Protein AF-A0A834RDH9-F1 (afdb_monomer)

pLDDT: mean 70.33, std 24.7, range [21.89, 98.5]

Structure (mmCIF, N/CA/C/O backbone):
data_AF-A0A834RDH9-F1
#
_entry.id   AF-A0A834RDH9-F1
#
loop_
_atom_site.group_PDB
_atom_site.id
_atom_site.type_symbol
_atom_site.label_atom_id
_atom_site.label_alt_id
_atom_site.label_comp_id
_atom_site.label_asym_id
_atom_site.label_entity_id
_atom_site.label_seq_id
_atom_site.pdbx_PDB_ins_code
_atom_site.Cartn_x
_atom_site.Cartn_y
_atom_site.Cartn_z
_atom_site.occupancy
_atom_site.B_iso_or_equiv
_atom_site.auth_seq_id
_atom_site.auth_comp_id
_atom_site.auth_asym_id
_atom_site.auth_atom_id
_atom_site.pdbx_PDB_model_num
ATOM 1 N N . MET A 1 1 ? 17.551 9.065 -20.636 1.00 30.06 1 MET A N 1
ATOM 2 C CA . MET A 1 1 ? 16.764 10.331 -20.593 1.00 30.06 1 MET A CA 1
ATOM 3 C C . MET A 1 1 ? 15.389 10.208 -19.890 1.00 30.06 1 MET A C 1
ATOM 5 O O . MET A 1 1 ? 14.716 11.220 -19.751 1.00 30.06 1 MET A O 1
ATOM 9 N N . ILE A 1 2 ? 14.979 9.029 -19.382 1.00 34.62 2 ILE A N 1
ATOM 10 C CA . ILE A 1 2 ? 13.677 8.826 -18.697 1.00 34.62 2 ILE A CA 1
ATOM 11 C C . ILE A 1 2 ? 13.778 8.903 -17.158 1.00 34.62 2 ILE A C 1
ATOM 13 O O . ILE A 1 2 ? 12.853 9.382 -16.506 1.00 34.62 2 ILE A O 1
ATOM 17 N N . TYR A 1 3 ? 14.929 8.578 -16.560 1.00 35.38 3 TYR A N 1
ATOM 18 C CA . TYR A 1 3 ? 15.107 8.640 -15.098 1.00 35.38 3 TYR A CA 1
ATOM 19 C C . TYR A 1 3 ? 15.111 10.063 -14.504 1.00 35.38 3 TYR A C 1
ATOM 21 O O . TYR A 1 3 ? 14.879 10.221 -13.309 1.00 35.38 3 TYR A O 1
ATOM 29 N N . SER A 1 4 ? 15.272 11.113 -15.320 1.00 29.14 4 SER A N 1
ATOM 30 C CA . SER A 1 4 ? 15.124 12.504 -14.854 1.00 29.14 4 SER A CA 1
ATOM 31 C C . SER A 1 4 ? 13.669 12.913 -14.592 1.00 29.14 4 SER A C 1
ATOM 33 O O . SER A 1 4 ? 13.443 13.872 -13.858 1.00 29.14 4 SER A O 1
ATOM 35 N N . PHE A 1 5 ? 12.671 12.202 -15.131 1.00 30.59 5 P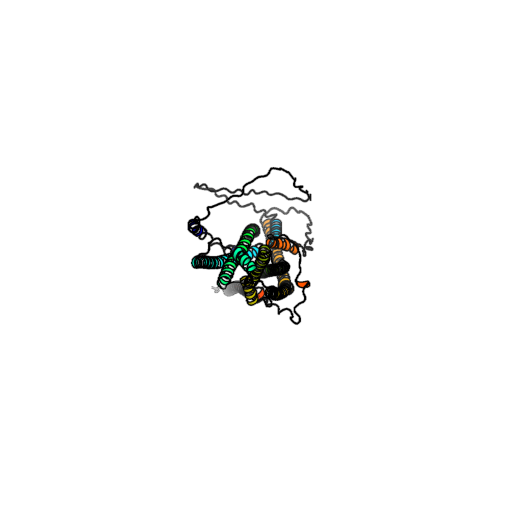HE A N 1
ATOM 36 C CA . PHE A 1 5 ? 11.262 12.560 -14.918 1.00 30.59 5 PHE A CA 1
ATOM 37 C C . PHE A 1 5 ? 10.704 12.084 -13.568 1.00 30.59 5 PHE A C 1
ATOM 39 O O . PHE A 1 5 ? 9.774 12.706 -13.059 1.00 30.59 5 PHE A O 1
ATOM 46 N N . ALA A 1 6 ? 11.286 11.049 -12.951 1.00 33.25 6 ALA A N 1
ATOM 47 C CA . ALA A 1 6 ? 10.839 10.553 -11.646 1.00 33.25 6 ALA A CA 1
ATOM 48 C C . ALA A 1 6 ? 11.227 11.488 -10.481 1.00 33.25 6 ALA A C 1
ATOM 50 O O . ALA A 1 6 ? 10.490 11.585 -9.505 1.00 33.25 6 ALA A O 1
ATOM 51 N N . LEU A 1 7 ? 12.336 12.228 -10.606 1.00 32.75 7 LEU A N 1
ATOM 52 C CA . LEU A 1 7 ? 12.820 13.158 -9.573 1.00 32.75 7 LEU A CA 1
ATOM 53 C C . LEU A 1 7 ? 12.325 14.605 -9.756 1.00 32.75 7 LEU A C 1
ATOM 55 O O . LEU A 1 7 ? 12.314 15.376 -8.800 1.00 32.75 7 LEU A O 1
ATOM 59 N N . MET A 1 8 ? 11.859 14.992 -10.949 1.00 29.19 8 MET A N 1
ATOM 60 C CA . MET A 1 8 ? 11.397 16.367 -11.214 1.00 29.19 8 MET A CA 1
ATOM 61 C C . MET A 1 8 ? 9.956 16.666 -10.747 1.00 29.19 8 MET A C 1
ATOM 63 O O . MET A 1 8 ? 9.514 17.809 -10.845 1.00 29.19 8 MET A O 1
ATOM 67 N N . GLY A 1 9 ? 9.224 15.682 -10.212 1.00 29.48 9 GLY A N 1
ATOM 68 C CA . GLY A 1 9 ? 7.814 15.836 -9.820 1.00 29.48 9 GLY A CA 1
ATOM 69 C C . GLY A 1 9 ? 7.536 16.409 -8.422 1.00 29.48 9 GLY A C 1
ATOM 70 O O . GLY A 1 9 ? 6.430 16.888 -8.196 1.00 29.48 9 GLY A O 1
ATOM 71 N N . CYS A 1 10 ? 8.501 16.404 -7.493 1.00 31.66 10 CYS A N 1
ATOM 72 C CA . CYS A 1 10 ? 8.241 16.690 -6.064 1.00 31.66 10 CYS A CA 1
ATOM 73 C C . CYS A 1 10 ? 9.154 17.776 -5.454 1.00 31.66 10 CYS A C 1
ATOM 75 O O . CYS A 1 10 ? 9.308 17.866 -4.239 1.00 31.66 10 CYS A O 1
ATOM 77 N N . GLY A 1 11 ? 9.770 18.623 -6.284 1.00 27.16 11 GLY A N 1
ATOM 78 C CA . GLY A 1 11 ? 10.802 19.580 -5.857 1.00 27.16 11 GLY A CA 1
ATOM 79 C C . GLY A 1 11 ? 10.332 20.951 -5.350 1.00 27.16 11 GLY A C 1
ATOM 80 O O . GLY A 1 11 ? 11.175 21.814 -5.123 1.00 27.16 11 GLY A O 1
ATOM 81 N N . ALA A 1 12 ? 9.030 21.214 -5.187 1.00 28.59 12 ALA A N 1
ATOM 82 C CA . ALA A 1 12 ? 8.561 22.572 -4.886 1.00 28.59 12 ALA A CA 1
ATOM 83 C C . ALA A 1 12 ? 7.350 22.626 -3.938 1.00 28.59 12 ALA A C 1
ATOM 85 O O . ALA A 1 12 ? 6.260 22.981 -4.366 1.00 28.59 12 ALA A O 1
ATOM 86 N N . SER A 1 13 ? 7.535 22.336 -2.641 1.00 29.94 13 SER A N 1
ATOM 87 C CA . SER A 1 13 ? 6.670 22.939 -1.598 1.00 29.94 13 SER A CA 1
ATOM 88 C C . SER A 1 13 ? 7.202 22.904 -0.150 1.00 29.94 13 SER A C 1
ATOM 90 O O . SER A 1 13 ? 6.535 23.411 0.753 1.00 29.94 13 SER A O 1
ATOM 92 N N . SER A 1 14 ? 8.392 22.358 0.120 1.00 29.56 14 SER A N 1
ATOM 93 C CA . SER A 1 14 ? 8.849 22.123 1.505 1.00 29.56 14 SER A CA 1
ATOM 94 C C . SER A 1 14 ? 9.436 23.339 2.236 1.00 29.56 14 SER A C 1
ATOM 96 O O . SER A 1 14 ? 9.678 23.262 3.438 1.00 29.56 14 SER A O 1
ATOM 98 N N . THR A 1 15 ? 9.641 24.479 1.572 1.00 29.50 15 THR A N 1
ATOM 99 C CA . THR A 1 15 ? 10.257 25.662 2.205 1.00 29.50 15 THR A CA 1
ATOM 100 C C . THR A 1 15 ? 9.260 26.618 2.870 1.00 29.50 15 THR A C 1
ATOM 102 O O . THR A 1 15 ? 9.650 27.327 3.789 1.00 29.50 15 THR A O 1
ATOM 105 N N . ASN A 1 16 ? 7.966 26.585 2.521 1.00 29.72 16 ASN A N 1
ATOM 106 C CA . ASN A 1 16 ? 6.968 27.518 3.080 1.00 29.72 16 ASN A CA 1
ATOM 107 C C . ASN A 1 16 ? 6.249 27.027 4.356 1.00 29.72 16 ASN A C 1
ATOM 109 O O . ASN A 1 16 ? 5.553 27.805 5.006 1.00 29.72 16 ASN A O 1
ATOM 113 N N . ILE A 1 17 ? 6.420 25.764 4.764 1.00 32.41 17 ILE A N 1
ATOM 114 C CA . ILE A 1 17 ? 5.694 25.181 5.916 1.00 32.41 17 ILE A CA 1
ATOM 115 C C . ILE A 1 17 ? 6.472 25.334 7.239 1.00 32.41 17 ILE A C 1
ATOM 117 O O . ILE A 1 17 ? 5.883 25.382 8.322 1.00 32.41 17 ILE A O 1
ATOM 121 N N . LEU A 1 18 ? 7.799 25.492 7.178 1.00 31.22 18 LEU A N 1
ATOM 122 C CA . LEU A 1 18 ? 8.635 25.711 8.366 1.00 31.22 18 LEU A CA 1
ATOM 123 C C . LEU A 1 18 ? 8.437 27.103 8.990 1.00 31.22 18 LEU A C 1
ATOM 125 O O . LEU A 1 18 ? 8.621 27.260 10.198 1.00 31.22 18 LEU A O 1
ATOM 129 N N . GLU A 1 19 ? 7.991 28.090 8.211 1.00 29.47 19 GLU A N 1
ATOM 130 C CA . GLU A 1 19 ? 7.778 29.458 8.696 1.00 29.47 19 GLU A CA 1
ATOM 131 C C . GLU A 1 19 ? 6.409 29.647 9.379 1.00 29.47 19 GLU A C 1
ATOM 133 O O . GLU A 1 19 ? 6.301 30.412 10.339 1.00 29.47 19 GLU A O 1
ATOM 138 N N . GLN A 1 20 ? 5.393 28.850 9.015 1.00 30.64 20 GLN A N 1
ATOM 139 C CA . GLN A 1 20 ? 4.094 28.837 9.709 1.00 30.64 20 GLN A CA 1
ATOM 140 C C . GLN A 1 20 ? 4.142 28.153 11.088 1.00 30.64 20 GLN A C 1
ATOM 142 O O . GLN A 1 20 ? 3.430 28.576 11.999 1.00 30.64 20 GLN A O 1
ATOM 147 N N . ARG A 1 21 ? 5.037 27.174 11.309 1.00 31.92 21 ARG A N 1
ATOM 148 C CA . ARG A 1 21 ? 5.203 26.512 12.624 1.00 31.92 21 ARG A CA 1
ATOM 149 C C . ARG A 1 21 ? 5.776 27.422 13.717 1.00 31.92 21 ARG A C 1
ATOM 151 O O . ARG A 1 21 ? 5.538 27.164 14.897 1.00 31.92 21 ARG A O 1
ATOM 158 N N . ARG A 1 22 ? 6.497 28.492 13.357 1.00 30.03 22 ARG A N 1
ATOM 159 C CA . ARG A 1 22 ? 7.075 29.444 14.328 1.00 30.03 22 ARG A CA 1
ATOM 160 C C . ARG A 1 22 ? 6.058 30.435 14.899 1.00 30.03 22 ARG A C 1
ATOM 162 O O . ARG A 1 22 ? 6.293 30.964 15.980 1.00 30.03 22 ARG A O 1
ATOM 169 N N . GLN A 1 23 ? 4.934 30.669 14.219 1.00 29.27 23 GLN A N 1
ATOM 170 C CA . GLN A 1 23 ? 3.894 31.582 14.711 1.00 29.27 23 GLN A CA 1
ATOM 171 C C . GLN A 1 23 ? 2.847 30.875 15.589 1.00 29.27 23 GLN A C 1
ATOM 173 O O . GLN A 1 23 ? 2.291 31.492 16.493 1.00 29.27 23 GLN A O 1
ATOM 178 N N . SER A 1 24 ? 2.642 29.565 15.417 1.00 29.73 24 SER A N 1
ATOM 179 C CA . SER A 1 24 ? 1.702 28.769 16.223 1.00 29.73 24 SER A CA 1
ATOM 180 C C . SER A 1 24 ? 2.259 28.290 17.575 1.00 29.73 24 SER A C 1
ATOM 182 O O . SER A 1 24 ? 1.484 27.968 18.473 1.00 29.73 24 SER A O 1
ATOM 184 N N . SER A 1 25 ? 3.584 28.271 17.776 1.00 29.16 25 SER A N 1
ATOM 185 C CA . SER A 1 25 ? 4.201 27.815 19.037 1.00 29.16 25 SER A CA 1
ATOM 186 C C . SER A 1 25 ? 4.197 28.857 20.166 1.00 29.16 25 SER A C 1
ATOM 188 O O . SER A 1 25 ? 4.601 28.539 21.280 1.00 29.16 25 SER A O 1
ATOM 190 N N . LEU A 1 26 ? 3.743 30.089 19.909 1.00 27.73 26 LEU A N 1
ATOM 191 C CA . LEU A 1 26 ? 3.701 31.177 20.899 1.00 27.73 26 LEU A CA 1
ATOM 192 C C . LEU A 1 26 ? 2.351 31.317 21.628 1.00 27.73 26 LEU A C 1
ATOM 194 O O . LEU A 1 26 ? 2.228 32.166 22.505 1.00 27.73 26 LEU A O 1
ATOM 198 N N . LEU A 1 27 ? 1.355 30.474 21.321 1.00 29.48 27 LEU A N 1
ATOM 199 C CA . LEU A 1 27 ? 0.022 30.523 21.948 1.00 29.48 27 LEU A CA 1
ATOM 200 C C . LEU A 1 27 ? -0.308 29.331 22.869 1.00 29.48 27 LEU A C 1
ATOM 202 O O . LEU A 1 27 ? -1.359 29.345 23.499 1.00 29.48 27 LEU A O 1
ATOM 206 N N . ASN A 1 28 ? 0.583 28.340 23.013 1.00 29.67 28 ASN A N 1
ATOM 207 C CA . ASN A 1 28 ? 0.312 27.110 23.783 1.00 29.67 28 ASN A CA 1
ATOM 208 C C . ASN A 1 28 ? 1.140 26.927 25.071 1.00 29.67 28 ASN A C 1
ATOM 210 O O . ASN A 1 28 ? 1.085 25.873 25.702 1.00 29.67 28 ASN A O 1
ATOM 214 N N . SER A 1 29 ? 1.875 27.943 25.518 1.00 27.11 29 SER A N 1
ATOM 215 C CA . SER A 1 29 ? 2.586 27.923 26.804 1.00 27.11 29 SER A CA 1
ATOM 216 C C . SER A 1 29 ? 1.795 28.694 27.864 1.00 27.11 29 SER A C 1
ATOM 218 O O . SER A 1 29 ? 2.075 29.863 28.122 1.00 27.11 29 SER A O 1
ATOM 220 N N . GLY A 1 30 ? 0.778 28.058 28.454 1.00 26.23 30 GLY A N 1
ATOM 221 C CA . GLY A 1 30 ? -0.094 28.737 29.416 1.00 26.23 30 GLY A CA 1
ATOM 222 C C . GLY A 1 30 ? -1.097 27.866 30.173 1.00 26.23 30 GLY A C 1
ATOM 223 O O . GLY A 1 30 ? -2.242 28.276 30.301 1.00 26.23 30 GLY A O 1
ATOM 224 N N . SER A 1 31 ? -0.711 26.684 30.663 1.00 27.73 31 SER A N 1
ATOM 225 C CA . SER A 1 31 ? -1.296 26.066 31.874 1.00 27.73 31 SER A CA 1
ATOM 226 C C . SER A 1 31 ? -0.727 24.672 32.098 1.00 27.73 31 SER A C 1
ATOM 228 O O . SER A 1 31 ? -1.186 23.715 31.490 1.00 27.73 31 SER A O 1
ATOM 230 N N . MET A 1 32 ? 0.242 24.547 33.002 1.00 27.19 32 MET A N 1
ATOM 231 C CA . MET A 1 32 ? 0.405 23.344 33.823 1.00 27.19 32 MET A CA 1
ATOM 232 C C . MET A 1 32 ? 1.327 23.679 34.997 1.00 27.19 32 MET A C 1
ATOM 234 O O . MET A 1 32 ? 2.543 23.748 34.857 1.00 27.19 32 MET A O 1
ATOM 238 N N . MET A 1 33 ? 0.723 23.935 36.154 1.00 25.94 33 MET A N 1
ATOM 239 C CA . MET A 1 33 ? 1.366 23.971 37.467 1.00 25.94 33 MET A CA 1
ATOM 240 C C . MET A 1 33 ? 0.320 23.565 38.511 1.00 25.94 33 MET A C 1
ATOM 242 O O . MET A 1 33 ? -0.853 23.897 38.356 1.00 25.94 33 MET A O 1
ATOM 246 N N . ILE A 1 34 ? 0.806 22.931 39.586 1.00 27.50 34 ILE A N 1
ATOM 247 C CA . ILE A 1 34 ? 0.108 22.316 40.737 1.00 27.50 34 ILE A CA 1
ATOM 248 C C . ILE A 1 34 ? -0.332 20.865 40.434 1.00 27.50 34 ILE A C 1
ATOM 250 O O . ILE A 1 34 ? -1.236 20.646 39.645 1.00 27.50 34 ILE A O 1
ATOM 254 N N . GLY A 1 35 ? 0.247 19.789 40.977 1.00 23.12 35 GLY A N 1
ATOM 255 C CA . GLY A 1 35 ? 1.153 19.605 42.113 1.00 23.12 35 GLY A CA 1
ATOM 256 C C . GLY A 1 35 ? 0.480 18.746 43.192 1.00 23.12 35 GLY A C 1
ATOM 257 O O . GLY A 1 35 ? -0.442 19.232 43.837 1.00 23.12 35 GLY A O 1
ATOM 258 N N . ASN A 1 36 ? 0.922 17.491 43.376 1.00 25.19 36 ASN A N 1
ATOM 259 C CA . ASN A 1 36 ? 1.391 16.962 44.672 1.00 25.19 36 ASN A CA 1
ATOM 260 C C . ASN A 1 36 ? 1.759 15.463 44.640 1.00 25.19 36 ASN A C 1
ATOM 262 O O . ASN A 1 36 ? 0.914 14.585 44.511 1.00 25.19 36 ASN A O 1
ATOM 266 N N . SER A 1 37 ? 3.066 15.236 44.796 1.00 23.00 37 SER A N 1
ATOM 267 C CA . SER A 1 37 ? 3.749 14.392 45.786 1.00 23.00 37 SER A CA 1
ATOM 268 C C . SER A 1 37 ? 3.074 13.136 46.345 1.00 23.00 37 SER A C 1
ATOM 270 O O . SER A 1 37 ? 2.190 13.227 47.191 1.00 23.00 37 SER A O 1
ATOM 272 N N . ILE A 1 38 ? 3.709 11.986 46.085 1.00 25.03 38 ILE A N 1
ATOM 273 C CA . ILE A 1 38 ? 4.033 11.008 47.134 1.00 25.03 38 ILE A CA 1
ATOM 274 C C . ILE A 1 38 ? 5.509 10.625 46.985 1.00 25.03 38 ILE A C 1
ATOM 276 O O . ILE A 1 38 ? 5.958 10.175 45.934 1.00 25.03 38 ILE A O 1
ATOM 280 N N . GLN A 1 39 ? 6.251 10.842 48.065 1.00 24.41 39 GLN A N 1
ATOM 281 C CA . GLN A 1 39 ? 7.657 10.517 48.247 1.00 24.41 39 GLN A CA 1
ATOM 282 C C . GLN A 1 39 ? 7.741 9.270 49.133 1.00 24.41 39 GLN A C 1
ATOM 284 O O . GLN A 1 39 ? 7.099 9.251 50.182 1.00 24.41 39 GLN A O 1
ATOM 289 N N . ASN A 1 40 ? 8.515 8.254 48.733 1.00 23.94 40 ASN A N 1
ATOM 290 C CA . ASN A 1 40 ? 9.631 7.712 49.526 1.00 23.94 40 ASN A CA 1
ATOM 291 C C . ASN A 1 40 ? 10.213 6.412 48.933 1.00 23.94 40 ASN A C 1
ATOM 293 O O . ASN A 1 40 ? 9.529 5.400 48.833 1.00 23.94 40 ASN A O 1
ATOM 297 N N . ASN A 1 41 ? 11.500 6.516 48.577 1.00 22.81 41 ASN A N 1
ATOM 298 C CA . ASN A 1 41 ? 12.635 5.594 48.745 1.00 22.81 41 ASN A CA 1
ATOM 299 C C . ASN A 1 41 ? 12.395 4.083 48.894 1.00 22.81 41 ASN A C 1
ATOM 301 O O . ASN A 1 41 ? 11.717 3.669 49.823 1.00 22.81 41 ASN A O 1
ATOM 305 N N . TYR A 1 42 ? 13.148 3.281 48.123 1.00 22.78 42 TYR A N 1
ATOM 306 C CA . TYR A 1 42 ? 14.221 2.423 48.664 1.00 22.78 42 TYR A CA 1
ATOM 307 C C . TYR A 1 42 ? 15.157 1.879 47.551 1.00 22.78 42 TYR A C 1
ATOM 309 O O . TYR A 1 42 ? 14.715 1.251 46.596 1.00 22.78 42 TYR A O 1
ATOM 317 N N . ASP A 1 43 ? 16.446 2.172 47.738 1.00 23.12 43 ASP A N 1
ATOM 318 C CA . ASP A 1 43 ? 17.692 1.434 47.473 1.00 23.12 43 ASP A CA 1
ATOM 319 C C . ASP A 1 43 ? 18.141 0.837 46.120 1.00 23.12 43 ASP A C 1
ATOM 321 O O . ASP A 1 43 ? 17.490 0.061 45.427 1.00 23.12 43 ASP A O 1
ATOM 325 N N . HIS A 1 44 ? 19.420 1.158 45.874 1.00 24.59 44 HIS A N 1
ATOM 326 C CA . HIS A 1 44 ? 20.437 0.516 45.049 1.00 24.59 44 HIS A CA 1
ATOM 327 C C . HIS A 1 44 ? 20.341 -1.012 44.917 1.00 24.59 44 HIS A C 1
ATOM 329 O O . HIS A 1 44 ? 20.392 -1.730 45.911 1.00 24.59 44 HIS A O 1
ATOM 335 N N . GLN A 1 45 ? 20.524 -1.501 43.685 1.00 23.58 45 GLN A N 1
ATOM 336 C CA . GLN A 1 45 ? 21.549 -2.514 43.412 1.00 23.58 45 GLN A CA 1
ATOM 337 C C . GLN A 1 45 ? 21.962 -2.518 41.935 1.00 23.58 45 GLN A C 1
ATOM 339 O O . GLN A 1 45 ? 21.164 -2.749 41.031 1.00 23.58 45 GLN A O 1
ATOM 344 N N . GLN A 1 46 ? 23.254 -2.277 41.711 1.00 24.08 46 GLN A N 1
ATOM 345 C CA . GLN A 1 46 ? 23.942 -2.599 40.470 1.00 24.08 46 GLN A CA 1
ATOM 346 C C . GLN A 1 46 ? 23.866 -4.107 40.217 1.00 24.08 46 GLN A C 1
ATOM 348 O O . GLN A 1 46 ? 24.272 -4.879 41.084 1.00 24.08 46 GLN A O 1
ATOM 353 N N . ARG A 1 47 ? 23.471 -4.525 39.010 1.00 23.91 47 ARG A N 1
ATOM 354 C CA . ARG A 1 47 ? 23.931 -5.790 38.424 1.00 23.91 47 ARG A CA 1
ATOM 355 C C . ARG A 1 47 ? 24.145 -5.641 36.923 1.00 23.91 47 ARG A C 1
ATOM 357 O O . ARG A 1 47 ? 23.221 -5.450 36.142 1.00 23.91 47 ARG A O 1
ATOM 364 N N . SER A 1 48 ? 25.417 -5.743 36.575 1.00 23.06 48 SER A N 1
ATOM 365 C CA . SER A 1 48 ? 25.956 -6.122 35.282 1.00 23.06 48 SER A CA 1
ATOM 366 C C . SER A 1 48 ? 25.290 -7.393 34.745 1.00 23.06 48 SER A C 1
ATOM 368 O O . SER A 1 48 ? 25.130 -8.375 35.467 1.00 23.06 48 SER A O 1
ATOM 370 N N . SER A 1 49 ? 24.960 -7.404 33.454 1.00 23.25 49 SER A N 1
ATOM 371 C CA . SER A 1 49 ? 24.844 -8.654 32.704 1.00 23.25 49 SER A CA 1
ATOM 372 C C . SER A 1 49 ? 25.289 -8.443 31.263 1.00 23.25 49 SER A C 1
ATOM 374 O O . SER A 1 49 ? 24.761 -7.617 30.518 1.00 23.25 49 SER A O 1
ATOM 376 N N . SER A 1 50 ? 26.351 -9.165 30.941 1.00 23.91 50 SER A N 1
ATOM 377 C CA . SER A 1 50 ? 27.111 -9.162 29.706 1.00 23.91 50 SER A CA 1
ATOM 378 C C . SER A 1 50 ? 26.274 -9.683 28.537 1.00 23.91 50 SER A C 1
ATOM 380 O O . SER A 1 50 ? 25.754 -10.796 28.578 1.00 23.91 50 SER A O 1
ATOM 382 N N . LYS A 1 51 ? 26.192 -8.903 27.453 1.00 26.61 51 LYS A N 1
ATOM 383 C CA . LYS A 1 51 ? 25.712 -9.389 26.154 1.00 26.61 51 LYS A CA 1
ATOM 384 C C . LYS A 1 51 ? 26.774 -10.308 25.544 1.00 26.61 51 LYS A C 1
ATOM 386 O O . LYS A 1 51 ? 27.811 -9.840 25.078 1.00 26.61 51 LYS A O 1
ATOM 391 N N . ASN A 1 52 ? 26.490 -11.609 25.536 1.00 23.58 52 ASN A N 1
ATOM 392 C CA . ASN A 1 52 ? 27.182 -12.588 24.703 1.00 23.58 52 ASN A CA 1
ATOM 393 C C . ASN A 1 52 ? 26.922 -12.268 23.227 1.00 23.58 52 ASN A C 1
ATOM 395 O O . ASN A 1 52 ? 25.806 -12.404 22.730 1.00 23.58 52 ASN A O 1
ATOM 399 N N . ARG A 1 53 ? 27.976 -11.830 22.539 1.00 22.50 53 ARG A N 1
ATOM 400 C CA . ARG A 1 53 ? 28.037 -11.686 21.086 1.00 22.50 53 ARG A CA 1
ATOM 401 C C . ARG A 1 53 ? 28.460 -13.046 20.526 1.00 22.50 53 ARG A C 1
ATOM 403 O O . ARG A 1 53 ? 29.627 -13.410 20.638 1.00 22.50 53 ARG A O 1
ATOM 410 N N . MET A 1 54 ? 27.518 -13.818 19.984 1.00 23.16 54 MET A N 1
ATOM 411 C CA . MET A 1 54 ? 27.865 -14.987 19.172 1.00 23.16 54 MET A CA 1
ATOM 412 C C . MET A 1 54 ? 28.452 -14.48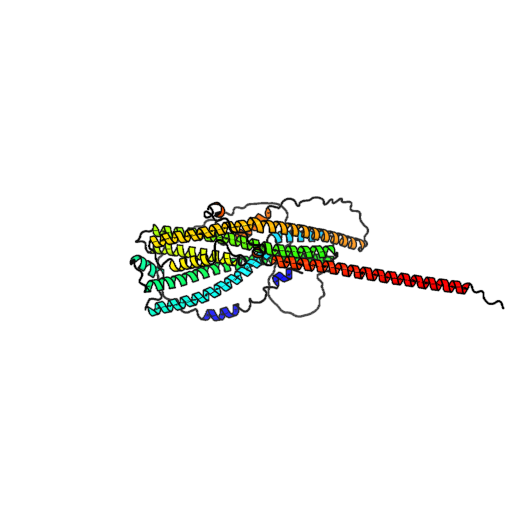8 17.854 1.00 23.16 54 MET A C 1
ATOM 414 O O . MET A 1 54 ? 27.785 -13.823 17.065 1.00 23.16 54 MET A O 1
ATOM 418 N N . ILE A 1 55 ? 29.732 -14.787 17.677 1.00 22.73 55 ILE A N 1
ATOM 419 C CA . ILE A 1 55 ? 30.477 -14.691 16.431 1.00 22.73 55 ILE A CA 1
ATOM 420 C C . ILE A 1 55 ? 30.019 -15.866 15.561 1.00 22.73 55 ILE A C 1
ATOM 422 O O . ILE A 1 55 ? 30.215 -17.017 15.944 1.00 22.73 55 ILE A O 1
ATOM 426 N N . LEU A 1 56 ? 29.420 -15.582 14.406 1.00 23.66 56 LEU A N 1
ATOM 427 C CA . LEU A 1 56 ? 29.363 -16.528 13.295 1.00 23.66 56 LEU A CA 1
ATOM 428 C C . LEU A 1 56 ? 30.323 -16.020 12.225 1.00 23.66 56 LEU A C 1
ATOM 430 O O . LEU A 1 56 ? 30.073 -15.019 11.559 1.00 23.66 56 LEU A O 1
ATOM 434 N N . SER A 1 57 ? 31.459 -16.704 12.146 1.00 21.89 57 SER A N 1
ATOM 435 C CA . SER A 1 57 ? 32.426 -16.609 11.066 1.00 21.89 57 SER A CA 1
ATOM 436 C C . SER A 1 57 ? 31.846 -17.234 9.800 1.00 21.89 57 SER A C 1
ATOM 438 O O . SER A 1 57 ? 31.432 -18.395 9.825 1.00 21.89 57 SER A O 1
ATOM 440 N N . MET A 1 58 ? 31.922 -16.517 8.687 1.00 24.84 58 MET A N 1
ATOM 441 C CA . MET A 1 58 ? 32.108 -17.135 7.379 1.00 24.84 58 MET A CA 1
ATOM 442 C C . MET A 1 58 ? 33.234 -16.386 6.674 1.00 24.84 58 MET A C 1
ATOM 444 O O . MET A 1 58 ? 33.091 -15.223 6.305 1.00 24.84 58 MET A O 1
ATOM 448 N N . ASP A 1 59 ? 34.369 -17.070 6.567 1.00 25.20 59 ASP A N 1
ATOM 449 C CA . ASP A 1 59 ? 35.489 -16.705 5.714 1.00 25.20 59 ASP A CA 1
ATOM 450 C C . ASP A 1 59 ? 35.154 -16.996 4.246 1.00 25.20 59 ASP A C 1
ATOM 452 O O . ASP A 1 59 ? 34.615 -18.055 3.922 1.00 25.20 59 ASP A O 1
ATOM 456 N N . GLY A 1 60 ? 35.617 -16.096 3.374 1.00 23.27 60 GLY A N 1
ATOM 457 C CA . GLY A 1 60 ? 36.317 -16.492 2.153 1.00 23.27 60 GLY A CA 1
ATOM 458 C C . GLY A 1 60 ? 35.605 -16.257 0.823 1.00 23.27 60 GLY A C 1
ATOM 459 O O . GLY A 1 60 ? 35.084 -17.203 0.247 1.00 23.27 60 GLY A O 1
ATOM 460 N N . SER A 1 61 ? 35.708 -15.042 0.265 1.00 23.92 61 SER A N 1
ATOM 461 C CA . SER A 1 61 ? 36.345 -14.822 -1.054 1.00 23.92 61 SER A CA 1
ATOM 462 C C . SER A 1 61 ? 36.254 -13.353 -1.515 1.00 23.92 61 SER A C 1
ATOM 464 O O . SER A 1 61 ? 35.251 -12.922 -2.071 1.00 23.92 61 SER A O 1
ATOM 466 N N . LEU A 1 62 ? 37.368 -12.635 -1.326 1.00 23.92 62 LEU A N 1
ATOM 467 C CA . LEU A 1 62 ? 37.927 -11.566 -2.176 1.00 23.92 62 LEU A CA 1
ATOM 468 C C . LEU A 1 62 ? 37.029 -10.369 -2.551 1.00 23.92 62 LEU A C 1
ATOM 470 O O . LEU A 1 62 ? 36.558 -10.241 -3.679 1.00 23.92 62 LEU A O 1
ATOM 474 N N . THR A 1 63 ? 36.940 -9.400 -1.640 1.00 26.81 63 THR A N 1
ATOM 475 C CA . THR A 1 63 ? 36.653 -7.996 -1.967 1.00 26.81 63 THR A CA 1
ATOM 476 C C . THR A 1 63 ? 37.948 -7.280 -2.360 1.00 26.81 63 THR A C 1
ATOM 478 O O . THR A 1 63 ? 38.850 -7.148 -1.533 1.00 26.81 63 THR A O 1
ATOM 481 N N . ASN A 1 64 ? 38.042 -6.786 -3.597 1.00 25.78 64 ASN A N 1
ATOM 482 C CA . ASN A 1 64 ? 38.980 -5.712 -3.928 1.00 25.78 64 ASN A CA 1
ATOM 483 C C . ASN A 1 64 ? 38.350 -4.389 -3.475 1.00 25.78 64 ASN A C 1
ATOM 485 O O . ASN A 1 64 ? 37.378 -3.924 -4.069 1.00 25.78 64 ASN A O 1
ATOM 489 N N . GLU A 1 65 ? 38.891 -3.821 -2.400 1.00 24.89 65 GLU A N 1
ATOM 490 C CA . GLU A 1 65 ? 38.590 -2.474 -1.918 1.00 24.89 65 GLU A CA 1
ATOM 491 C C . GLU A 1 65 ? 38.977 -1.423 -2.966 1.00 24.89 65 GLU A C 1
ATOM 493 O O . GLU A 1 65 ? 40.121 -1.365 -3.419 1.00 24.89 65 GLU A O 1
ATOM 498 N N . MET A 1 66 ? 38.046 -0.526 -3.283 1.00 24.47 66 MET A N 1
ATOM 499 C CA . MET A 1 66 ? 38.387 0.836 -3.680 1.00 24.47 66 MET A CA 1
ATOM 500 C C . MET A 1 66 ? 37.588 1.780 -2.781 1.00 24.47 66 MET A C 1
ATOM 502 O O . MET A 1 66 ? 36.417 2.063 -3.018 1.00 24.47 66 MET A O 1
ATOM 506 N N . LEU A 1 67 ? 38.226 2.184 -1.682 1.00 23.75 67 LEU A N 1
ATOM 507 C CA . LEU A 1 67 ? 37.788 3.258 -0.797 1.00 23.75 67 LEU A CA 1
ATOM 508 C C . LEU A 1 67 ? 37.803 4.587 -1.564 1.00 23.75 67 LEU A C 1
ATOM 510 O O . LEU A 1 67 ? 38.851 4.985 -2.071 1.00 23.75 67 LEU A O 1
ATOM 514 N N . ILE A 1 68 ? 36.680 5.305 -1.574 1.00 27.58 68 ILE A N 1
ATOM 515 C CA . ILE A 1 68 ? 36.678 6.763 -1.721 1.00 27.58 68 ILE A CA 1
ATOM 516 C C . ILE A 1 68 ? 35.877 7.325 -0.548 1.00 27.58 68 ILE A C 1
ATOM 518 O O . ILE A 1 68 ? 34.689 7.050 -0.394 1.00 27.58 68 ILE A O 1
ATOM 522 N N . GLU A 1 69 ? 36.586 8.050 0.315 1.00 24.67 69 GLU A N 1
ATOM 523 C CA . GLU A 1 69 ? 36.069 8.723 1.500 1.00 24.67 69 GLU A CA 1
ATOM 524 C C . GLU A 1 69 ? 35.130 9.875 1.127 1.00 24.67 69 GLU A C 1
ATOM 526 O O . GLU A 1 69 ? 35.461 10.753 0.328 1.00 24.67 69 GLU A O 1
ATOM 531 N N . SER A 1 70 ? 33.971 9.894 1.777 1.00 26.39 70 SER A N 1
ATOM 532 C CA . SER A 1 70 ? 33.044 11.020 1.815 1.00 26.39 70 SER A CA 1
ATOM 533 C C . SER A 1 70 ? 33.527 12.053 2.836 1.00 26.39 70 SER A C 1
ATOM 535 O O . SER A 1 70 ? 33.695 11.729 4.012 1.00 26.39 70 SER A O 1
ATOM 537 N N . GLY A 1 71 ? 33.698 13.308 2.418 1.00 24.06 71 GLY A N 1
ATOM 538 C CA . GLY A 1 71 ? 34.005 14.432 3.305 1.00 24.06 71 GLY A CA 1
ATOM 539 C C . GLY A 1 71 ? 33.023 15.586 3.115 1.00 24.06 71 GLY A C 1
ATOM 540 O O . GLY A 1 71 ? 33.035 16.249 2.082 1.00 24.06 71 GLY A O 1
ATOM 541 N N . SER A 1 72 ? 32.191 15.833 4.127 1.00 30.48 72 SER A N 1
ATOM 542 C CA . SER A 1 72 ? 31.351 17.029 4.267 1.00 30.48 72 SER A CA 1
ATOM 543 C C . SER A 1 72 ? 32.180 18.241 4.719 1.00 30.48 72 SER A C 1
ATOM 545 O O . SER A 1 72 ? 33.045 18.097 5.583 1.00 30.48 72 SER A O 1
ATOM 547 N N . GLY A 1 73 ? 31.867 19.447 4.230 1.00 24.33 73 GLY A N 1
ATOM 548 C CA . GLY A 1 73 ? 32.404 20.698 4.782 1.00 24.33 73 GLY A CA 1
ATOM 549 C C . GLY A 1 73 ? 31.955 21.963 4.041 1.00 24.33 73 GLY A C 1
ATOM 550 O O . GLY A 1 73 ? 32.234 22.126 2.858 1.00 24.33 73 GLY A O 1
ATOM 551 N N . ASP A 1 74 ? 31.275 22.854 4.762 1.00 24.16 74 ASP A N 1
ATOM 552 C CA . ASP A 1 74 ? 30.758 24.154 4.322 1.00 24.16 74 ASP A CA 1
ATOM 553 C C . ASP A 1 74 ? 31.833 25.198 3.924 1.00 24.16 74 ASP A C 1
ATOM 555 O O . ASP A 1 74 ? 32.885 25.309 4.549 1.00 24.16 74 ASP A O 1
ATOM 559 N N . ASN A 1 75 ? 31.465 26.022 2.929 1.00 26.97 75 ASN A N 1
ATOM 560 C CA . ASN A 1 75 ? 31.789 27.440 2.657 1.00 26.97 75 ASN A CA 1
ATOM 561 C C . ASN A 1 75 ? 33.153 28.040 3.061 1.00 26.97 75 ASN A C 1
ATOM 563 O O . ASN A 1 75 ? 33.315 28.380 4.226 1.00 26.97 75 ASN A O 1
ATOM 567 N N . ILE A 1 76 ? 33.967 28.464 2.069 1.00 23.69 76 ILE A N 1
ATOM 568 C CA . ILE A 1 76 ? 34.627 29.798 2.026 1.00 23.69 76 ILE A CA 1
ATOM 569 C C . ILE A 1 76 ? 34.785 30.283 0.562 1.00 23.69 76 ILE A C 1
ATOM 571 O O . ILE A 1 76 ? 35.352 29.599 -0.286 1.00 23.69 76 ILE A O 1
ATOM 575 N N . LEU A 1 77 ? 34.316 31.509 0.298 1.00 24.59 77 LEU A N 1
ATOM 576 C CA . LEU A 1 77 ? 34.568 32.339 -0.890 1.00 24.59 77 LEU A CA 1
ATOM 577 C C . LEU A 1 77 ? 36.068 32.594 -1.134 1.00 24.59 77 LEU A C 1
ATOM 579 O O . LEU A 1 77 ? 36.721 33.168 -0.265 1.00 24.59 77 LEU A O 1
ATOM 583 N N . ASN A 1 78 ? 36.569 32.366 -2.356 1.00 23.64 78 ASN A N 1
ATOM 584 C CA . ASN A 1 78 ? 37.505 33.318 -2.968 1.00 23.64 78 ASN A CA 1
ATOM 585 C C . ASN A 1 78 ? 37.556 33.230 -4.504 1.00 23.64 78 ASN A C 1
ATOM 587 O O . ASN A 1 78 ? 37.612 32.151 -5.089 1.00 23.64 78 ASN A O 1
ATOM 591 N N . GLN A 1 79 ? 37.542 34.400 -5.140 1.00 26.58 79 GLN A N 1
ATOM 592 C CA . GLN A 1 79 ? 37.665 34.607 -6.581 1.00 26.58 79 GLN A CA 1
ATOM 593 C C . GLN A 1 79 ? 39.136 34.524 -7.021 1.00 26.58 79 GLN A C 1
ATOM 595 O O . GLN A 1 79 ? 39.987 35.141 -6.385 1.00 26.58 79 GLN A O 1
ATOM 600 N N . ASN A 1 80 ? 39.405 33.835 -8.139 1.00 25.02 80 ASN A N 1
ATOM 601 C CA . ASN A 1 80 ? 40.160 34.314 -9.316 1.00 25.02 80 ASN A CA 1
ATOM 602 C C . ASN A 1 80 ? 40.910 33.187 -10.054 1.00 25.02 80 ASN A C 1
ATOM 604 O O . ASN A 1 80 ? 41.879 32.640 -9.548 1.00 25.02 80 ASN A O 1
ATOM 608 N N . GLY A 1 81 ? 40.521 32.977 -11.317 1.00 22.66 81 GLY A N 1
ATOM 609 C CA . GLY A 1 81 ? 41.445 33.035 -12.456 1.00 22.66 81 GLY A CA 1
ATOM 610 C C . GLY A 1 81 ? 42.340 31.832 -12.781 1.00 22.66 81 GLY A C 1
ATOM 611 O O . GLY A 1 81 ? 43.408 31.676 -12.210 1.00 22.66 81 GLY A O 1
ATOM 612 N N . ASN A 1 82 ? 41.978 31.173 -13.889 1.00 27.56 82 ASN A N 1
ATOM 613 C CA . ASN A 1 82 ? 42.816 30.418 -14.834 1.00 27.56 82 ASN A CA 1
ATOM 614 C C . ASN A 1 82 ? 43.407 29.066 -14.412 1.00 27.56 82 ASN A C 1
ATOM 616 O O . ASN A 1 82 ? 44.400 28.973 -13.701 1.00 27.56 82 ASN A O 1
ATOM 620 N N . GLY A 1 83 ? 42.897 28.020 -15.064 1.00 24.28 83 GLY A N 1
ATOM 621 C CA . GLY A 1 83 ? 43.556 26.725 -15.159 1.00 24.28 83 GLY A CA 1
ATOM 622 C C . GLY A 1 83 ? 42.649 25.713 -15.837 1.00 24.28 83 GLY A C 1
ATOM 623 O O . GLY A 1 83 ? 41.904 25.002 -15.178 1.00 24.28 83 GLY A O 1
ATOM 624 N N . THR A 1 84 ? 42.686 25.678 -17.166 1.00 35.09 84 THR A N 1
ATOM 625 C CA . THR A 1 84 ? 42.162 24.573 -17.970 1.00 35.09 84 THR A CA 1
ATOM 626 C C . THR A 1 84 ? 42.794 23.266 -17.497 1.00 35.09 84 THR A C 1
ATOM 628 O O . THR A 1 84 ? 43.978 23.058 -17.738 1.00 35.09 84 THR A O 1
ATOM 631 N N . ASN A 1 85 ? 42.018 22.391 -16.870 1.00 26.31 85 ASN A N 1
ATOM 632 C CA . ASN A 1 85 ? 42.288 20.962 -16.853 1.00 26.31 85 ASN A CA 1
ATOM 633 C C . ASN A 1 85 ? 40.941 20.259 -16.963 1.00 26.31 85 ASN A C 1
ATOM 635 O O . ASN A 1 85 ? 40.173 20.155 -16.014 1.00 26.31 85 ASN A O 1
ATOM 639 N N . THR A 1 86 ? 40.635 19.847 -18.186 1.00 31.58 86 THR A N 1
ATOM 640 C CA . THR A 1 86 ? 39.679 18.786 -18.461 1.00 31.58 86 THR A CA 1
ATOM 641 C C . THR A 1 86 ? 40.177 17.533 -17.748 1.00 31.58 86 THR A C 1
ATOM 643 O O . THR A 1 86 ? 41.068 16.854 -18.267 1.00 31.58 86 THR A O 1
ATOM 646 N N . ASP A 1 87 ? 39.617 17.237 -16.574 1.00 31.31 87 ASP A N 1
ATOM 647 C CA . ASP A 1 87 ? 39.661 15.904 -15.972 1.00 31.31 87 ASP A CA 1
ATOM 648 C C . ASP A 1 87 ? 38.938 14.945 -16.919 1.00 31.31 87 ASP A C 1
ATOM 650 O O . ASP A 1 87 ? 37.750 14.649 -16.816 1.00 31.31 87 ASP A O 1
ATOM 654 N N . THR A 1 88 ? 39.680 14.515 -17.932 1.00 35.22 88 THR A N 1
ATOM 655 C CA . THR A 1 88 ? 39.302 13.410 -18.794 1.00 35.22 88 THR A CA 1
ATOM 656 C C . THR A 1 88 ? 39.815 12.199 -18.043 1.00 35.22 88 THR A C 1
ATOM 658 O O . THR A 1 88 ? 40.990 11.845 -18.156 1.00 35.22 88 THR A O 1
ATOM 661 N N . THR A 1 89 ? 38.967 11.622 -17.191 1.00 42.47 89 THR A N 1
ATOM 662 C CA . THR A 1 89 ? 39.207 10.288 -16.644 1.00 42.47 89 THR A CA 1
ATOM 663 C C . THR A 1 89 ? 39.641 9.396 -17.801 1.00 42.47 89 THR A C 1
ATOM 665 O O . THR A 1 89 ? 38.991 9.339 -18.846 1.00 42.47 89 THR A O 1
ATOM 668 N N . LEU A 1 90 ? 40.832 8.812 -17.666 1.00 46.03 90 LEU A N 1
ATOM 669 C CA . LEU A 1 90 ? 41.505 8.059 -18.713 1.00 46.03 90 LEU A CA 1
ATOM 670 C C . LEU A 1 90 ? 40.614 6.870 -19.105 1.00 46.03 90 LEU A C 1
ATOM 672 O O . LEU A 1 90 ? 40.600 5.845 -18.431 1.00 46.03 90 LEU A O 1
ATOM 676 N N . PHE A 1 91 ? 39.829 7.039 -20.166 1.00 64.50 91 PHE A N 1
ATOM 677 C CA . PHE A 1 91 ? 38.894 6.038 -20.656 1.00 64.50 91 PHE A CA 1
ATOM 678 C C . PHE A 1 91 ? 39.667 4.790 -21.109 1.00 64.50 91 PHE A C 1
ATOM 680 O O . PHE A 1 91 ? 40.284 4.784 -22.182 1.00 64.50 91 PHE A O 1
ATOM 687 N N . ASP A 1 92 ? 39.677 3.734 -20.289 1.00 69.12 92 ASP A N 1
ATOM 688 C CA . ASP A 1 92 ? 40.369 2.490 -20.625 1.00 69.12 92 ASP A CA 1
ATOM 689 C C . ASP A 1 92 ? 39.572 1.694 -21.662 1.00 69.12 92 ASP A C 1
ATOM 691 O O . ASP A 1 92 ? 38.771 0.807 -21.356 1.00 69.12 92 ASP A O 1
ATOM 695 N N . LYS A 1 93 ? 39.866 1.996 -22.929 1.00 74.12 93 LYS A N 1
ATOM 696 C CA . LYS A 1 93 ? 39.300 1.359 -24.124 1.00 74.12 93 LYS A CA 1
ATOM 697 C C . LYS A 1 93 ? 39.376 -0.170 -24.106 1.00 74.12 93 LYS A C 1
ATOM 699 O O . LYS A 1 93 ? 38.610 -0.803 -24.832 1.00 74.12 93 LYS A O 1
ATOM 704 N N . ARG A 1 94 ? 40.292 -0.777 -23.338 1.00 72.88 94 ARG A N 1
ATOM 705 C CA . ARG A 1 94 ? 40.505 -2.235 -23.324 1.00 72.88 94 ARG A CA 1
ATOM 706 C C . ARG A 1 94 ? 39.496 -2.971 -22.445 1.00 72.88 94 ARG A C 1
ATOM 708 O O . ARG A 1 94 ? 39.102 -4.072 -22.813 1.00 72.88 94 ARG A O 1
ATOM 715 N N . ASN A 1 95 ? 39.032 -2.347 -21.364 1.00 83.44 95 ASN A N 1
ATOM 716 C CA . ASN A 1 95 ? 38.200 -2.994 -20.343 1.00 83.44 95 ASN A CA 1
ATOM 717 C C . ASN A 1 95 ? 36.730 -2.539 -20.349 1.00 83.44 95 ASN A C 1
ATOM 719 O O . ASN A 1 95 ? 35.949 -2.947 -19.494 1.00 83.44 95 ASN A O 1
ATOM 723 N N . VAL A 1 96 ? 36.324 -1.740 -21.340 1.00 86.56 96 VAL A N 1
ATOM 724 C CA . VAL A 1 96 ? 34.971 -1.163 -21.438 1.00 86.56 96 VAL A CA 1
ATOM 725 C C . VAL A 1 96 ? 33.854 -2.203 -21.368 1.00 86.56 96 VAL A C 1
ATOM 727 O O . VAL A 1 96 ? 32.878 -1.991 -20.661 1.00 86.56 96 VAL A O 1
ATOM 730 N N . ILE A 1 97 ? 33.997 -3.338 -22.060 1.00 88.19 97 ILE A N 1
ATOM 731 C CA . ILE A 1 97 ? 32.971 -4.394 -22.063 1.00 88.19 97 ILE A CA 1
ATOM 732 C C . ILE A 1 97 ? 32.812 -5.000 -20.660 1.00 88.19 97 ILE A C 1
ATOM 734 O O . ILE A 1 97 ? 31.696 -5.267 -20.224 1.00 88.19 97 ILE A O 1
ATOM 738 N N . GLN A 1 98 ? 33.914 -5.180 -19.924 1.00 89.56 98 GLN A N 1
ATOM 739 C CA . GLN A 1 98 ? 33.868 -5.682 -18.550 1.00 89.56 98 GLN A CA 1
ATOM 740 C C . GLN A 1 98 ? 33.218 -4.662 -17.607 1.00 89.56 98 GLN A C 1
ATOM 742 O O . GLN A 1 98 ? 32.380 -5.038 -16.793 1.00 89.56 98 GLN A O 1
ATOM 747 N N . LEU A 1 99 ? 33.560 -3.376 -17.746 1.00 89.62 99 LEU A N 1
ATOM 748 C CA . LEU A 1 99 ? 32.927 -2.292 -16.988 1.00 89.62 99 LEU A CA 1
ATOM 749 C C . LEU A 1 99 ? 31.418 -2.220 -17.261 1.00 89.62 99 LEU A C 1
ATOM 751 O O . LEU A 1 99 ? 30.637 -2.129 -16.319 1.00 89.62 99 LEU A O 1
ATOM 755 N N . PHE A 1 100 ? 31.009 -2.325 -18.528 1.00 89.50 100 PHE A N 1
ATOM 756 C CA . PHE A 1 100 ? 29.602 -2.344 -18.923 1.00 89.50 100 PHE A CA 1
ATOM 757 C C . PHE A 1 100 ? 28.853 -3.532 -18.308 1.00 89.50 100 PHE A C 1
ATOM 759 O O . PHE A 1 100 ? 27.828 -3.333 -17.666 1.00 89.50 100 PHE A O 1
ATOM 766 N N . ASN A 1 101 ? 29.396 -4.749 -18.415 1.00 91.25 101 ASN A N 1
ATOM 767 C CA . ASN A 1 101 ? 28.776 -5.940 -17.825 1.00 91.25 101 ASN A CA 1
ATOM 768 C C . ASN A 1 101 ? 28.648 -5.838 -16.298 1.00 91.25 101 ASN A C 1
ATOM 770 O O . ASN A 1 101 ? 27.633 -6.247 -15.738 1.00 91.25 101 ASN A O 1
ATOM 774 N N . ASN A 1 102 ? 29.652 -5.278 -15.617 1.00 91.38 102 ASN A N 1
ATOM 775 C CA . ASN A 1 102 ? 29.588 -5.055 -14.174 1.00 91.38 102 ASN A CA 1
ATOM 776 C C . ASN A 1 102 ? 28.463 -4.074 -13.812 1.00 91.38 102 ASN A C 1
ATOM 778 O O . ASN A 1 102 ? 27.689 -4.358 -12.902 1.00 91.38 102 ASN A O 1
ATOM 782 N N . LEU A 1 103 ? 28.340 -2.962 -14.547 1.00 86.62 103 LEU A N 1
ATOM 783 C CA . LEU A 1 103 ? 27.264 -1.988 -14.348 1.00 86.62 103 LEU A CA 1
ATOM 784 C C . LEU A 1 103 ? 25.885 -2.608 -14.597 1.00 86.62 103 LEU A C 1
ATOM 786 O O . LEU A 1 103 ? 25.001 -2.444 -13.764 1.00 86.62 103 LEU A O 1
ATOM 790 N N . GLU A 1 104 ? 25.706 -3.361 -15.685 1.00 88.81 104 GLU A N 1
ATOM 791 C CA . GLU A 1 104 ? 24.441 -4.047 -15.986 1.00 88.81 104 GLU A CA 1
ATOM 792 C C . GLU A 1 104 ? 24.056 -5.043 -14.882 1.00 88.81 104 GLU A C 1
ATOM 794 O O . GLU A 1 104 ? 22.914 -5.046 -14.422 1.00 88.81 104 GLU A O 1
ATOM 799 N N . ASN A 1 105 ? 25.010 -5.828 -14.372 1.00 88.81 105 ASN A N 1
ATOM 800 C CA . ASN A 1 105 ? 24.761 -6.756 -13.265 1.00 88.81 105 ASN A CA 1
ATOM 801 C C . ASN A 1 105 ? 24.386 -6.024 -11.963 1.00 88.81 105 ASN A C 1
ATOM 803 O O . ASN A 1 105 ? 23.463 -6.444 -11.255 1.00 88.81 105 ASN A O 1
ATOM 807 N N . SER A 1 106 ? 25.070 -4.922 -11.639 1.00 88.25 106 SER A N 1
ATOM 808 C CA . SER A 1 106 ? 24.758 -4.098 -10.466 1.00 88.25 106 SER A CA 1
ATOM 809 C C . SER A 1 106 ? 23.381 -3.441 -10.578 1.00 88.25 106 SER A C 1
ATOM 811 O O . SER A 1 106 ? 22.609 -3.496 -9.620 1.00 88.25 106 SER A O 1
ATOM 813 N N . ILE A 1 107 ? 23.041 -2.887 -11.747 1.00 82.12 107 ILE A N 1
ATOM 814 C CA . ILE A 1 107 ? 21.722 -2.308 -12.033 1.00 82.12 107 ILE A CA 1
ATOM 815 C C . ILE A 1 107 ? 20.640 -3.373 -11.872 1.00 82.12 107 ILE A C 1
ATOM 817 O O . ILE A 1 107 ? 19.695 -3.163 -11.121 1.00 82.12 107 ILE A O 1
ATOM 821 N N . GLN A 1 108 ? 20.794 -4.543 -12.500 1.00 85.12 108 GLN A N 1
ATOM 822 C CA . GLN A 1 108 ? 19.812 -5.626 -12.395 1.00 85.12 108 GLN A CA 1
ATOM 823 C C . GLN A 1 108 ? 19.608 -6.082 -10.947 1.00 85.12 108 GLN A C 1
ATOM 825 O O . GLN A 1 108 ? 18.477 -6.326 -10.526 1.00 85.12 108 GLN A O 1
ATOM 830 N N . THR A 1 109 ? 20.687 -6.176 -10.169 1.00 86.50 109 THR A N 1
ATOM 831 C CA . THR A 1 109 ? 20.618 -6.553 -8.751 1.00 86.50 109 THR A CA 1
ATOM 832 C C . THR A 1 109 ? 19.866 -5.503 -7.934 1.00 86.50 109 THR A C 1
ATOM 834 O O . THR A 1 109 ? 18.983 -5.848 -7.151 1.00 86.50 109 THR A O 1
ATOM 837 N N . MET A 1 110 ? 20.159 -4.220 -8.151 1.00 79.62 110 MET A N 1
ATOM 838 C CA . MET A 1 110 ? 19.493 -3.112 -7.464 1.00 79.62 110 MET A CA 1
ATOM 839 C C . MET A 1 110 ? 18.032 -2.942 -7.904 1.00 79.62 110 MET A C 1
ATOM 841 O O . MET A 1 110 ? 17.172 -2.694 -7.062 1.00 79.62 110 MET A O 1
ATOM 845 N N . GLU A 1 111 ? 17.696 -3.162 -9.178 1.00 80.38 111 GLU A N 1
ATOM 846 C CA . GLU A 1 111 ? 16.313 -3.141 -9.677 1.00 80.38 111 GLU A CA 1
ATOM 847 C C . GLU A 1 111 ? 15.427 -4.183 -8.978 1.00 80.38 111 GLU A C 1
ATOM 849 O O . GLU A 1 111 ? 14.253 -3.913 -8.716 1.00 80.38 111 GLU A O 1
ATOM 854 N N . LYS A 1 112 ? 15.975 -5.350 -8.591 1.00 83.00 112 LYS A N 1
ATOM 855 C CA . LYS A 1 112 ? 15.227 -6.361 -7.814 1.00 83.00 112 LYS A CA 1
ATOM 856 C C . LYS A 1 112 ? 14.698 -5.798 -6.483 1.00 83.00 112 LYS A C 1
ATOM 858 O O . LYS A 1 112 ? 13.706 -6.314 -5.963 1.00 83.00 112 LYS A O 1
ATOM 863 N N . THR A 1 113 ? 15.314 -4.741 -5.939 1.00 80.12 113 THR A N 1
ATOM 864 C CA . THR A 1 113 ? 14.868 -4.091 -4.695 1.00 80.12 113 THR A CA 1
ATOM 865 C C . THR A 1 113 ? 13.576 -3.290 -4.863 1.00 80.12 113 THR A C 1
ATOM 867 O O . THR A 1 113 ? 12.883 -3.079 -3.864 1.00 80.12 113 THR A O 1
ATOM 870 N N . LYS A 1 114 ? 13.218 -2.882 -6.092 1.00 80.81 114 LYS A N 1
ATOM 871 C CA . LYS A 1 114 ? 12.027 -2.068 -6.406 1.00 80.81 114 LYS A CA 1
ATOM 872 C C . LYS A 1 114 ? 11.973 -0.752 -5.621 1.00 80.81 114 LYS A C 1
ATOM 874 O O . LYS A 1 114 ? 10.929 -0.368 -5.087 1.00 80.81 114 LYS A O 1
ATOM 879 N N . CYS A 1 115 ? 13.128 -0.117 -5.421 1.00 76.75 115 CYS A N 1
ATOM 880 C CA . CYS A 1 115 ? 13.249 1.049 -4.548 1.00 76.75 115 CYS A CA 1
ATOM 881 C C . CYS A 1 115 ? 12.400 2.234 -5.035 1.00 76.75 115 CYS A C 1
ATOM 883 O O . CYS A 1 115 ? 11.735 2.864 -4.216 1.00 76.75 115 CYS A O 1
ATOM 885 N N . PHE A 1 116 ? 12.336 2.482 -6.348 1.00 75.06 116 PHE A N 1
ATOM 886 C CA . PHE A 1 116 ? 11.555 3.581 -6.921 1.00 75.06 116 PHE A CA 1
ATOM 887 C C . PHE A 1 116 ? 10.044 3.381 -6.756 1.00 75.06 116 PHE A C 1
ATOM 889 O O . PHE A 1 116 ? 9.337 4.314 -6.372 1.00 75.06 116 PHE A O 1
ATOM 896 N N . GLU A 1 117 ? 9.534 2.170 -7.001 1.00 82.00 117 GLU A N 1
ATOM 897 C CA . GLU A 1 117 ? 8.119 1.825 -6.819 1.00 82.00 117 GLU A CA 1
ATOM 898 C C . GLU A 1 117 ? 7.704 2.024 -5.360 1.00 82.00 117 GLU A C 1
ATOM 900 O O . GLU A 1 117 ? 6.671 2.633 -5.073 1.00 82.00 117 GLU A O 1
ATOM 905 N N . LYS A 1 118 ? 8.534 1.533 -4.433 1.00 79.62 118 LYS A N 1
ATOM 906 C CA . LYS A 1 118 ? 8.307 1.658 -2.991 1.00 79.62 118 LYS A CA 1
ATOM 907 C C . LYS A 1 118 ? 8.346 3.114 -2.547 1.00 79.62 118 LYS A C 1
ATOM 909 O O . LYS A 1 118 ? 7.429 3.548 -1.859 1.00 79.62 118 LYS A O 1
ATOM 914 N N . TYR A 1 119 ? 9.364 3.868 -2.966 1.00 75.75 119 TYR A N 1
ATOM 915 C CA . TYR A 1 119 ? 9.512 5.283 -2.628 1.00 75.75 119 TYR A CA 1
ATOM 916 C C . TYR A 1 119 ? 8.279 6.080 -3.051 1.00 75.75 119 TYR A C 1
ATOM 918 O O . TYR A 1 119 ? 7.707 6.821 -2.253 1.00 75.75 119 TYR A O 1
ATOM 926 N N . ARG A 1 120 ? 7.822 5.871 -4.290 1.00 78.75 120 ARG A N 1
ATOM 927 C CA . ARG A 1 120 ? 6.647 6.550 -4.830 1.00 78.75 120 ARG A CA 1
ATOM 928 C C . ARG A 1 120 ? 5.389 6.276 -4.005 1.00 78.75 120 ARG A C 1
ATOM 930 O O . ARG A 1 120 ? 4.696 7.222 -3.653 1.00 78.75 120 ARG A O 1
ATOM 937 N N . ILE A 1 121 ? 5.101 5.010 -3.696 1.00 81.00 121 ILE A N 1
ATOM 938 C CA . ILE A 1 121 ? 3.910 4.641 -2.912 1.00 81.00 121 ILE A CA 1
ATOM 939 C C . ILE A 1 121 ? 3.964 5.276 -1.527 1.00 81.00 121 ILE A C 1
ATOM 941 O O . ILE A 1 121 ? 3.016 5.939 -1.129 1.00 81.00 121 ILE A O 1
ATOM 945 N N . VAL A 1 122 ? 5.084 5.119 -0.817 1.00 79.38 122 VAL A N 1
ATOM 946 C CA . VAL A 1 122 ? 5.210 5.633 0.552 1.00 79.38 122 VAL A CA 1
ATOM 947 C C . VAL A 1 122 ? 5.115 7.164 0.573 1.00 79.38 122 VAL A C 1
ATOM 949 O O . VAL A 1 122 ? 4.490 7.727 1.468 1.00 79.38 122 VAL A O 1
ATOM 952 N N . SER A 1 123 ? 5.666 7.853 -0.431 1.00 76.00 123 SER A N 1
ATOM 953 C CA . SER A 1 123 ? 5.532 9.309 -0.562 1.00 76.00 123 SER A CA 1
ATOM 954 C C . SER A 1 123 ? 4.081 9.742 -0.799 1.00 76.00 123 SER A C 1
ATOM 956 O O . SER A 1 123 ? 3.612 10.664 -0.132 1.00 76.00 123 SER A O 1
ATOM 958 N N . GLU A 1 124 ? 3.364 9.075 -1.713 1.00 81.94 124 GLU A N 1
ATOM 959 C CA . GLU A 1 124 ? 1.935 9.321 -1.961 1.00 81.94 124 GLU A CA 1
ATOM 960 C C . GLU A 1 124 ? 1.102 9.079 -0.681 1.00 81.94 12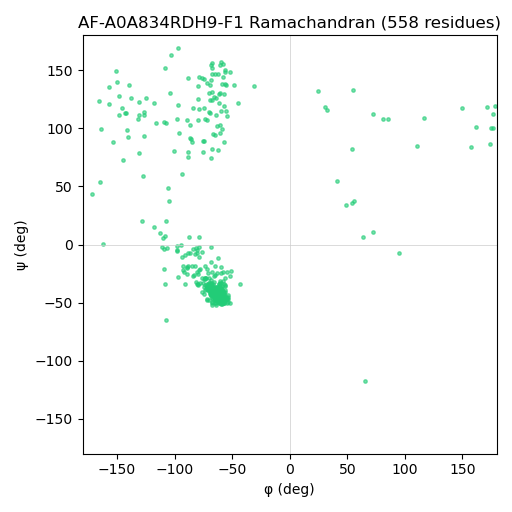4 GLU A C 1
ATOM 962 O O . GLU A 1 124 ? 0.235 9.888 -0.342 1.00 81.94 124 GLU A O 1
ATOM 967 N N . ASP A 1 125 ? 1.397 8.011 0.069 1.00 84.81 125 ASP A N 1
ATOM 968 C CA . ASP A 1 125 ? 0.696 7.662 1.309 1.00 84.81 125 ASP A CA 1
ATOM 969 C C . ASP A 1 125 ? 0.927 8.712 2.412 1.00 84.81 125 ASP A C 1
ATOM 971 O O . ASP A 1 125 ? -0.021 9.125 3.082 1.00 84.81 125 ASP A O 1
ATOM 975 N N . ILE A 1 126 ? 2.158 9.212 2.584 1.00 84.12 126 ILE A N 1
ATOM 976 C CA . ILE A 1 126 ? 2.458 10.275 3.561 1.00 84.12 126 ILE A CA 1
ATOM 977 C C . ILE A 1 126 ? 1.664 11.549 3.265 1.00 84.12 126 ILE A C 1
ATOM 979 O O . ILE A 1 126 ? 1.148 12.171 4.197 1.00 84.12 126 ILE A O 1
ATOM 983 N N . GLU A 1 127 ? 1.569 11.961 1.999 1.00 85.50 127 GLU A N 1
ATOM 984 C CA . GLU A 1 127 ? 0.797 13.150 1.618 1.00 85.50 127 GLU A CA 1
ATOM 985 C C . GLU A 1 127 ? -0.684 12.991 1.983 1.00 85.50 127 GLU A C 1
ATOM 987 O O . GLU A 1 127 ? -1.257 13.864 2.640 1.00 85.50 127 GLU A O 1
ATOM 992 N N . GLN A 1 128 ? -1.279 11.841 1.655 1.00 86.19 128 GLN A N 1
ATOM 993 C CA . GLN A 1 128 ? -2.673 11.542 1.992 1.00 86.19 128 GLN A CA 1
ATOM 994 C C . GLN A 1 128 ? -2.911 11.483 3.505 1.00 86.19 128 GLN A C 1
ATOM 996 O O . GLN A 1 128 ? -3.919 11.989 4.003 1.00 86.19 128 GLN A O 1
ATOM 1001 N N . LEU A 1 129 ? -1.995 10.876 4.262 1.00 89.06 129 LEU A N 1
ATOM 1002 C CA . LEU A 1 129 ? -2.096 10.805 5.719 1.00 89.06 129 LEU A CA 1
ATOM 1003 C C . LEU A 1 129 ? -1.966 12.192 6.368 1.00 89.06 129 LEU A C 1
ATOM 1005 O O . LEU A 1 129 ? -2.693 12.491 7.319 1.00 89.06 129 LEU A O 1
ATOM 1009 N N . LYS A 1 130 ? -1.106 13.072 5.838 1.00 89.94 130 LYS A N 1
ATOM 1010 C CA . LYS A 1 130 ? -0.986 14.468 6.298 1.00 89.94 130 LYS A CA 1
ATOM 1011 C C . LYS A 1 130 ? -2.274 15.258 6.062 1.00 89.94 130 LYS A C 1
ATOM 1013 O O . LYS A 1 130 ? -2.706 15.985 6.958 1.00 89.94 130 LYS A O 1
ATOM 1018 N N . GLU A 1 131 ? -2.921 15.078 4.912 1.00 90.19 131 GLU A N 1
ATOM 1019 C CA . GLU A 1 131 ? -4.231 15.681 4.637 1.00 90.19 131 GLU A CA 1
ATOM 1020 C C . GLU A 1 131 ? -5.305 15.170 5.616 1.00 90.19 131 GLU A C 1
ATOM 1022 O O . GLU A 1 131 ? -6.054 15.958 6.200 1.00 90.19 131 GLU A O 1
ATOM 1027 N N . GLN A 1 132 ? -5.336 13.860 5.883 1.00 89.56 132 GLN A N 1
ATOM 1028 C CA . GLN A 1 132 ? -6.263 13.273 6.855 1.00 89.56 132 GLN A CA 1
ATOM 1029 C C . GLN A 1 132 ? -6.047 13.800 8.280 1.00 89.56 132 GLN A C 1
ATOM 1031 O O . GLN A 1 132 ? -7.027 14.083 8.977 1.00 89.56 132 GLN A O 1
ATOM 1036 N N . ILE A 1 133 ? -4.792 13.967 8.717 1.00 91.06 133 ILE A N 1
ATOM 1037 C CA . ILE A 1 133 ? -4.473 14.587 10.012 1.00 91.06 133 ILE A CA 1
ATOM 1038 C C . ILE A 1 133 ? -5.034 15.999 10.087 1.00 91.06 133 ILE A C 1
ATOM 1040 O O . ILE A 1 133 ? -5.625 16.354 11.106 1.00 91.06 133 ILE A O 1
ATOM 1044 N N . GLN A 1 134 ? -4.881 16.798 9.030 1.00 91.31 134 GLN A N 1
ATOM 1045 C CA . GLN A 1 134 ? -5.387 18.167 9.028 1.00 91.31 134 GLN A CA 1
ATOM 1046 C C . GLN A 1 134 ? -6.907 18.191 9.248 1.00 91.31 134 GLN A C 1
ATOM 1048 O O . GLN A 1 134 ? -7.390 18.870 10.154 1.00 91.31 134 GLN A O 1
ATOM 1053 N N . ILE A 1 135 ? -7.649 17.356 8.514 1.00 90.81 135 ILE A N 1
ATOM 1054 C CA . ILE A 1 135 ? -9.109 17.224 8.656 1.00 90.81 135 ILE A CA 1
ATOM 1055 C C . ILE A 1 135 ? -9.500 16.768 10.073 1.00 90.81 135 ILE A C 1
ATOM 1057 O O . ILE A 1 135 ? -10.492 17.235 10.642 1.00 90.81 135 ILE A O 1
ATOM 1061 N N . LEU A 1 136 ? -8.755 15.826 10.658 1.00 90.81 136 LEU A N 1
ATOM 1062 C CA . LEU A 1 136 ? -9.028 15.331 12.009 1.00 90.81 136 LEU A CA 1
ATOM 1063 C C . LEU A 1 136 ? -8.676 16.350 13.094 1.00 90.81 136 LEU A C 1
ATOM 1065 O O . LEU A 1 136 ? -9.393 16.414 14.093 1.00 90.81 136 LEU A O 1
ATOM 1069 N N . ASN A 1 137 ? -7.638 17.161 12.902 1.00 91.44 137 ASN A N 1
ATOM 1070 C CA . ASN A 1 137 ? -7.280 18.252 13.806 1.00 91.44 137 ASN A CA 1
ATOM 1071 C C . ASN A 1 137 ? -8.366 19.329 13.838 1.00 91.44 137 ASN A C 1
ATOM 1073 O O . ASN A 1 137 ? -8.759 19.761 14.923 1.00 91.44 137 ASN A O 1
ATOM 1077 N N . ASP A 1 138 ? -8.932 19.685 12.684 1.00 91.44 138 ASP A N 1
ATOM 1078 C CA . ASP A 1 138 ? -10.044 20.636 12.612 1.00 91.44 138 ASP A CA 1
ATOM 1079 C C . ASP A 1 138 ? -11.273 20.110 13.374 1.00 91.44 138 ASP A C 1
ATOM 1081 O O . ASP A 1 138 ? -11.849 20.810 14.213 1.00 91.44 138 ASP A O 1
ATOM 1085 N N . LYS A 1 139 ? -11.614 18.826 13.188 1.00 89.81 139 LYS A N 1
ATOM 1086 C CA . LYS A 1 139 ? -12.674 18.160 13.969 1.00 89.81 139 LYS A CA 1
ATOM 1087 C C . LYS A 1 139 ? -12.337 18.078 15.459 1.00 89.81 139 LYS A C 1
ATOM 1089 O O . LYS A 1 139 ? -13.221 18.216 16.299 1.00 89.81 139 LYS A O 1
ATOM 1094 N N . SER A 1 140 ? -11.079 17.825 15.812 1.00 89.81 140 SER A N 1
ATOM 1095 C CA . SER A 1 140 ? -10.613 17.764 17.203 1.00 89.81 140 SER A CA 1
ATOM 1096 C C . SER A 1 140 ? -10.818 19.107 17.913 1.00 89.81 140 SER A C 1
ATOM 1098 O O . SER A 1 140 ? -11.377 19.146 19.009 1.00 89.81 140 SER A O 1
ATOM 1100 N N . ASN A 1 141 ? -10.485 20.217 17.250 1.00 88.25 141 ASN A N 1
ATOM 1101 C CA . ASN A 1 141 ? -10.723 21.573 17.753 1.00 88.25 141 ASN A CA 1
ATOM 1102 C C . ASN A 1 141 ? -12.215 21.867 17.964 1.00 88.25 141 ASN A C 1
ATOM 1104 O O . ASN A 1 141 ? -12.598 22.471 18.973 1.00 88.25 141 ASN A O 1
ATOM 1108 N N . GLU A 1 142 ? -13.069 21.388 17.057 1.00 89.38 142 GLU A N 1
ATOM 1109 C CA . GLU A 1 142 ? -14.520 21.482 17.202 1.00 89.38 142 GLU A CA 1
ATOM 1110 C C . GLU A 1 142 ? -15.020 20.715 18.440 1.00 89.38 142 GLU A C 1
ATOM 1112 O O . GLU A 1 142 ? -15.762 21.270 19.256 1.00 89.38 142 GLU A O 1
ATOM 1117 N N . TYR A 1 143 ? -14.587 19.463 18.631 1.00 85.62 143 TYR A N 1
ATOM 1118 C CA . TYR A 1 143 ? -14.956 18.676 19.813 1.00 85.62 143 TYR A CA 1
ATOM 1119 C C . TYR A 1 143 ? -14.444 19.302 21.109 1.00 85.62 143 TYR A C 1
ATOM 1121 O O . TYR A 1 143 ? -15.205 19.385 22.069 1.00 85.62 143 TYR A O 1
ATOM 1129 N N . ASN A 1 144 ? -13.205 19.795 21.134 1.00 85.62 144 ASN A N 1
ATOM 1130 C CA . ASN A 1 144 ? -12.636 20.469 22.302 1.00 85.62 144 ASN A CA 1
ATOM 1131 C C . ASN A 1 144 ? -13.470 21.697 22.695 1.00 8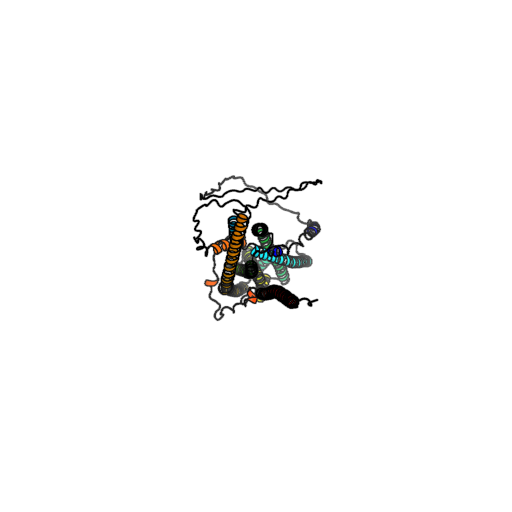5.62 144 ASN A C 1
ATOM 1133 O O . ASN A 1 144 ? -13.828 21.850 23.861 1.00 85.62 144 ASN A O 1
ATOM 1137 N N . THR A 1 145 ? -13.864 22.517 21.717 1.00 88.38 145 THR A N 1
ATOM 1138 C CA . THR A 1 145 ? -14.756 23.667 21.944 1.00 88.38 145 THR A CA 1
ATOM 1139 C C . THR A 1 145 ? -16.102 23.226 22.522 1.00 88.38 145 THR A C 1
ATOM 1141 O O . THR A 1 145 ? -16.579 23.791 23.506 1.00 88.38 145 THR A O 1
ATOM 1144 N N . ARG A 1 146 ? -16.714 22.178 21.954 1.00 87.88 146 ARG A N 1
ATOM 1145 C CA . ARG A 1 146 ? -17.991 21.634 22.445 1.00 87.88 146 ARG A CA 1
ATOM 1146 C C . ARG A 1 146 ? -17.882 21.079 23.869 1.00 87.88 146 ARG A C 1
ATOM 1148 O O . ARG A 1 146 ? -18.808 21.278 24.649 1.00 87.88 146 ARG A O 1
ATOM 1155 N N . VAL A 1 147 ? -16.779 20.409 24.213 1.00 85.25 147 VAL A N 1
ATOM 1156 C CA . VAL A 1 147 ? -16.521 19.873 25.563 1.00 85.25 147 VAL A CA 1
ATOM 1157 C C . VAL A 1 147 ? -16.381 21.002 26.576 1.00 85.25 147 VAL A C 1
ATOM 1159 O O . VAL A 1 147 ? -17.043 20.963 27.610 1.00 85.25 147 VAL A O 1
ATOM 1162 N N . ILE A 1 148 ? -15.587 22.031 26.263 1.00 84.31 148 ILE A N 1
ATOM 1163 C CA . ILE A 1 148 ? -15.419 23.208 27.128 1.00 84.31 148 ILE A CA 1
ATOM 1164 C C . ILE A 1 148 ? -16.776 23.863 27.398 1.00 84.31 148 ILE A C 1
ATOM 1166 O O . ILE A 1 148 ? -17.133 24.075 28.556 1.00 84.31 148 ILE A O 1
ATOM 1170 N N . ASN A 1 149 ? -17.566 24.101 26.347 1.00 86.38 149 ASN A N 1
ATOM 1171 C CA . ASN A 1 149 ? -18.897 24.689 26.483 1.00 86.38 149 ASN A CA 1
ATOM 1172 C C . ASN A 1 149 ? -19.825 23.804 27.333 1.00 86.38 149 ASN A C 1
ATOM 1174 O O . ASN A 1 149 ? -20.510 24.306 28.218 1.00 86.38 149 ASN A O 1
ATOM 1178 N N . ALA A 1 150 ? -19.831 22.486 27.111 1.00 83.88 150 ALA A N 1
ATOM 1179 C CA . ALA A 1 150 ? -20.674 21.558 27.863 1.00 83.88 150 ALA A CA 1
ATOM 1180 C C . ALA A 1 150 ? -20.322 21.517 29.361 1.00 83.88 150 ALA A C 1
ATOM 1182 O O . ALA A 1 150 ? -21.226 21.505 30.198 1.00 83.88 150 ALA A O 1
ATOM 1183 N N . LEU A 1 151 ? -19.031 21.533 29.706 1.00 82.56 151 LEU A N 1
ATOM 1184 C CA . LEU A 1 151 ? -18.568 21.566 31.097 1.00 82.56 151 LEU A CA 1
ATOM 1185 C C . LEU A 1 151 ? -18.937 22.885 31.784 1.00 82.56 151 LEU A C 1
ATOM 1187 O O . LEU A 1 151 ? -19.456 22.860 32.898 1.00 82.56 151 LEU A O 1
ATOM 1191 N N . GLN A 1 152 ? -18.760 24.016 31.090 1.00 82.50 152 GLN A N 1
ATOM 1192 C CA . GLN A 1 152 ? -19.152 25.340 31.585 1.00 82.50 152 GLN A CA 1
ATOM 1193 C C . GLN A 1 152 ? -20.659 25.442 31.831 1.00 82.50 152 GLN A C 1
ATOM 1195 O O . GLN A 1 152 ? -21.074 25.926 32.874 1.00 82.50 152 GLN A O 1
ATOM 1200 N N . THR A 1 153 ? -21.494 24.945 30.912 1.00 80.81 153 THR A N 1
ATOM 1201 C CA . THR A 1 153 ? -22.960 24.997 31.079 1.00 80.81 153 THR A CA 1
ATOM 1202 C C . THR A 1 153 ? -23.487 24.171 32.250 1.00 80.81 153 THR A C 1
ATOM 1204 O O . THR A 1 153 ? -24.626 24.369 32.664 1.00 80.81 153 THR A O 1
ATOM 1207 N N . LYS A 1 154 ? -22.694 23.223 32.759 1.00 75.75 154 LYS A N 1
ATOM 1208 C CA . LYS A 1 154 ? -23.093 22.304 33.829 1.00 75.75 154 LYS A CA 1
ATOM 1209 C C . LYS A 1 154 ? -22.379 22.572 35.157 1.00 75.75 154 LYS A C 1
ATOM 1211 O O . LYS A 1 154 ? -22.536 21.765 36.067 1.00 75.75 154 LYS A O 1
ATOM 1216 N N . ASP A 1 155 ? -21.586 23.643 35.256 1.00 76.94 155 ASP A N 1
ATOM 1217 C CA . ASP A 1 155 ? -20.729 23.946 36.415 1.00 76.94 155 ASP A CA 1
ATOM 1218 C C . ASP A 1 155 ? -19.870 22.744 36.861 1.00 76.94 155 ASP A C 1
ATOM 1220 O O . ASP A 1 155 ? -19.599 22.521 38.043 1.00 76.94 155 ASP A O 1
ATOM 1224 N N . LEU A 1 156 ? -19.450 21.931 35.889 1.00 73.88 156 LEU A N 1
ATOM 1225 C CA . LEU A 1 156 ? -18.654 20.733 36.116 1.00 73.88 156 LEU A CA 1
ATOM 1226 C C . LEU A 1 156 ? -17.164 21.086 36.102 1.00 73.88 156 LEU A C 1
ATOM 1228 O O . LEU A 1 156 ? -16.705 21.914 35.314 1.00 73.88 156 LEU A O 1
ATOM 1232 N N . SER A 1 157 ? -16.390 20.420 36.963 1.00 74.75 157 SER A N 1
ATOM 1233 C CA . SER A 1 157 ? -14.932 20.565 36.976 1.00 74.75 157 SER A CA 1
ATOM 1234 C C . SER A 1 157 ? -14.336 20.184 35.621 1.00 74.75 157 SER A C 1
ATOM 1236 O O . SER A 1 157 ? -14.689 19.154 35.043 1.00 74.75 157 SER A O 1
ATOM 1238 N N . SER A 1 158 ? -13.356 20.961 35.156 1.00 69.06 158 SER A N 1
ATOM 1239 C CA . SER A 1 158 ? -12.567 20.642 33.960 1.00 69.06 158 SER A CA 1
ATOM 1240 C C . SER A 1 158 ? -11.756 19.346 34.087 1.00 69.06 158 SER A C 1
ATOM 1242 O O . SER A 1 158 ? -11.241 18.855 33.086 1.00 69.06 158 SER A O 1
ATOM 1244 N N . ALA A 1 159 ? -11.652 18.781 35.295 1.00 70.62 159 ALA A N 1
ATOM 1245 C CA . ALA A 1 159 ? -10.945 17.534 35.568 1.00 70.62 159 ALA A CA 1
ATOM 1246 C C . ALA A 1 159 ? -11.792 16.262 35.363 1.00 70.62 159 ALA A C 1
ATOM 1248 O O . ALA A 1 159 ? -11.240 15.169 35.456 1.00 70.62 159 ALA A O 1
ATOM 1249 N N . ILE A 1 160 ? -13.104 16.369 35.108 1.00 81.31 160 ILE A N 1
ATOM 1250 C CA . ILE A 1 160 ? -13.968 15.190 34.931 1.00 81.31 160 ILE A CA 1
ATOM 1251 C C . ILE A 1 160 ? -13.590 14.445 33.651 1.00 81.31 160 ILE A C 1
ATOM 1253 O O . ILE A 1 160 ? -13.594 15.015 32.558 1.00 81.31 160 ILE A O 1
ATOM 1257 N N . SER A 1 161 ? -13.291 13.153 33.787 1.00 84.19 161 SER A N 1
ATOM 1258 C CA . SER A 1 161 ? -12.926 12.283 32.673 1.00 84.19 161 SER A CA 1
ATOM 1259 C C . SER A 1 161 ? -14.071 11.357 32.248 1.00 84.19 161 SER A C 1
ATOM 1261 O O . SER A 1 161 ? -15.005 11.084 33.002 1.00 84.19 161 SER A O 1
ATOM 1263 N N . LEU A 1 162 ? -13.964 10.793 31.037 1.00 84.12 162 LEU A N 1
ATOM 1264 C CA . LEU A 1 162 ? -14.874 9.737 30.569 1.00 84.12 162 LEU A CA 1
ATOM 1265 C C . LEU A 1 162 ? -14.894 8.528 31.519 1.00 84.12 162 LEU A C 1
ATOM 1267 O O . LEU A 1 162 ? -15.940 7.916 31.701 1.00 84.12 162 LEU A O 1
ATOM 1271 N N . CYS A 1 163 ? -13.750 8.188 32.121 1.00 87.56 163 CYS A N 1
ATOM 1272 C CA . CYS A 1 163 ? -13.652 7.085 33.075 1.00 87.56 163 CYS A CA 1
ATOM 1273 C C . CYS A 1 163 ? -14.537 7.339 34.295 1.00 87.56 163 CYS A C 1
ATOM 1275 O O . CYS A 1 163 ? -15.290 6.452 34.686 1.00 87.56 163 CYS A O 1
ATOM 1277 N N . ASP A 1 164 ? -14.476 8.551 34.850 1.00 86.31 164 ASP A N 1
ATOM 1278 C CA . ASP A 1 164 ? -15.224 8.914 36.055 1.00 86.31 164 ASP A CA 1
ATOM 1279 C C . ASP A 1 164 ? -16.731 8.803 35.810 1.00 86.31 164 ASP A C 1
ATOM 1281 O O . ASP A 1 164 ? -17.438 8.181 36.598 1.00 86.31 164 ASP A O 1
ATOM 1285 N N . ILE A 1 165 ? -17.202 9.320 34.668 1.00 84.19 165 ILE A N 1
ATOM 1286 C CA . ILE A 1 165 ? -18.619 9.267 34.284 1.00 84.19 165 ILE A CA 1
ATOM 1287 C C . ILE A 1 165 ? -19.080 7.812 34.105 1.00 84.19 165 ILE A C 1
ATOM 1289 O O . ILE A 1 165 ? -20.125 7.426 34.619 1.00 84.19 165 ILE A O 1
ATOM 1293 N N . ILE A 1 166 ? -18.311 6.972 33.401 1.00 84.56 166 ILE A N 1
ATOM 1294 C CA . ILE A 1 166 ? -18.715 5.580 33.144 1.00 84.56 166 ILE A CA 1
ATOM 1295 C C . ILE A 1 166 ? -18.667 4.717 34.410 1.00 84.56 166 ILE A C 1
ATOM 1297 O O . ILE A 1 166 ? -19.566 3.906 34.619 1.00 84.56 166 ILE A O 1
ATOM 1301 N N . VAL A 1 167 ? -17.652 4.878 35.262 1.00 87.25 167 VAL A N 1
ATOM 1302 C CA . VAL A 1 167 ? -17.552 4.141 36.533 1.00 87.25 167 VAL A CA 1
ATOM 1303 C C . VAL A 1 167 ? -18.704 4.513 37.472 1.00 87.25 167 VAL A C 1
ATOM 1305 O O . VAL A 1 167 ? -19.304 3.630 38.090 1.00 87.25 167 VAL A O 1
ATOM 1308 N N . ASP A 1 168 ? -19.064 5.795 37.533 1.00 84.62 168 ASP A N 1
ATOM 1309 C CA . ASP A 1 168 ? -20.225 6.272 38.289 1.00 84.62 168 ASP A CA 1
ATOM 1310 C C . ASP A 1 168 ? -21.542 5.706 37.724 1.00 84.62 168 ASP A C 1
ATOM 1312 O O . ASP A 1 168 ? -22.360 5.178 38.478 1.00 84.62 168 ASP A O 1
ATOM 1316 N N . ASN A 1 169 ? -21.707 5.680 36.396 1.00 82.81 169 ASN A N 1
ATOM 1317 C CA . ASN A 1 169 ? -22.876 5.077 35.739 1.00 82.81 169 ASN A CA 1
ATOM 1318 C C . ASN A 1 169 ? -23.012 3.575 36.024 1.00 82.81 169 ASN A C 1
ATOM 1320 O O . ASN A 1 169 ? -24.101 3.103 36.350 1.00 82.81 169 ASN A O 1
ATOM 1324 N N . LEU A 1 170 ? -21.912 2.818 35.949 1.00 83.44 170 LEU A N 1
ATOM 1325 C CA . LEU A 1 170 ? -21.904 1.391 36.289 1.00 83.44 170 LEU A CA 1
ATOM 1326 C C . LEU A 1 170 ? -22.301 1.149 37.754 1.00 83.44 170 LEU A C 1
ATOM 1328 O O . LEU A 1 170 ? -22.939 0.142 38.058 1.00 83.44 170 LEU A O 1
ATOM 1332 N N . SER A 1 171 ? -21.971 2.088 38.644 1.00 82.12 171 SER A N 1
ATOM 1333 C CA . SER A 1 171 ? -22.331 2.027 40.064 1.00 82.12 171 SER A CA 1
ATOM 1334 C C . SER A 1 171 ? -23.814 2.341 40.306 1.00 82.12 171 SER A C 1
ATOM 1336 O O . SER A 1 171 ? -24.440 1.739 41.177 1.00 82.12 171 SER A O 1
ATOM 1338 N N . ARG A 1 172 ? -24.389 3.280 39.540 1.00 77.81 172 ARG A N 1
ATOM 1339 C CA . ARG A 1 172 ? -25.775 3.763 39.702 1.00 77.81 172 ARG A CA 1
ATOM 1340 C C . ARG A 1 172 ? -26.818 2.954 38.932 1.00 77.81 172 ARG A C 1
ATOM 1342 O O . ARG A 1 172 ? -27.990 3.030 39.282 1.00 77.81 172 ARG A O 1
ATOM 1349 N N . ARG A 1 173 ? -26.399 2.180 37.924 1.00 68.19 173 ARG A N 1
ATOM 1350 C CA . ARG A 1 173 ? -27.241 1.354 37.033 1.00 68.19 173 ARG A CA 1
ATOM 1351 C C . ARG A 1 173 ? -28.247 2.114 36.152 1.00 68.19 173 ARG A C 1
ATOM 1353 O O . ARG A 1 173 ? -28.979 1.457 35.428 1.00 68.19 173 ARG A O 1
ATOM 1360 N N . ASP A 1 174 ? -28.224 3.448 36.138 1.00 64.00 174 ASP A N 1
ATOM 1361 C CA . ASP A 1 174 ? -29.024 4.292 35.240 1.00 64.00 174 ASP A CA 1
ATOM 1362 C C . ASP A 1 174 ? -28.200 5.487 34.735 1.00 64.00 174 ASP A C 1
ATOM 1364 O O . ASP A 1 174 ? -27.498 6.144 35.507 1.00 64.00 174 ASP A O 1
ATOM 1368 N N . LEU A 1 175 ? -28.322 5.794 33.440 1.00 65.19 175 LEU A N 1
ATOM 1369 C CA . LEU A 1 175 ? -27.761 6.991 32.806 1.00 65.19 175 LEU A CA 1
ATOM 1370 C C . LEU A 1 175 ? -28.838 8.081 32.715 1.00 65.19 175 LEU A C 1
ATOM 1372 O O . LEU A 1 175 ? -29.851 7.913 32.034 1.00 65.19 175 LEU A O 1
ATOM 1376 N N . ASN A 1 176 ? -28.609 9.245 33.327 1.00 71.75 176 ASN A N 1
ATOM 1377 C CA . ASN A 1 176 ? -29.430 10.422 33.041 1.00 71.75 176 ASN A CA 1
ATOM 1378 C C . ASN A 1 176 ? -29.151 10.889 31.591 1.00 71.75 176 ASN A C 1
ATOM 1380 O O . ASN A 1 176 ? -27.988 10.892 31.180 1.00 71.75 176 ASN A O 1
ATOM 1384 N N . PRO A 1 177 ? -30.156 11.344 30.812 1.00 74.50 177 PRO A N 1
ATOM 1385 C CA . PRO A 1 177 ? -29.962 11.954 29.487 1.00 74.50 177 PRO A CA 1
ATOM 1386 C C . PRO A 1 177 ? -28.800 12.961 29.388 1.00 74.50 177 PRO A C 1
ATOM 1388 O O . PRO A 1 177 ? -28.120 13.054 28.365 1.00 74.50 177 PRO A O 1
ATOM 1391 N N . SER A 1 178 ? -28.551 13.701 30.470 1.00 75.31 178 SER A N 1
ATOM 1392 C CA . SER A 1 178 ? -27.432 14.637 30.608 1.00 75.31 178 SER A CA 1
ATOM 1393 C C . SER A 1 178 ? -26.057 13.951 30.505 1.00 75.31 178 SER A C 1
ATOM 1395 O O . SER A 1 178 ? -25.154 14.482 29.849 1.00 75.31 178 SER A O 1
ATOM 1397 N N . ASP A 1 179 ? -25.902 12.775 31.112 1.00 77.88 179 ASP A N 1
ATOM 1398 C CA . ASP A 1 179 ? -24.656 12.002 31.149 1.00 77.88 179 ASP A CA 1
ATOM 1399 C C . ASP A 1 179 ? -24.444 11.236 29.843 1.00 77.88 179 ASP A C 1
ATOM 1401 O O . ASP A 1 179 ? -23.322 11.192 29.347 1.00 77.88 179 ASP A O 1
ATOM 1405 N N . VAL A 1 180 ? -25.522 10.760 29.206 1.00 81.50 180 VAL A N 1
ATOM 1406 C CA . VAL A 1 180 ? -25.479 10.167 27.853 1.00 81.50 180 VAL A CA 1
ATOM 1407 C C . VAL A 1 180 ? -24.839 11.135 26.853 1.00 81.50 180 VAL A C 1
ATOM 1409 O O . VAL A 1 180 ? -23.958 10.756 26.077 1.00 81.50 180 VAL A O 1
ATOM 1412 N N . PHE A 1 181 ? -25.240 12.411 26.891 1.00 84.25 181 PHE A N 1
ATOM 1413 C CA . PHE A 1 181 ? -24.658 13.439 26.028 1.00 84.25 181 PHE A CA 1
ATOM 1414 C C . PHE A 1 181 ? -23.154 13.630 26.281 1.00 84.25 181 PHE A C 1
ATOM 1416 O O . PHE A 1 181 ? -22.377 13.687 25.325 1.00 84.25 181 PHE A O 1
ATOM 1423 N N . LEU A 1 182 ? -22.730 13.704 27.550 1.00 85.44 182 LEU A N 1
ATOM 1424 C CA . LEU A 1 182 ? -21.315 13.871 27.901 1.00 85.44 182 LEU A CA 1
ATOM 1425 C C . LEU A 1 182 ? -20.491 12.647 27.503 1.00 85.44 182 LEU A C 1
ATOM 1427 O O . LEU A 1 182 ? -19.444 12.810 26.882 1.00 85.44 182 LEU A O 1
ATOM 1431 N N . VAL A 1 183 ? -20.978 11.436 27.785 1.00 88.19 183 VAL A N 1
ATOM 1432 C CA . VAL A 1 183 ? -20.336 10.177 27.382 1.00 88.19 183 VAL A CA 1
ATOM 1433 C C . VAL A 1 183 ? -20.094 10.164 25.878 1.00 88.19 183 VAL A C 1
ATOM 1435 O O . VAL A 1 183 ? -18.960 9.954 25.445 1.00 88.19 183 VAL A O 1
ATOM 1438 N N . LYS A 1 184 ? -21.120 10.467 25.073 1.00 89.12 184 LYS A N 1
ATOM 1439 C CA . LYS A 1 184 ? -20.993 10.511 23.611 1.00 89.12 184 LYS A CA 1
ATOM 1440 C C . LYS A 1 184 ? -19.980 11.564 23.159 1.00 89.12 184 LYS A C 1
ATOM 1442 O O . LYS A 1 184 ? -19.196 11.315 22.242 1.00 89.12 184 LYS A O 1
ATOM 1447 N N . LEU A 1 185 ? -19.973 12.739 23.786 1.00 88.25 185 LEU A N 1
ATOM 1448 C CA . LEU A 1 185 ? -19.063 13.824 23.431 1.00 88.25 185 LEU A CA 1
ATOM 1449 C C . LEU A 1 185 ? -17.598 13.481 23.753 1.00 88.25 185 LEU A C 1
ATOM 1451 O O . LEU A 1 185 ? -16.749 13.546 22.863 1.00 88.25 185 LEU A O 1
ATOM 1455 N N . PHE A 1 186 ? -17.316 13.050 24.986 1.00 90.19 186 PHE A N 1
ATOM 1456 C CA . PHE A 1 186 ? -15.977 12.640 25.416 1.00 90.19 186 PHE A CA 1
ATOM 1457 C C . PHE A 1 186 ? -15.478 11.410 24.653 1.00 90.19 186 PHE A C 1
ATOM 1459 O O . PHE A 1 186 ? -14.300 11.339 24.294 1.00 90.19 186 PHE A O 1
ATOM 1466 N N . ASN A 1 187 ? -16.357 10.447 24.356 1.00 93.25 187 ASN A N 1
ATOM 1467 C CA . ASN A 1 187 ? -15.983 9.284 23.560 1.00 93.25 187 ASN A CA 1
ATOM 1468 C C . ASN A 1 187 ? -15.581 9.691 22.136 1.00 93.25 187 ASN A C 1
ATOM 1470 O O . ASN A 1 187 ? -14.532 9.267 21.662 1.00 93.25 187 ASN A O 1
ATOM 1474 N N . ASN A 1 188 ? -16.340 10.573 21.477 1.00 92.44 188 ASN A N 1
ATOM 1475 C CA . ASN A 1 188 ? -15.996 11.066 20.138 1.00 92.44 188 ASN A CA 1
ATOM 1476 C C . ASN A 1 188 ? -14.691 11.873 20.112 1.00 92.44 188 ASN A C 1
ATOM 1478 O O . ASN A 1 188 ? -13.868 11.675 19.216 1.00 92.44 188 ASN A O 1
ATOM 1482 N N . GLN A 1 189 ? -14.456 12.720 21.119 1.00 91.44 189 GLN A N 1
ATOM 1483 C CA . GLN A 1 189 ? -13.172 13.404 21.292 1.00 91.44 189 GLN A CA 1
ATOM 1484 C C . GLN A 1 189 ? -12.026 12.384 21.395 1.00 91.44 189 GLN A C 1
ATOM 1486 O O . GLN A 1 189 ? -11.008 12.508 20.710 1.00 91.44 189 GLN A O 1
ATOM 1491 N N . LYS A 1 190 ? -12.210 11.327 22.198 1.00 92.69 190 LYS A N 1
ATOM 1492 C CA . LYS A 1 190 ? -11.199 10.282 22.374 1.00 92.69 190 LYS A CA 1
ATOM 1493 C C . LYS A 1 190 ? -10.989 9.437 21.118 1.00 92.69 190 LYS A C 1
ATOM 1495 O O . LYS A 1 190 ? -9.846 9.108 20.813 1.00 92.69 190 LYS A O 1
ATOM 1500 N N . ILE A 1 191 ? -12.050 9.121 20.375 1.00 94.25 191 ILE A N 1
ATOM 1501 C CA . ILE A 1 191 ? -11.976 8.428 19.080 1.00 94.25 191 ILE A CA 1
ATOM 1502 C C . ILE A 1 191 ? -11.111 9.224 18.107 1.00 94.25 191 ILE A C 1
ATOM 1504 O O . ILE A 1 191 ? -10.202 8.659 17.501 1.00 94.25 191 ILE A O 1
ATOM 1508 N N . ASN A 1 192 ? -11.353 10.530 17.980 1.00 93.31 192 ASN A N 1
ATOM 1509 C CA . ASN A 1 192 ? -10.556 11.377 17.096 1.00 93.31 192 ASN A CA 1
ATOM 1510 C C . ASN A 1 192 ? -9.092 11.445 17.525 1.00 93.31 192 ASN A C 1
ATOM 1512 O O . ASN A 1 192 ? -8.216 11.298 16.679 1.00 93.31 192 ASN A O 1
ATOM 1516 N N . GLN A 1 193 ? -8.823 11.593 18.825 1.00 93.56 193 GLN A N 1
ATOM 1517 C CA . GLN A 1 193 ? -7.454 11.582 19.339 1.00 93.56 193 GLN A CA 1
ATOM 1518 C C . GLN A 1 193 ? -6.731 10.268 19.006 1.00 93.56 193 GLN A C 1
ATOM 1520 O O . GLN A 1 193 ? -5.580 10.283 18.587 1.00 93.56 193 GLN A O 1
ATOM 1525 N N . LEU A 1 194 ? -7.402 9.123 19.159 1.00 94.75 194 LEU A N 1
ATOM 1526 C CA . LEU A 1 194 ? -6.819 7.823 18.823 1.00 94.75 194 LEU A CA 1
ATOM 1527 C C . LEU A 1 194 ? -6.535 7.691 17.323 1.00 94.75 194 LEU A C 1
ATOM 1529 O O . LEU A 1 194 ? -5.477 7.190 16.959 1.00 94.75 194 LEU A O 1
ATOM 1533 N N . LYS A 1 195 ? -7.435 8.176 16.459 1.00 94.69 195 LYS A N 1
ATOM 1534 C CA . LYS A 1 195 ? -7.211 8.196 15.005 1.00 94.69 195 LYS A CA 1
ATOM 1535 C C . LYS A 1 195 ? -6.008 9.059 14.624 1.00 94.69 195 LYS A C 1
ATOM 1537 O O . LYS A 1 195 ? -5.196 8.609 13.827 1.00 94.69 195 LYS A O 1
ATOM 1542 N N . ILE A 1 196 ? -5.869 10.248 15.217 1.00 94.06 196 ILE A N 1
ATOM 1543 C CA . ILE A 1 196 ? -4.703 11.121 15.000 1.00 94.06 196 ILE A CA 1
ATOM 1544 C C . ILE A 1 196 ? -3.421 10.390 15.405 1.00 94.06 196 ILE A C 1
ATOM 1546 O O . ILE A 1 196 ? -2.522 10.265 14.584 1.00 94.06 196 ILE A O 1
ATOM 1550 N N . ASN A 1 197 ? -3.377 9.814 16.610 1.00 94.75 197 ASN A N 1
ATOM 1551 C CA . ASN A 1 197 ? -2.193 9.102 17.099 1.00 94.75 197 ASN A CA 1
ATOM 1552 C C . ASN A 1 197 ? -1.797 7.911 16.205 1.00 94.75 197 ASN A C 1
ATOM 1554 O O . ASN A 1 197 ? -0.611 7.635 16.039 1.00 94.75 197 ASN A O 1
ATOM 1558 N N . LEU A 1 198 ? -2.777 7.181 15.656 1.00 93.50 198 LEU A N 1
ATOM 1559 C CA . LEU A 1 198 ? -2.522 6.082 14.719 1.00 93.50 198 LEU A CA 1
ATOM 1560 C C . LEU A 1 198 ? -1.888 6.599 13.423 1.00 93.50 198 LEU A C 1
ATOM 1562 O O . LEU A 1 198 ? -0.881 6.052 12.982 1.00 93.50 198 LEU A O 1
ATOM 1566 N N . ILE A 1 199 ? -2.430 7.679 12.857 1.00 92.81 199 ILE A N 1
ATOM 1567 C CA . ILE A 1 199 ? -1.906 8.258 11.617 1.00 92.81 199 ILE A CA 1
ATOM 1568 C C . ILE A 1 199 ? -0.523 8.882 11.835 1.00 92.81 199 ILE A C 1
ATOM 1570 O O . ILE A 1 199 ? 0.368 8.691 11.015 1.00 92.81 199 ILE A O 1
ATOM 1574 N N . GLU A 1 200 ? -0.306 9.595 12.942 1.00 94.00 200 GLU A N 1
ATOM 1575 C CA . GLU A 1 200 ? 1.002 10.170 13.283 1.00 94.00 200 GLU A CA 1
ATOM 1576 C C . GLU A 1 200 ? 2.075 9.088 13.419 1.00 94.00 200 GLU A C 1
ATOM 1578 O O . GLU A 1 200 ? 3.198 9.266 12.943 1.00 94.00 200 GLU A O 1
ATOM 1583 N N . LYS A 1 201 ? 1.721 7.949 14.027 1.00 92.81 201 LYS A N 1
ATOM 1584 C CA . LYS A 1 201 ? 2.616 6.796 14.119 1.00 92.81 201 LYS A CA 1
ATOM 1585 C C . LYS A 1 201 ? 2.981 6.266 12.731 1.00 92.81 201 LYS A C 1
ATOM 1587 O O . LYS A 1 201 ? 4.159 6.030 12.478 1.00 92.81 201 LYS A O 1
ATOM 1592 N N . ASP A 1 202 ? 2.007 6.105 11.841 1.00 89.31 202 ASP A N 1
ATOM 1593 C CA . ASP A 1 202 ? 2.263 5.595 10.491 1.00 89.31 202 ASP A CA 1
ATOM 1594 C C . ASP A 1 202 ? 3.086 6.578 9.651 1.00 89.31 202 ASP A C 1
ATOM 1596 O O . ASP A 1 202 ? 4.045 6.160 9.007 1.00 89.31 202 ASP A O 1
ATOM 1600 N N . ILE A 1 203 ? 2.807 7.885 9.733 1.00 89.88 203 ILE A N 1
ATOM 1601 C CA . ILE A 1 203 ? 3.638 8.918 9.095 1.00 89.88 203 ILE A CA 1
ATOM 1602 C C . ILE A 1 203 ? 5.077 8.835 9.598 1.00 89.88 203 ILE A C 1
ATOM 1604 O O . ILE A 1 203 ? 5.993 8.853 8.785 1.00 89.88 203 ILE A O 1
ATOM 1608 N N . SER A 1 204 ? 5.291 8.722 10.913 1.00 91.81 204 SER A N 1
ATOM 1609 C CA . SER A 1 204 ? 6.643 8.620 11.470 1.00 91.81 204 SER A CA 1
ATOM 1610 C C . SER A 1 204 ? 7.389 7.400 10.925 1.00 91.81 204 SER A C 1
ATOM 1612 O O . SER A 1 204 ? 8.553 7.521 10.548 1.00 91.81 204 SER A O 1
ATOM 1614 N N . ASN A 1 205 ? 6.725 6.242 10.851 1.00 88.12 205 ASN A N 1
ATOM 1615 C CA . ASN A 1 205 ? 7.326 5.016 10.320 1.00 88.12 205 ASN A CA 1
ATOM 1616 C C . ASN A 1 205 ? 7.653 5.157 8.823 1.00 88.12 205 ASN A C 1
ATOM 1618 O O . ASN A 1 205 ? 8.722 4.755 8.367 1.00 88.12 205 ASN A O 1
ATOM 1622 N N . PHE A 1 206 ? 6.746 5.756 8.050 1.00 86.88 206 PHE A N 1
ATOM 1623 C CA . PHE A 1 206 ? 6.945 5.987 6.623 1.00 86.88 206 PHE A CA 1
ATOM 1624 C C . PHE A 1 206 ? 8.038 7.022 6.336 1.00 86.88 206 PHE A C 1
ATOM 1626 O O . PHE A 1 206 ? 8.827 6.824 5.416 1.00 86.88 206 PHE A O 1
ATOM 1633 N N . GLU A 1 207 ? 8.141 8.093 7.125 1.00 87.06 207 GLU A N 1
ATOM 1634 C CA . GLU A 1 207 ? 9.206 9.096 6.989 1.00 87.06 207 GLU A CA 1
ATOM 1635 C C . GLU A 1 207 ? 10.594 8.518 7.303 1.00 87.06 207 GLU A C 1
ATOM 1637 O O . GLU A 1 207 ? 11.582 8.940 6.700 1.00 87.06 207 GLU A O 1
ATOM 1642 N N . GLU A 1 208 ? 10.690 7.552 8.219 1.00 87.50 208 GLU A N 1
ATOM 1643 C CA . GLU A 1 208 ? 11.924 6.796 8.455 1.00 87.50 208 GLU A CA 1
ATOM 1644 C C . GLU A 1 208 ? 12.260 5.904 7.252 1.00 87.50 208 GLU A C 1
ATOM 1646 O O . GLU A 1 208 ? 13.350 6.023 6.689 1.00 87.50 208 GLU A O 1
ATOM 1651 N N . GLY A 1 209 ? 11.294 5.112 6.773 1.00 82.19 209 GLY A N 1
ATOM 1652 C CA . GLY A 1 209 ? 11.478 4.243 5.608 1.00 82.19 209 GLY A CA 1
ATOM 1653 C C . GLY A 1 209 ? 11.811 4.994 4.310 1.00 82.19 209 GLY A C 1
ATOM 1654 O O . GLY A 1 209 ? 12.598 4.505 3.500 1.00 82.19 209 GLY A O 1
ATOM 1655 N N . ILE A 1 210 ? 11.277 6.205 4.109 1.00 79.75 210 ILE A N 1
ATOM 1656 C CA . ILE A 1 210 ? 11.612 7.047 2.948 1.00 79.75 210 ILE A CA 1
ATOM 1657 C C . ILE A 1 210 ? 13.089 7.422 2.928 1.00 79.75 210 ILE A C 1
ATOM 1659 O O . ILE A 1 210 ? 13.684 7.425 1.853 1.00 79.75 210 ILE A O 1
ATOM 1663 N N . LYS A 1 211 ? 13.692 7.728 4.081 1.00 82.62 211 LYS A N 1
ATOM 1664 C CA . LYS A 1 211 ? 15.113 8.105 4.138 1.00 82.62 211 LYS A CA 1
ATOM 1665 C C . LYS A 1 211 ? 16.002 6.952 3.689 1.00 82.62 211 LYS A C 1
ATOM 1667 O O . LYS A 1 211 ? 16.949 7.169 2.940 1.00 82.62 211 LYS A O 1
ATOM 1672 N N . GLU A 1 212 ? 15.672 5.732 4.105 1.00 84.81 212 GLU A N 1
ATOM 1673 C CA . GLU A 1 212 ? 16.387 4.526 3.680 1.00 84.81 212 GLU A CA 1
ATOM 1674 C C . GLU A 1 212 ? 16.192 4.257 2.184 1.00 84.81 212 GLU A C 1
ATOM 1676 O O . GLU A 1 212 ? 17.161 4.040 1.456 1.00 84.81 212 GLU A O 1
ATOM 1681 N N . LEU A 1 213 ? 14.947 4.329 1.700 1.00 79.62 213 LEU A N 1
ATOM 1682 C CA . LEU A 1 213 ? 14.631 4.133 0.284 1.00 79.62 213 LEU A CA 1
ATOM 1683 C C . LEU A 1 213 ? 15.300 5.176 -0.610 1.00 79.62 213 LEU A C 1
ATOM 1685 O O . LEU A 1 213 ? 15.721 4.830 -1.712 1.00 79.62 213 LEU A O 1
ATOM 1689 N N . GLN A 1 214 ? 15.415 6.421 -0.149 1.00 77.88 214 GLN A N 1
ATOM 1690 C CA . GLN A 1 214 ? 16.058 7.497 -0.894 1.00 77.88 214 GLN A CA 1
ATOM 1691 C C . GLN A 1 214 ? 17.528 7.178 -1.175 1.00 77.88 214 GLN A C 1
ATOM 1693 O O . GLN A 1 214 ? 17.951 7.275 -2.320 1.00 77.88 214 GLN A O 1
ATOM 1698 N N . ILE A 1 215 ? 18.271 6.688 -0.177 1.00 83.06 215 ILE A N 1
ATOM 1699 C CA . ILE A 1 215 ? 19.678 6.292 -0.348 1.00 83.06 215 ILE A CA 1
ATOM 1700 C C . ILE A 1 215 ? 19.812 5.211 -1.430 1.00 83.06 215 ILE A C 1
ATOM 1702 O O . ILE A 1 215 ? 20.677 5.297 -2.299 1.00 83.06 215 ILE A O 1
ATOM 1706 N N . VAL A 1 216 ? 18.941 4.199 -1.402 1.00 82.06 216 VAL A N 1
ATOM 1707 C CA . VAL A 1 216 ? 18.954 3.103 -2.386 1.00 82.06 216 VAL A CA 1
ATOM 1708 C C . VAL A 1 216 ? 18.556 3.603 -3.783 1.00 82.06 216 VAL A C 1
ATOM 1710 O O . VAL A 1 216 ? 19.133 3.167 -4.780 1.00 82.06 216 VAL A O 1
ATOM 1713 N N . CYS A 1 217 ? 17.600 4.534 -3.870 1.00 77.00 217 CYS A N 1
ATOM 1714 C CA . CYS A 1 217 ? 17.203 5.172 -5.127 1.00 77.00 217 CYS A CA 1
ATOM 1715 C C . CYS A 1 217 ? 18.347 5.984 -5.741 1.00 77.00 217 CYS A C 1
ATOM 1717 O O . CYS A 1 217 ? 18.585 5.861 -6.942 1.00 77.00 217 CYS A O 1
ATOM 1719 N N . ASP A 1 218 ? 19.061 6.763 -4.928 1.00 75.88 218 ASP A N 1
ATOM 1720 C CA . ASP A 1 218 ? 20.202 7.569 -5.365 1.00 75.88 218 ASP A CA 1
ATOM 1721 C C . ASP A 1 218 ? 21.332 6.662 -5.881 1.00 75.88 218 ASP A C 1
ATOM 1723 O O . ASP A 1 218 ? 21.841 6.869 -6.979 1.00 75.88 218 ASP A O 1
ATOM 1727 N N . GLN A 1 219 ? 21.632 5.563 -5.179 1.00 83.81 219 GLN A N 1
ATOM 1728 C CA . GLN A 1 219 ? 22.613 4.565 -5.632 1.00 83.81 219 GLN A CA 1
ATOM 1729 C C . GLN A 1 219 ? 22.243 3.926 -6.978 1.00 83.81 219 GLN A C 1
ATOM 1731 O O . GLN A 1 219 ? 23.096 3.764 -7.852 1.00 83.81 219 GLN A O 1
ATOM 1736 N N . LEU A 1 220 ? 20.977 3.539 -7.162 1.00 80.62 220 LEU A N 1
ATOM 1737 C CA . LEU A 1 220 ? 20.516 2.980 -8.434 1.00 80.62 220 LEU A CA 1
ATOM 1738 C C . LEU A 1 220 ? 20.550 4.039 -9.551 1.00 80.62 220 LEU A C 1
ATOM 1740 O O . LEU A 1 220 ? 20.935 3.732 -10.680 1.00 80.62 220 LEU A O 1
ATOM 1744 N N . HIS A 1 221 ? 20.199 5.288 -9.242 1.00 76.81 221 HIS A N 1
ATOM 1745 C CA . HIS A 1 221 ? 20.307 6.401 -10.181 1.00 76.81 221 HIS A CA 1
ATOM 1746 C C . HIS A 1 221 ? 21.755 6.629 -10.635 1.00 76.81 221 HIS A C 1
ATOM 1748 O O . HIS A 1 221 ? 22.009 6.724 -11.839 1.00 76.81 221 HIS A O 1
ATOM 1754 N N . ASP A 1 222 ? 22.703 6.620 -9.698 1.00 76.44 222 ASP A N 1
ATOM 1755 C CA . ASP A 1 222 ? 24.130 6.777 -9.977 1.00 76.44 222 ASP A CA 1
ATOM 1756 C C . ASP A 1 222 ? 24.655 5.668 -10.898 1.00 76.44 222 ASP A C 1
ATOM 1758 O O . ASP A 1 222 ? 25.433 5.943 -11.813 1.00 76.44 222 ASP A O 1
ATOM 1762 N N . LEU A 1 223 ? 24.209 4.419 -10.720 1.00 77.06 223 LEU A N 1
ATOM 1763 C CA . LEU A 1 223 ? 24.578 3.311 -11.608 1.00 77.06 223 LEU A CA 1
ATOM 1764 C C . LEU A 1 223 ? 24.072 3.523 -13.044 1.00 77.06 223 LEU A C 1
ATOM 1766 O O . LEU A 1 223 ? 24.832 3.313 -13.995 1.00 77.06 223 LEU A O 1
ATOM 1770 N N . TYR A 1 224 ? 22.827 3.984 -13.224 1.00 78.19 224 TYR A N 1
ATOM 1771 C CA . TYR A 1 224 ? 22.330 4.349 -14.556 1.00 78.19 224 TYR A CA 1
ATOM 1772 C C . TYR A 1 224 ? 23.136 5.501 -15.159 1.00 78.19 224 TYR A C 1
ATOM 1774 O O . TYR A 1 224 ? 23.497 5.440 -16.334 1.00 78.19 224 TYR A O 1
ATOM 1782 N N . GLN A 1 225 ? 23.471 6.524 -14.369 1.00 76.25 225 GLN A N 1
ATOM 1783 C CA . GLN A 1 225 ? 24.266 7.656 -14.840 1.00 76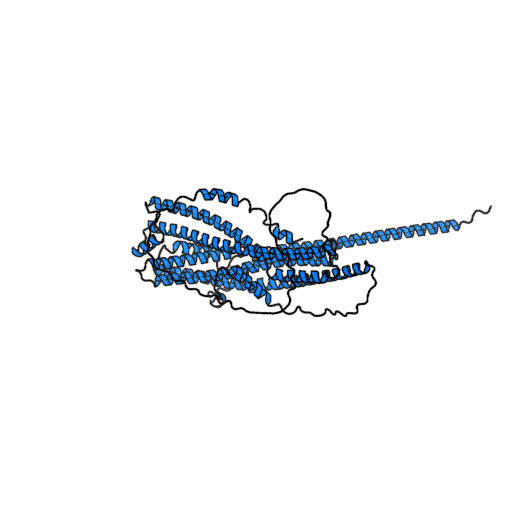.25 225 GLN A CA 1
ATOM 1784 C C . GLN A 1 225 ? 25.684 7.232 -15.243 1.00 76.25 225 GLN A C 1
ATOM 1786 O O . GLN A 1 225 ? 26.204 7.704 -16.257 1.00 76.25 225 GLN A O 1
ATOM 1791 N N . GLN A 1 226 ? 26.309 6.319 -14.496 1.00 81.38 226 GLN A N 1
ATOM 1792 C CA . GLN A 1 226 ? 27.613 5.746 -14.836 1.00 81.38 226 GLN A CA 1
ATOM 1793 C C . GLN A 1 226 ? 27.555 4.957 -16.147 1.00 81.38 226 GLN A C 1
ATOM 1795 O O . GLN A 1 226 ? 28.415 5.148 -17.011 1.00 81.38 226 GLN A O 1
ATOM 1800 N N . ARG A 1 227 ? 26.519 4.130 -16.343 1.00 82.75 227 ARG A N 1
ATOM 1801 C CA . ARG A 1 227 ? 26.294 3.411 -17.605 1.00 82.75 227 ARG A CA 1
ATOM 1802 C C . ARG A 1 227 ? 26.104 4.376 -18.773 1.00 82.75 227 ARG A C 1
ATOM 1804 O O . ARG A 1 227 ? 26.769 4.229 -19.796 1.00 82.75 227 ARG A O 1
ATOM 1811 N N . ASP A 1 228 ? 25.239 5.373 -18.622 1.00 75.94 228 ASP A N 1
ATOM 1812 C CA . ASP A 1 228 ? 24.962 6.354 -19.673 1.00 75.94 228 ASP A CA 1
ATOM 1813 C C . ASP A 1 228 ? 26.224 7.180 -19.996 1.00 75.94 228 ASP A C 1
ATOM 1815 O O . ASP A 1 228 ? 26.512 7.453 -21.159 1.00 75.94 228 ASP A O 1
ATOM 1819 N N . THR A 1 229 ? 27.042 7.512 -18.990 1.00 75.44 229 THR A N 1
ATOM 1820 C CA . THR A 1 229 ? 28.340 8.185 -19.178 1.00 75.44 229 THR A CA 1
ATOM 1821 C C . THR A 1 229 ? 29.319 7.313 -19.964 1.00 75.44 229 THR A C 1
ATOM 1823 O O . THR A 1 229 ? 29.955 7.805 -20.897 1.00 75.44 229 THR A O 1
ATOM 1826 N N . LEU A 1 230 ? 29.409 6.018 -19.642 1.00 80.94 230 LEU A N 1
ATOM 1827 C CA . LEU A 1 230 ? 30.253 5.061 -20.360 1.00 80.94 230 LEU A CA 1
ATOM 1828 C C . LEU A 1 230 ? 29.839 4.940 -21.835 1.00 80.94 230 LEU A C 1
ATOM 1830 O O . LEU A 1 230 ? 30.689 4.990 -22.725 1.00 80.94 230 LEU A O 1
ATOM 1834 N N . LEU A 1 231 ? 28.533 4.814 -22.098 1.00 78.12 231 LEU A N 1
ATOM 1835 C CA . LEU A 1 231 ? 27.981 4.746 -23.455 1.00 78.12 231 LEU A CA 1
ATOM 1836 C C . LEU A 1 231 ? 28.231 6.049 -24.228 1.00 78.12 231 LEU A C 1
ATOM 1838 O O . LEU A 1 231 ? 28.689 6.009 -25.370 1.00 78.12 231 LEU A O 1
ATOM 1842 N N . ASN A 1 232 ? 28.035 7.205 -23.589 1.00 74.62 232 ASN A N 1
ATOM 1843 C CA . ASN A 1 232 ? 28.310 8.508 -24.195 1.00 74.62 232 ASN A CA 1
ATOM 1844 C C . ASN A 1 232 ? 29.786 8.673 -24.580 1.00 74.62 232 ASN A C 1
ATOM 1846 O O . ASN A 1 232 ? 30.075 9.183 -25.660 1.00 74.62 232 ASN A O 1
ATOM 1850 N N . GLN A 1 233 ? 30.717 8.219 -23.736 1.00 78.50 233 GLN A N 1
ATOM 1851 C CA . GLN A 1 233 ? 32.157 8.245 -24.026 1.00 78.50 233 GLN A CA 1
ATOM 1852 C C . GLN A 1 233 ? 32.555 7.281 -25.158 1.00 78.50 233 GLN A C 1
ATOM 1854 O O . GLN A 1 233 ? 33.507 7.552 -25.888 1.00 78.50 233 GLN A O 1
ATOM 1859 N N . MET A 1 234 ? 31.839 6.162 -25.319 1.00 78.25 234 MET A N 1
ATOM 1860 C CA . MET A 1 234 ? 32.078 5.182 -26.388 1.00 78.25 234 MET A CA 1
ATOM 1861 C C . MET A 1 234 ? 31.596 5.656 -27.761 1.00 78.25 234 MET A C 1
ATOM 1863 O O . MET A 1 234 ? 32.274 5.424 -28.768 1.00 78.25 234 MET A O 1
ATOM 1867 N N . PHE A 1 235 ? 30.415 6.273 -27.803 1.00 75.69 235 PHE A N 1
ATOM 1868 C CA . PHE A 1 235 ? 29.674 6.540 -29.039 1.00 75.69 235 PHE A CA 1
ATOM 1869 C C . PHE A 1 235 ? 29.467 8.036 -29.324 1.00 75.69 235 PHE A C 1
ATOM 1871 O O . PHE A 1 235 ? 28.656 8.406 -30.172 1.00 75.69 235 PHE A O 1
ATOM 1878 N N . ASP A 1 236 ? 30.211 8.906 -28.634 1.00 71.06 236 ASP A N 1
ATOM 1879 C CA . ASP A 1 236 ? 30.153 10.368 -28.777 1.00 71.06 236 ASP A CA 1
ATOM 1880 C C . ASP A 1 236 ? 28.725 10.926 -28.602 1.00 71.06 236 ASP A C 1
ATOM 1882 O O . ASP A 1 236 ? 28.306 11.859 -29.291 1.00 71.06 236 ASP A O 1
ATOM 1886 N N . GLY A 1 237 ? 27.955 10.311 -27.699 1.00 62.28 237 GLY A N 1
ATOM 1887 C CA . GLY A 1 237 ? 26.569 10.681 -27.398 1.00 62.28 237 GLY A CA 1
ATOM 1888 C C . GLY A 1 237 ? 25.534 10.329 -28.475 1.00 62.28 237 GLY A C 1
ATOM 1889 O O . GLY A 1 237 ? 24.398 10.792 -28.380 1.00 62.28 237 GLY A O 1
ATOM 1890 N N . ASN A 1 238 ? 25.893 9.537 -29.491 1.00 67.69 238 ASN A N 1
ATOM 1891 C CA . ASN A 1 238 ? 24.967 9.075 -30.525 1.00 67.69 238 ASN A CA 1
ATOM 1892 C C . ASN A 1 238 ? 24.649 7.585 -30.370 1.00 67.69 238 ASN A C 1
ATOM 1894 O O . ASN A 1 238 ? 25.483 6.804 -29.923 1.00 67.69 238 ASN A O 1
ATOM 1898 N N . TYR A 1 239 ? 23.462 7.187 -30.822 1.00 69.88 239 TYR A N 1
ATOM 1899 C CA . TYR A 1 239 ? 23.155 5.782 -31.078 1.00 69.88 239 TYR A CA 1
ATOM 1900 C C . TYR A 1 239 ? 23.946 5.279 -32.284 1.00 69.88 239 TYR A C 1
ATOM 1902 O O . TYR A 1 239 ? 24.005 5.967 -33.307 1.00 69.88 239 TYR A O 1
ATOM 1910 N N . ASP A 1 240 ? 24.501 4.071 -32.190 1.00 73.19 240 ASP A N 1
ATOM 1911 C CA . ASP A 1 240 ? 25.328 3.491 -33.262 1.00 73.19 240 ASP A CA 1
ATOM 1912 C C . ASP A 1 240 ? 24.517 2.516 -34.152 1.00 73.19 240 ASP A C 1
ATOM 1914 O O . ASP A 1 240 ? 25.006 2.047 -35.180 1.00 73.19 240 ASP A O 1
ATOM 1918 N N . SER A 1 241 ? 23.249 2.228 -33.799 1.00 81.06 241 SER A N 1
ATOM 1919 C CA . SER A 1 241 ? 22.354 1.319 -34.541 1.00 81.06 241 SER A CA 1
ATOM 1920 C C . SER A 1 241 ? 20.865 1.690 -34.427 1.00 81.06 241 SER A C 1
ATOM 1922 O O . SER A 1 241 ? 20.360 1.984 -33.346 1.00 81.06 241 SER A O 1
ATOM 1924 N N . GLU A 1 242 ? 20.108 1.587 -35.531 1.00 78.75 242 GLU A N 1
ATOM 1925 C CA . GLU A 1 242 ? 18.632 1.705 -35.520 1.00 78.75 242 GLU A CA 1
ATOM 1926 C C . GLU A 1 242 ? 17.978 0.623 -34.645 1.00 78.75 242 GLU A C 1
ATOM 1928 O O . GLU A 1 242 ? 16.951 0.862 -34.008 1.00 78.75 242 GLU A O 1
ATOM 1933 N N . LYS A 1 243 ? 18.592 -0.566 -34.594 1.00 83.81 243 LYS A N 1
ATOM 1934 C CA . LYS A 1 243 ? 18.126 -1.685 -33.773 1.00 83.81 243 LYS A CA 1
ATOM 1935 C C . LYS A 1 243 ? 18.312 -1.398 -32.283 1.00 83.81 243 LYS A C 1
ATOM 1937 O O . LYS A 1 243 ? 17.458 -1.797 -31.498 1.00 83.81 243 LYS A O 1
ATOM 1942 N N . GLU A 1 244 ? 19.379 -0.692 -31.901 1.00 80.75 244 GLU A N 1
ATOM 1943 C CA . GLU A 1 244 ? 19.591 -0.236 -30.521 1.00 80.75 244 GLU A CA 1
ATOM 1944 C C . GLU A 1 244 ? 18.472 0.720 -30.088 1.00 80.75 244 GLU A C 1
ATOM 1946 O O . GLU A 1 244 ? 17.845 0.495 -29.056 1.00 80.75 244 GLU A O 1
ATOM 1951 N N . ILE A 1 245 ? 18.154 1.714 -30.926 1.00 79.00 245 ILE A N 1
ATOM 1952 C CA . ILE A 1 245 ? 17.074 2.683 -30.672 1.00 79.00 245 ILE A CA 1
ATOM 1953 C C . ILE A 1 245 ? 15.735 1.965 -30.489 1.00 79.00 245 ILE A C 1
ATOM 1955 O O . ILE A 1 245 ? 15.010 2.232 -29.534 1.00 79.00 245 ILE A O 1
ATOM 1959 N N . GLN A 1 246 ? 15.408 1.039 -31.396 1.00 80.81 246 GLN A N 1
ATOM 1960 C CA . GLN A 1 246 ? 14.156 0.292 -31.326 1.00 80.81 246 GLN A CA 1
ATOM 1961 C C . GLN A 1 246 ? 14.069 -0.554 -30.046 1.00 80.81 246 GLN A C 1
ATOM 1963 O O . GLN A 1 246 ? 13.037 -0.564 -29.378 1.00 80.81 246 GLN A O 1
ATOM 1968 N N . LEU A 1 247 ? 15.143 -1.270 -29.700 1.00 81.88 247 LEU A N 1
ATOM 1969 C CA . LEU A 1 247 ? 15.177 -2.114 -28.507 1.00 81.88 247 LEU A CA 1
ATOM 1970 C C . LEU A 1 247 ? 15.062 -1.297 -27.218 1.00 81.88 247 LEU A C 1
ATOM 1972 O O . LEU A 1 247 ? 14.381 -1.747 -26.298 1.00 81.88 247 LEU A O 1
ATOM 1976 N N . GLU A 1 248 ? 15.687 -0.120 -27.152 1.00 80.56 248 GLU A N 1
ATOM 1977 C CA . GLU A 1 248 ? 15.577 0.772 -25.996 1.00 80.56 248 GLU A CA 1
ATOM 1978 C C . GLU A 1 248 ? 14.165 1.352 -25.859 1.00 80.56 248 GLU A C 1
ATOM 1980 O O . GLU A 1 248 ? 13.583 1.248 -24.787 1.00 80.56 248 GLU A O 1
ATOM 1985 N N . GLN A 1 249 ? 13.554 1.838 -26.945 1.00 78.44 249 GLN A N 1
ATOM 1986 C CA . GLN A 1 249 ? 12.174 2.348 -26.919 1.00 78.44 249 GLN A CA 1
ATOM 1987 C C . GLN A 1 249 ? 11.153 1.292 -26.472 1.00 78.44 249 GLN A C 1
ATOM 1989 O O . GLN A 1 249 ? 10.244 1.574 -25.688 1.00 78.44 249 GLN A O 1
ATOM 1994 N N . GLU A 1 250 ? 11.285 0.064 -26.977 1.00 82.12 250 GLU A N 1
ATOM 1995 C CA . GLU A 1 250 ? 10.422 -1.048 -26.579 1.00 82.12 250 GLU A CA 1
ATOM 1996 C C . GLU A 1 250 ? 10.659 -1.452 -25.117 1.00 82.12 250 GLU A C 1
ATOM 1998 O O . GLU A 1 250 ? 9.702 -1.735 -24.394 1.00 82.12 250 GLU A O 1
ATOM 2003 N N . LEU A 1 251 ? 11.917 -1.475 -24.663 1.00 82.00 251 LEU A N 1
ATOM 2004 C CA . LEU A 1 251 ? 12.250 -1.777 -23.273 1.00 82.00 251 LEU A CA 1
ATOM 2005 C C . LEU A 1 251 ? 11.712 -0.705 -22.321 1.00 82.00 251 LEU A C 1
ATOM 2007 O O . LEU A 1 251 ? 11.095 -1.066 -21.323 1.00 82.00 251 LEU A O 1
ATOM 2011 N N . ASP A 1 252 ? 11.876 0.576 -22.647 1.00 77.31 252 ASP A N 1
ATOM 2012 C CA . ASP A 1 252 ? 11.401 1.705 -21.843 1.00 77.31 252 ASP A CA 1
ATOM 2013 C C . ASP A 1 252 ? 9.889 1.626 -21.610 1.00 77.31 252 ASP A C 1
ATOM 2015 O O . ASP A 1 252 ? 9.420 1.741 -20.475 1.00 77.31 252 ASP A O 1
ATOM 2019 N N . SER A 1 253 ? 9.112 1.335 -22.659 1.00 78.88 253 SER A N 1
ATOM 2020 C CA . SER A 1 253 ? 7.666 1.163 -22.501 1.00 78.88 253 SER A CA 1
ATOM 2021 C C . SER A 1 253 ? 7.300 -0.060 -21.667 1.00 78.88 253 SER A C 1
ATOM 2023 O O . SER A 1 253 ? 6.336 0.000 -20.901 1.00 78.88 253 SER A O 1
ATOM 2025 N N . LEU A 1 254 ? 8.012 -1.178 -21.825 1.00 84.38 254 LEU A N 1
ATOM 2026 C CA . LEU A 1 254 ? 7.757 -2.374 -21.024 1.00 84.38 254 LEU A CA 1
ATOM 2027 C C . LEU A 1 254 ? 8.141 -2.152 -19.557 1.00 84.38 254 LEU A C 1
ATOM 2029 O O . LEU A 1 254 ? 7.453 -2.649 -18.669 1.00 84.38 254 LEU A O 1
ATOM 2033 N N . MET A 1 255 ? 9.203 -1.389 -19.287 1.00 80.25 255 MET A N 1
ATOM 2034 C CA . MET A 1 255 ? 9.608 -1.000 -17.937 1.00 80.25 255 MET A CA 1
ATOM 2035 C C . MET A 1 255 ? 8.595 -0.053 -17.296 1.00 80.25 255 MET A C 1
ATOM 2037 O O . MET A 1 255 ? 8.249 -0.257 -16.133 1.00 80.25 255 MET A O 1
ATOM 2041 N N . GLU A 1 256 ? 8.056 0.915 -18.045 1.00 80.06 256 GLU A N 1
ATOM 2042 C CA . GLU A 1 256 ? 6.953 1.758 -17.574 1.00 80.06 256 GLU A CA 1
ATOM 2043 C C . GLU A 1 256 ? 5.726 0.897 -17.241 1.00 80.06 256 GLU A C 1
ATOM 2045 O O . GLU A 1 256 ? 5.161 1.005 -16.155 1.00 80.06 256 GLU A O 1
ATOM 2050 N N . GLU A 1 257 ? 5.343 -0.028 -18.122 1.00 83.56 257 GLU A N 1
ATOM 2051 C CA . GLU A 1 257 ? 4.242 -0.956 -17.859 1.00 83.56 257 GLU A CA 1
ATOM 2052 C C . GLU A 1 257 ? 4.493 -1.812 -16.604 1.00 83.56 257 GLU A C 1
ATOM 2054 O O . GLU A 1 257 ? 3.626 -1.892 -15.728 1.00 83.56 257 GLU A O 1
ATOM 2059 N N . ARG A 1 258 ? 5.691 -2.401 -16.481 1.00 85.50 258 ARG A N 1
ATOM 2060 C CA . ARG A 1 258 ? 6.127 -3.183 -15.312 1.00 85.50 258 ARG A CA 1
ATOM 2061 C C . ARG A 1 258 ? 5.987 -2.370 -14.029 1.00 85.50 258 ARG A C 1
ATOM 2063 O O . ARG A 1 258 ? 5.416 -2.880 -13.070 1.00 85.50 258 ARG A O 1
ATOM 2070 N N . HIS A 1 259 ? 6.439 -1.117 -14.033 1.00 82.81 259 HIS A N 1
ATOM 2071 C CA . HIS A 1 259 ? 6.370 -0.210 -12.887 1.00 82.81 259 HIS A CA 1
ATOM 2072 C C . HIS A 1 259 ? 4.933 -0.060 -12.358 1.00 82.81 259 HIS A C 1
ATOM 2074 O O . HIS A 1 259 ? 4.687 -0.186 -11.159 1.00 82.81 259 HIS A O 1
ATOM 2080 N N . TYR A 1 260 ? 3.942 0.119 -13.239 1.00 84.00 260 TYR A N 1
ATOM 2081 C CA . TYR A 1 260 ? 2.538 0.211 -12.818 1.00 84.00 260 TYR A CA 1
ATOM 2082 C C . TYR A 1 260 ? 1.985 -1.103 -12.248 1.00 84.00 260 TYR A C 1
ATOM 2084 O O . TYR A 1 260 ? 1.225 -1.073 -11.275 1.00 84.00 260 TYR A O 1
ATOM 2092 N N . ILE A 1 261 ? 2.359 -2.252 -12.820 1.00 86.00 261 ILE A N 1
ATOM 2093 C CA . ILE A 1 261 ? 1.942 -3.567 -12.303 1.00 86.00 261 ILE A CA 1
ATOM 2094 C C . ILE A 1 261 ? 2.587 -3.824 -10.934 1.00 86.00 261 ILE A C 1
ATOM 2096 O O . ILE A 1 261 ? 1.922 -4.319 -10.024 1.00 86.00 261 ILE A O 1
ATOM 2100 N N . GLU A 1 262 ? 3.854 -3.451 -10.748 1.00 84.00 262 GLU A N 1
ATOM 2101 C CA . GLU A 1 262 ? 4.550 -3.580 -9.466 1.00 84.00 262 GLU A CA 1
ATOM 2102 C C . GLU A 1 262 ? 3.952 -2.676 -8.389 1.00 84.00 262 GLU A C 1
ATOM 2104 O O . GLU A 1 262 ? 3.730 -3.144 -7.270 1.00 84.00 262 GLU A O 1
ATOM 2109 N N . ILE A 1 263 ? 3.590 -1.436 -8.732 1.00 83.44 263 ILE A N 1
ATOM 2110 C CA . ILE A 1 263 ? 2.873 -0.548 -7.811 1.00 83.44 263 ILE A CA 1
ATOM 2111 C C . ILE A 1 263 ? 1.545 -1.162 -7.380 1.00 83.44 263 ILE A C 1
ATOM 2113 O O . ILE A 1 263 ? 1.229 -1.187 -6.188 1.00 83.44 263 ILE A O 1
ATOM 2117 N N . ALA A 1 264 ? 0.772 -1.688 -8.335 1.00 87.75 264 ALA A N 1
ATOM 2118 C CA . ALA A 1 264 ? -0.469 -2.377 -8.017 1.00 87.75 264 ALA A CA 1
ATOM 2119 C C . ALA A 1 264 ? -0.198 -3.565 -7.083 1.00 87.75 264 ALA A C 1
ATOM 2121 O O . ALA A 1 264 ? -0.820 -3.661 -6.029 1.00 87.75 264 ALA A O 1
ATOM 2122 N N . LYS A 1 265 ? 0.785 -4.420 -7.386 1.00 88.25 265 LYS A N 1
ATOM 2123 C CA . LYS A 1 265 ? 1.150 -5.551 -6.519 1.00 88.25 265 LYS A CA 1
ATOM 2124 C C . LYS A 1 265 ? 1.431 -5.115 -5.087 1.00 88.25 265 LYS A C 1
ATOM 2126 O O . LYS A 1 265 ? 0.877 -5.707 -4.165 1.00 88.25 265 LYS A O 1
ATOM 2131 N N . ILE A 1 266 ? 2.255 -4.084 -4.903 1.00 85.94 266 ILE A N 1
ATOM 2132 C CA . ILE A 1 266 ? 2.600 -3.570 -3.575 1.00 85.94 266 ILE A CA 1
ATOM 2133 C C . ILE A 1 266 ? 1.336 -3.088 -2.851 1.00 85.94 266 ILE A C 1
ATOM 2135 O O . ILE A 1 266 ? 1.091 -3.509 -1.724 1.00 85.94 266 ILE A O 1
ATOM 2139 N N . ARG A 1 267 ? 0.476 -2.294 -3.504 1.00 88.69 267 ARG A N 1
ATOM 2140 C CA . ARG A 1 267 ? -0.788 -1.821 -2.905 1.00 88.69 267 ARG A CA 1
ATOM 2141 C C . ARG A 1 267 ? -1.716 -2.967 -2.494 1.00 88.69 267 ARG A C 1
ATOM 2143 O O . ARG A 1 267 ? -2.323 -2.913 -1.423 1.00 88.69 267 ARG A O 1
ATOM 2150 N N . TRP A 1 268 ? -1.818 -4.015 -3.308 1.00 92.62 268 TRP A N 1
ATOM 2151 C CA . TRP A 1 268 ? -2.641 -5.185 -2.999 1.00 92.62 268 TRP A CA 1
ATOM 2152 C C . TRP A 1 268 ? -2.044 -6.050 -1.874 1.00 92.62 268 TRP A C 1
ATOM 2154 O O . TRP A 1 268 ? -2.795 -6.537 -1.034 1.00 92.62 268 TRP A O 1
ATOM 2164 N N . ILE A 1 269 ? -0.717 -6.190 -1.790 1.00 89.31 269 ILE A N 1
ATOM 2165 C CA . ILE A 1 269 ? -0.046 -6.851 -0.653 1.00 89.31 269 ILE A CA 1
ATOM 2166 C C . ILE A 1 269 ? -0.245 -6.045 0.638 1.00 89.31 269 ILE A C 1
ATOM 2168 O O . ILE A 1 269 ? -0.585 -6.606 1.674 1.00 89.31 269 ILE A O 1
ATOM 2172 N N . ASN A 1 270 ? -0.107 -4.719 0.587 1.00 89.31 270 ASN A N 1
ATOM 2173 C CA . ASN A 1 270 ? -0.365 -3.862 1.747 1.00 89.31 270 ASN A CA 1
ATOM 2174 C C . ASN A 1 270 ? -1.818 -3.997 2.218 1.00 89.31 270 ASN A C 1
ATOM 2176 O O . ASN A 1 270 ? -2.092 -4.072 3.412 1.00 89.31 270 ASN A O 1
ATOM 2180 N N . SER A 1 271 ? -2.750 -4.079 1.270 1.00 92.50 271 SER A N 1
ATOM 2181 C CA . SER A 1 271 ? -4.175 -4.306 1.526 1.00 92.50 271 SER A CA 1
ATOM 2182 C C . SER A 1 271 ? -4.449 -5.646 2.214 1.00 92.50 271 SER A C 1
ATOM 2184 O O . SER A 1 271 ? -5.250 -5.708 3.145 1.00 92.50 271 SER A O 1
ATOM 2186 N N . ASP A 1 272 ? -3.752 -6.704 1.804 1.00 91.69 272 ASP A N 1
ATOM 2187 C CA . ASP A 1 272 ? -3.794 -8.022 2.443 1.00 91.69 272 ASP A CA 1
ATOM 2188 C C . ASP A 1 272 ? -3.353 -7.951 3.917 1.00 91.69 272 ASP A C 1
ATOM 2190 O O . ASP A 1 272 ? -4.076 -8.397 4.812 1.00 91.69 272 ASP A O 1
ATOM 2194 N N . HIS A 1 273 ? -2.228 -7.281 4.192 1.00 91.00 273 HIS A N 1
ATOM 2195 C CA . HIS A 1 273 ? -1.745 -7.061 5.558 1.00 91.00 273 HIS A CA 1
ATOM 2196 C C . HIS A 1 273 ? -2.723 -6.241 6.409 1.00 91.00 273 HIS A C 1
ATOM 2198 O O . HIS A 1 273 ? -3.004 -6.619 7.548 1.00 91.00 273 HIS A O 1
ATOM 2204 N N . LEU A 1 274 ? -3.285 -5.156 5.864 1.00 94.00 274 LEU A N 1
ATOM 2205 C CA . LEU A 1 274 ? -4.276 -4.327 6.561 1.00 94.00 274 LEU A CA 1
ATOM 2206 C C . LEU A 1 274 ? -5.510 -5.137 6.970 1.00 94.00 274 LEU A C 1
ATOM 2208 O O . LEU A 1 274 ? -6.011 -4.974 8.085 1.00 94.00 274 LEU A O 1
ATOM 2212 N N . ILE A 1 275 ? -5.977 -6.043 6.105 1.00 95.06 275 ILE A N 1
ATOM 2213 C CA . ILE A 1 275 ? -7.096 -6.927 6.434 1.00 95.06 275 ILE A CA 1
ATOM 2214 C C . ILE A 1 275 ? -6.729 -7.886 7.564 1.00 95.06 275 ILE A C 1
ATOM 2216 O O . ILE A 1 275 ? -7.476 -7.963 8.542 1.00 95.06 275 ILE A O 1
ATOM 2220 N N . ILE A 1 276 ? -5.594 -8.583 7.476 1.00 93.00 276 ILE A N 1
ATOM 2221 C CA . ILE A 1 276 ? -5.139 -9.507 8.528 1.00 93.00 276 ILE A CA 1
ATOM 2222 C C . ILE A 1 276 ? -5.062 -8.784 9.875 1.00 93.00 276 ILE A C 1
ATOM 2224 O O . ILE A 1 276 ? -5.561 -9.271 10.892 1.00 93.00 276 ILE A O 1
ATOM 2228 N N . ASP A 1 277 ? -4.485 -7.590 9.883 1.00 93.38 277 ASP A N 1
ATOM 2229 C CA . ASP A 1 277 ? -4.348 -6.790 11.088 1.00 93.38 277 ASP A CA 1
ATOM 2230 C C . ASP A 1 277 ? -5.682 -6.235 11.604 1.00 93.38 277 ASP A C 1
ATOM 2232 O O . ASP A 1 277 ? -5.824 -6.039 12.813 1.00 93.38 277 ASP A O 1
ATOM 2236 N N . SER A 1 278 ? -6.666 -5.998 10.733 1.00 96.81 278 SER A N 1
ATOM 2237 C CA . SER A 1 278 ? -8.027 -5.633 11.146 1.00 96.81 278 SER A CA 1
ATOM 2238 C C . SER A 1 278 ? -8.763 -6.815 11.787 1.00 96.81 278 SER A C 1
ATOM 2240 O O . SER A 1 278 ? -9.439 -6.632 12.798 1.00 96.81 278 SER A O 1
ATOM 2242 N N . LEU A 1 279 ? -8.573 -8.039 11.275 1.00 95.94 279 LEU A N 1
ATOM 2243 C CA . LEU A 1 279 ? -9.149 -9.264 11.841 1.00 95.94 279 LEU A CA 1
ATOM 2244 C C . LEU A 1 279 ? -8.628 -9.527 13.255 1.00 95.94 279 LEU A C 1
ATOM 2246 O O . LEU A 1 279 ? -9.423 -9.820 14.146 1.00 95.94 279 LEU A O 1
ATOM 2250 N N . LYS A 1 280 ? -7.323 -9.326 13.488 1.00 96.44 280 LYS A N 1
ATOM 2251 C CA . LYS A 1 280 ? -6.736 -9.384 14.839 1.00 96.44 280 LYS A CA 1
ATOM 2252 C C . LYS A 1 280 ? -7.405 -8.387 15.790 1.00 96.44 280 LYS A C 1
ATOM 2254 O O . LYS A 1 280 ? -7.708 -8.737 16.926 1.00 96.44 280 LYS A O 1
ATOM 2259 N N . CYS A 1 281 ? -7.667 -7.164 15.326 1.00 97.25 281 CYS A N 1
ATOM 2260 C CA . CYS A 1 281 ? -8.366 -6.160 16.126 1.00 97.25 281 CYS A CA 1
ATOM 2261 C C . CYS A 1 281 ? -9.823 -6.551 16.414 1.00 97.25 281 CYS A C 1
ATOM 2263 O O . CYS A 1 281 ? -10.279 -6.353 17.535 1.00 97.25 281 CYS A O 1
ATOM 2265 N N . PHE A 1 282 ? -10.550 -7.145 15.460 1.00 97.38 282 PHE A N 1
ATOM 2266 C CA . PHE A 1 282 ? -11.885 -7.694 15.736 1.00 97.38 282 PHE A CA 1
ATOM 2267 C C . PHE A 1 282 ? -11.839 -8.776 16.820 1.00 97.38 282 PHE A C 1
ATOM 2269 O O . PHE A 1 282 ? -12.621 -8.716 17.767 1.00 97.38 282 PHE A O 1
ATOM 2276 N N . ASP A 1 283 ? -10.904 -9.725 16.711 1.00 96.38 283 ASP A N 1
ATOM 2277 C CA . ASP A 1 283 ? -10.734 -10.804 17.691 1.00 96.38 283 ASP A CA 1
ATOM 2278 C C . ASP A 1 283 ? -10.460 -10.247 19.095 1.00 96.38 283 ASP A C 1
ATOM 2280 O O . ASP A 1 283 ? -11.114 -10.637 20.064 1.00 96.38 283 ASP A O 1
ATOM 2284 N N . GLN A 1 284 ? -9.557 -9.269 19.200 1.00 97.56 284 GLN A N 1
ATOM 2285 C CA . GLN A 1 284 ? -9.244 -8.598 20.463 1.00 97.56 284 GLN A CA 1
ATOM 2286 C C . GLN A 1 284 ? -10.435 -7.796 21.004 1.00 97.56 284 GLN A C 1
ATOM 2288 O O . GLN A 1 284 ? -10.727 -7.863 22.198 1.00 97.56 284 GLN A O 1
ATOM 2293 N N . ALA A 1 285 ? -11.167 -7.074 20.150 1.00 98.12 285 ALA A N 1
ATOM 2294 C CA . ALA A 1 285 ? -12.344 -6.315 20.565 1.00 98.12 285 ALA A CA 1
ATOM 2295 C C . ALA A 1 285 ? -13.426 -7.217 21.172 1.00 98.12 285 ALA A C 1
ATOM 2297 O O . ALA A 1 285 ? -13.954 -6.903 22.242 1.00 98.12 285 ALA A O 1
ATOM 2298 N N . ILE A 1 286 ? -13.718 -8.344 20.517 1.00 97.94 286 ILE A N 1
ATOM 2299 C CA . ILE A 1 286 ? -14.700 -9.339 20.966 1.00 97.94 286 ILE A CA 1
ATOM 2300 C C . ILE A 1 286 ? -14.228 -10.010 22.261 1.00 97.94 286 ILE A C 1
ATOM 2302 O O . ILE A 1 286 ? -15.000 -10.130 23.214 1.00 97.94 286 ILE A O 1
ATOM 2306 N N . GLN A 1 287 ? -12.947 -10.383 22.344 1.00 97.94 287 GLN A N 1
ATOM 2307 C CA . GLN A 1 287 ? -12.360 -10.962 23.553 1.00 97.94 287 GLN A CA 1
ATOM 2308 C C . GLN A 1 287 ? -12.512 -10.031 24.764 1.00 97.94 287 GLN A C 1
ATOM 2310 O O . GLN A 1 287 ? -12.848 -10.495 25.855 1.00 97.94 287 GLN A O 1
ATOM 2315 N N . MET A 1 288 ? -12.305 -8.723 24.587 1.00 98.00 288 MET A N 1
ATOM 2316 C CA . MET A 1 288 ? -12.461 -7.757 25.675 1.00 98.00 288 MET A CA 1
ATOM 2317 C C . MET A 1 288 ? -13.920 -7.597 26.126 1.00 98.00 288 MET A C 1
ATOM 2319 O O . MET A 1 288 ? -14.156 -7.418 27.320 1.00 98.00 288 MET A O 1
ATOM 2323 N N . ILE A 1 289 ? -14.901 -7.719 25.224 1.00 97.69 289 ILE A N 1
ATOM 2324 C CA . ILE A 1 289 ? -16.326 -7.709 25.607 1.00 97.69 289 ILE A CA 1
ATOM 2325 C C . ILE A 1 289 ? -16.675 -8.987 26.379 1.00 97.69 289 ILE A C 1
ATOM 2327 O O . ILE A 1 289 ? -17.305 -8.917 27.431 1.00 97.69 289 ILE A O 1
ATOM 2331 N N . HIS A 1 290 ? -16.199 -10.155 25.942 1.00 97.62 290 HIS A N 1
ATOM 2332 C CA . HIS A 1 290 ? -16.360 -11.382 26.728 1.00 97.62 290 HIS A CA 1
ATOM 2333 C C . HIS A 1 290 ? -15.696 -11.284 28.103 1.00 97.62 290 HIS A C 1
ATOM 2335 O O . HIS A 1 290 ? -16.262 -11.753 29.089 1.00 97.62 290 HIS A O 1
ATOM 2341 N N . LYS A 1 291 ? -14.518 -10.651 28.194 1.00 97.38 291 LYS A N 1
ATOM 2342 C CA . LYS A 1 291 ? -13.871 -10.397 29.484 1.00 97.38 291 LYS A CA 1
ATOM 2343 C C . LYS A 1 291 ? -14.777 -9.553 30.384 1.00 97.38 291 LYS A C 1
ATOM 2345 O O . LYS A 1 291 ? -15.005 -9.960 31.513 1.00 97.38 291 LYS A O 1
ATOM 2350 N N . PHE A 1 292 ? -15.353 -8.464 29.868 1.00 96.38 292 PHE A N 1
ATOM 2351 C CA . PHE A 1 292 ? -16.309 -7.634 30.610 1.00 96.38 292 PHE A CA 1
ATOM 2352 C C . PHE A 1 292 ? -17.482 -8.442 31.176 1.00 96.38 292 PHE A C 1
ATOM 2354 O O . PHE A 1 292 ? -17.820 -8.272 32.344 1.00 96.38 292 PHE A O 1
ATOM 2361 N N . LEU A 1 293 ? -18.090 -9.310 30.360 1.00 95.50 293 LEU A N 1
ATOM 2362 C CA . LEU A 1 293 ? -19.245 -10.125 30.759 1.00 95.50 293 LEU A CA 1
ATOM 2363 C C . LEU A 1 293 ? -18.904 -11.139 31.863 1.00 95.50 293 LEU A C 1
ATOM 2365 O O . LEU A 1 293 ? -19.774 -11.508 32.645 1.00 95.50 293 LEU A O 1
ATOM 2369 N N . ASN A 1 294 ? -17.640 -11.560 31.942 1.00 95.06 294 ASN A N 1
ATOM 2370 C CA . ASN A 1 294 ? -17.145 -12.500 32.948 1.00 95.06 294 ASN A CA 1
ATOM 2371 C C . ASN A 1 294 ? -16.550 -11.812 34.193 1.00 95.06 294 ASN A C 1
ATOM 2373 O O . ASN A 1 294 ? -16.260 -12.487 35.180 1.00 95.06 294 ASN A O 1
ATOM 2377 N N . THR A 1 295 ? -16.336 -10.494 34.155 1.00 94.38 295 THR A N 1
ATOM 2378 C CA . THR A 1 295 ? -15.831 -9.697 35.281 1.00 94.38 295 THR A CA 1
ATOM 2379 C C . THR A 1 295 ? -16.953 -9.416 36.288 1.00 94.38 295 THR A C 1
ATOM 2381 O O . THR A 1 295 ? -18.106 -9.196 35.915 1.00 94.38 295 THR A O 1
ATOM 2384 N N . SER A 1 296 ? -16.619 -9.390 37.583 1.00 92.44 296 SER A N 1
ATOM 2385 C CA . SER A 1 296 ? -17.587 -9.158 38.661 1.00 92.44 296 SER A CA 1
ATOM 2386 C C . SER A 1 296 ? -18.322 -7.820 38.510 1.00 92.44 296 SER A C 1
ATOM 2388 O O . SER A 1 296 ? -17.735 -6.810 38.120 1.00 92.44 296 SER A O 1
ATOM 2390 N N . GLU A 1 297 ? -19.609 -7.768 38.879 1.00 87.38 297 GLU A N 1
ATOM 2391 C CA . GLU A 1 297 ? -20.403 -6.527 38.837 1.00 87.38 297 GLU A CA 1
ATOM 2392 C C . GLU A 1 297 ? -19.846 -5.398 39.702 1.00 87.38 297 GLU A C 1
ATOM 2394 O O . GLU A 1 297 ? -20.068 -4.235 39.387 1.00 87.38 297 GLU A O 1
ATOM 2399 N N . ASN A 1 298 ? -19.078 -5.729 40.739 1.00 89.31 298 ASN A N 1
ATOM 2400 C CA . ASN A 1 298 ? -18.514 -4.745 41.661 1.00 89.31 298 ASN A CA 1
ATOM 2401 C C . ASN A 1 298 ? -17.149 -4.196 41.202 1.00 89.31 298 ASN A C 1
ATOM 2403 O O . ASN A 1 298 ? -16.620 -3.265 41.805 1.00 89.31 298 ASN A O 1
ATOM 2407 N N . GLU A 1 299 ? -16.559 -4.751 40.139 1.00 92.44 299 GLU A N 1
ATOM 2408 C CA . GLU A 1 299 ? -15.237 -4.365 39.627 1.00 92.44 299 GLU A CA 1
ATOM 2409 C C . GLU A 1 299 ? -15.358 -3.298 38.526 1.00 92.44 299 GLU A C 1
ATOM 2411 O O . GLU A 1 299 ? -14.956 -3.487 37.375 1.00 92.44 299 GLU A O 1
ATOM 2416 N N . PHE A 1 300 ? -15.926 -2.139 38.875 1.00 91.81 300 PHE A N 1
ATOM 2417 C CA . PHE A 1 300 ? -16.291 -1.087 37.915 1.00 91.81 300 PHE A CA 1
ATOM 2418 C C . PHE A 1 300 ? -15.124 -0.597 37.043 1.00 91.81 300 PHE A C 1
ATOM 2420 O O . PHE A 1 300 ? -15.289 -0.400 35.839 1.00 91.81 300 PHE A O 1
ATOM 2427 N N . LEU A 1 301 ? -13.933 -0.424 37.627 1.00 92.50 301 LEU A N 1
ATOM 2428 C CA . LEU A 1 301 ? -12.754 0.059 36.900 1.00 92.50 301 LEU A CA 1
ATOM 2429 C C . LEU A 1 301 ? -12.230 -0.973 35.889 1.00 92.50 301 LEU A C 1
ATOM 2431 O O . LEU A 1 301 ? -11.830 -0.611 34.777 1.00 92.50 301 LEU A O 1
ATOM 2435 N N . GLU A 1 302 ? -12.245 -2.259 36.245 1.00 93.81 302 GLU A N 1
ATOM 2436 C CA . GLU A 1 302 ? -11.841 -3.326 35.327 1.00 93.81 302 GLU A CA 1
ATOM 2437 C C . GLU A 1 302 ? -12.858 -3.482 34.193 1.00 93.81 302 GLU A C 1
ATOM 2439 O O . GLU A 1 302 ? -12.473 -3.568 33.024 1.00 93.81 302 GLU A O 1
ATOM 2444 N N . ARG A 1 303 ? -14.154 -3.405 34.511 1.00 94.12 303 ARG A N 1
ATOM 2445 C CA . ARG A 1 303 ? -15.237 -3.381 33.521 1.00 94.12 303 ARG A CA 1
ATOM 2446 C C . ARG A 1 303 ? -15.096 -2.205 32.552 1.00 94.12 303 ARG A C 1
ATOM 2448 O O . ARG A 1 303 ? -15.093 -2.407 31.338 1.00 94.12 303 ARG A O 1
ATOM 2455 N N . TYR A 1 304 ? -14.868 -0.990 33.049 1.00 94.31 304 TYR A N 1
ATOM 2456 C CA . TYR A 1 304 ? -14.568 0.156 32.185 1.00 94.31 304 TYR A CA 1
ATOM 2457 C C . TYR A 1 304 ? -13.350 -0.109 31.289 1.00 94.31 304 TYR A C 1
ATOM 2459 O O . TYR A 1 304 ? -13.402 0.138 30.084 1.00 94.31 304 TYR A O 1
ATOM 2467 N N . THR A 1 305 ? -12.270 -0.654 31.854 1.00 95.69 305 THR A N 1
ATOM 2468 C CA . THR A 1 305 ? -11.047 -0.963 31.102 1.00 95.69 305 THR A CA 1
ATOM 2469 C C . THR A 1 305 ? -11.324 -1.941 29.962 1.00 95.69 305 THR A C 1
ATOM 2471 O O . THR A 1 305 ? -10.841 -1.722 28.853 1.00 95.69 305 THR A O 1
ATOM 2474 N N . CYS A 1 306 ? -12.155 -2.961 30.183 1.00 96.94 306 CYS A N 1
ATOM 2475 C CA . CYS A 1 306 ? -12.518 -3.920 29.144 1.00 96.94 306 CYS A CA 1
ATOM 2476 C C . CYS A 1 306 ? -13.215 -3.254 27.949 1.00 96.94 306 CYS A C 1
ATOM 2478 O O . CYS A 1 306 ? -12.775 -3.413 26.809 1.00 96.94 306 CYS A O 1
ATOM 2480 N N . ILE A 1 307 ? -14.241 -2.437 28.194 1.00 96.50 307 ILE A N 1
ATOM 2481 C CA . ILE A 1 307 ? -14.959 -1.738 27.116 1.00 96.50 307 ILE A CA 1
ATOM 2482 C C . ILE A 1 307 ? -14.075 -0.679 26.446 1.00 96.50 307 ILE A C 1
ATOM 2484 O O . ILE A 1 307 ? -14.085 -0.538 25.223 1.00 96.50 307 ILE A O 1
ATOM 2488 N N . LYS A 1 308 ? -13.241 0.024 27.223 1.00 96.25 308 LYS A N 1
ATOM 2489 C CA . LYS A 1 308 ? -12.252 0.984 26.713 1.00 96.25 308 LYS A CA 1
ATOM 2490 C C . LYS A 1 308 ? -11.294 0.329 25.713 1.00 96.25 308 LYS A C 1
ATOM 2492 O O . LYS A 1 308 ? -11.039 0.909 24.656 1.00 96.25 308 LYS A O 1
ATOM 2497 N N . GLU A 1 309 ? -10.761 -0.848 26.041 1.00 97.50 309 GLU A N 1
ATOM 2498 C CA . GLU A 1 309 ? -9.871 -1.592 25.144 1.00 97.50 309 GLU A CA 1
ATOM 2499 C C . GLU A 1 309 ? -10.622 -2.193 23.950 1.00 97.50 309 GLU A C 1
ATOM 2501 O O . GLU A 1 309 ? -10.094 -2.178 22.838 1.00 97.50 309 GLU A O 1
ATOM 2506 N N . SER A 1 310 ? -11.870 -2.641 24.125 1.00 98.19 310 SER A N 1
ATOM 2507 C CA . SER A 1 310 ? -12.703 -3.070 22.995 1.00 98.19 310 SER A CA 1
ATOM 2508 C C . SER A 1 310 ? -12.893 -1.936 21.981 1.00 98.19 310 SER A C 1
ATOM 2510 O O . SER A 1 310 ? -12.582 -2.093 20.799 1.00 98.19 310 SER A O 1
ATOM 2512 N N . ARG A 1 311 ? -13.259 -0.736 22.452 1.00 97.62 311 ARG A N 1
ATOM 2513 C CA . ARG A 1 311 ? -13.357 0.468 21.616 1.00 97.62 311 ARG A CA 1
ATOM 2514 C C . ARG A 1 311 ? -12.044 0.781 20.894 1.00 97.62 311 ARG A C 1
ATOM 2516 O O . ARG A 1 311 ? -12.073 1.082 19.705 1.00 97.62 311 ARG A O 1
ATOM 2523 N N . ASN A 1 312 ? -10.903 0.744 21.587 1.00 98.19 312 ASN A N 1
ATOM 2524 C CA . ASN A 1 312 ? -9.596 1.010 20.967 1.00 98.19 312 ASN A CA 1
ATOM 2525 C C . ASN A 1 312 ? -9.341 0.086 19.773 1.00 98.19 312 ASN A C 1
ATOM 2527 O O . ASN A 1 312 ? -8.974 0.556 18.698 1.00 98.19 312 ASN A O 1
ATOM 2531 N N . ASN A 1 313 ? -9.603 -1.207 19.954 1.00 98.25 313 ASN A N 1
ATOM 2532 C CA . ASN A 1 313 ? -9.442 -2.207 18.908 1.00 98.25 313 ASN A CA 1
ATOM 2533 C C . ASN A 1 313 ? -10.406 -1.990 17.736 1.00 98.25 313 ASN A C 1
ATOM 2535 O O . ASN A 1 313 ? -9.996 -2.088 16.584 1.00 98.25 313 ASN A O 1
ATOM 2539 N N . ILE A 1 314 ? -11.660 -1.616 18.001 1.00 98.50 314 ILE A N 1
ATOM 2540 C CA . ILE A 1 314 ? -12.633 -1.277 16.950 1.00 98.50 314 ILE A CA 1
ATOM 2541 C C . ILE A 1 314 ? -12.164 -0.060 16.138 1.00 98.50 314 ILE A C 1
ATOM 2543 O O . ILE A 1 314 ? -12.263 -0.061 14.911 1.00 98.50 314 ILE A O 1
ATOM 2547 N N . ILE A 1 315 ? -11.609 0.967 16.791 1.00 97.94 315 ILE A N 1
ATOM 2548 C CA . ILE A 1 315 ? -11.057 2.150 16.109 1.00 97.94 315 ILE A CA 1
ATOM 2549 C C . ILE A 1 315 ? -9.845 1.771 15.252 1.00 97.94 315 ILE A C 1
ATOM 2551 O O . ILE A 1 315 ? -9.741 2.240 14.119 1.00 97.94 315 ILE A O 1
ATOM 2555 N N . GLU A 1 316 ? -8.946 0.925 15.764 1.00 97.56 316 GLU A N 1
ATOM 2556 C CA . GLU A 1 316 ? -7.782 0.454 15.007 1.00 97.56 316 GLU A CA 1
ATOM 2557 C C . GLU A 1 316 ? -8.209 -0.410 13.805 1.00 97.56 316 GLU A C 1
ATOM 2559 O O . GLU A 1 316 ? -7.689 -0.225 12.705 1.00 97.56 316 GLU A O 1
ATOM 2564 N N . ALA A 1 317 ? -9.207 -1.288 13.967 1.00 98.12 317 ALA A N 1
ATOM 2565 C CA . ALA A 1 317 ? -9.799 -2.049 12.864 1.00 98.12 317 ALA A CA 1
ATOM 2566 C C . ALA A 1 317 ? -10.410 -1.122 11.802 1.00 98.12 317 ALA A C 1
ATOM 2568 O O . ALA A 1 317 ? -10.120 -1.266 10.615 1.00 98.12 317 ALA A O 1
ATOM 2569 N N . HIS A 1 318 ? -11.205 -0.136 12.229 1.00 97.75 318 HIS A N 1
ATOM 2570 C CA . HIS A 1 318 ? -11.787 0.869 11.343 1.00 97.75 318 HIS A CA 1
ATOM 2571 C C . HIS A 1 318 ? -10.706 1.629 10.572 1.00 97.75 318 HIS A C 1
ATOM 2573 O O . HIS A 1 318 ? -10.843 1.836 9.371 1.00 97.75 318 HIS A O 1
ATOM 2579 N N . TYR A 1 319 ? -9.642 2.072 11.247 1.00 95.88 319 TYR A N 1
ATOM 2580 C CA . TYR A 1 319 ? -8.531 2.770 10.605 1.00 95.88 319 TYR A CA 1
ATOM 2581 C C . TYR A 1 319 ? -7.892 1.912 9.505 1.00 95.88 319 TYR A C 1
ATOM 2583 O O . TYR A 1 319 ? -7.803 2.355 8.365 1.00 95.88 319 TYR A O 1
ATOM 2591 N N . LYS A 1 320 ? -7.554 0.655 9.807 1.00 96.00 320 LYS A N 1
ATOM 2592 C CA . LYS A 1 320 ? -6.941 -0.268 8.837 1.00 96.00 320 LYS A CA 1
ATOM 2593 C C . LYS A 1 320 ? -7.834 -0.536 7.628 1.00 96.00 320 LYS A C 1
ATOM 2595 O O . LYS A 1 320 ? -7.354 -0.547 6.498 1.00 96.00 320 LYS A O 1
ATOM 2600 N N . LEU A 1 321 ? -9.133 -0.724 7.854 1.00 96.81 321 LEU A N 1
ATOM 2601 C CA . LEU A 1 321 ? -10.106 -0.939 6.782 1.00 96.81 321 LEU A CA 1
ATOM 2602 C C . LEU A 1 321 ? -10.344 0.334 5.957 1.00 96.81 321 LEU A C 1
ATOM 2604 O O . LEU A 1 321 ? -10.527 0.253 4.747 1.00 96.81 321 LEU A O 1
ATOM 2608 N N . MET A 1 322 ? -10.278 1.518 6.568 1.00 94.38 322 MET A N 1
ATOM 2609 C CA . MET A 1 322 ? -10.289 2.781 5.827 1.00 94.38 322 MET A CA 1
ATOM 2610 C C . MET A 1 322 ? -9.049 2.898 4.929 1.00 94.38 322 MET A C 1
ATOM 2612 O O . MET A 1 322 ? -9.174 3.191 3.741 1.00 94.38 322 MET A O 1
ATOM 2616 N N . SER A 1 323 ? -7.862 2.593 5.461 1.00 92.06 323 SER A N 1
ATOM 2617 C CA . SER A 1 323 ? -6.614 2.577 4.689 1.00 92.06 323 SER A CA 1
ATOM 2618 C C . SER A 1 323 ? -6.647 1.553 3.552 1.00 92.06 323 SER A C 1
ATOM 2620 O O . SER A 1 323 ? -6.138 1.824 2.470 1.00 92.06 323 SER A O 1
ATOM 2622 N N . LEU A 1 324 ? -7.316 0.412 3.743 1.00 94.62 324 LEU A N 1
ATOM 2623 C CA . LEU A 1 324 ? -7.569 -0.565 2.681 1.00 94.62 324 LEU A CA 1
ATOM 2624 C C . LEU A 1 324 ? -8.365 0.056 1.519 1.00 94.62 324 LEU A C 1
ATOM 2626 O O . LEU A 1 324 ? -7.981 -0.101 0.359 1.00 94.62 324 LEU A O 1
ATOM 2630 N N . HIS A 1 325 ? -9.457 0.766 1.817 1.00 93.31 325 HIS A N 1
ATOM 2631 C CA . HIS A 1 325 ? -10.256 1.442 0.790 1.00 93.31 325 HIS A CA 1
ATOM 2632 C C . HIS A 1 325 ? -9.454 2.518 0.045 1.00 93.31 325 HIS A C 1
ATOM 2634 O O . HIS A 1 325 ? -9.595 2.643 -1.170 1.00 93.31 325 HIS A O 1
ATOM 2640 N N . ASN A 1 326 ? -8.584 3.250 0.744 1.00 88.94 326 ASN A N 1
ATOM 2641 C CA . ASN A 1 326 ? -7.715 4.253 0.125 1.00 88.94 326 ASN A CA 1
ATOM 2642 C C . ASN A 1 326 ? -6.646 3.607 -0.775 1.00 88.94 326 ASN A C 1
ATOM 2644 O O . ASN A 1 326 ? -6.455 4.028 -1.919 1.00 88.94 326 ASN A O 1
ATOM 2648 N N . ASN A 1 327 ? -6.006 2.527 -0.311 1.00 87.88 327 ASN A N 1
ATOM 2649 C CA . ASN A 1 327 ? -5.008 1.787 -1.088 1.00 87.88 327 ASN A CA 1
ATOM 2650 C C . ASN A 1 327 ? -5.579 1.276 -2.415 1.00 87.88 327 ASN A C 1
ATOM 2652 O O . ASN A 1 327 ? -4.916 1.358 -3.457 1.00 87.88 327 ASN A O 1
ATOM 2656 N N . LEU A 1 328 ? -6.825 0.796 -2.382 1.00 91.25 328 LEU A N 1
ATOM 2657 C CA . LEU A 1 328 ? -7.553 0.247 -3.524 1.00 91.25 328 LEU A CA 1
ATOM 2658 C C . LEU A 1 328 ? -8.619 1.213 -4.068 1.00 91.25 328 LEU A C 1
ATOM 2660 O O . LEU A 1 328 ? -9.664 0.773 -4.532 1.00 91.25 328 LEU A O 1
ATOM 2664 N N . GLN A 1 329 ? -8.347 2.523 -4.086 1.00 86.69 329 GLN A N 1
ATOM 2665 C CA . GLN A 1 329 ? -9.299 3.570 -4.506 1.00 86.69 329 GLN A CA 1
ATOM 2666 C C . GLN A 1 329 ? -9.966 3.365 -5.883 1.00 86.69 329 GLN A C 1
ATOM 2668 O O . GLN A 1 329 ? -11.073 3.843 -6.122 1.00 86.69 329 GLN A O 1
ATOM 2673 N N . ASN A 1 330 ? -9.304 2.655 -6.803 1.00 86.88 330 ASN A N 1
ATOM 2674 C CA . ASN A 1 330 ? -9.824 2.381 -8.148 1.00 86.88 330 ASN A CA 1
ATOM 2675 C C . ASN A 1 330 ? -10.757 1.160 -8.198 1.00 86.88 330 ASN A C 1
ATOM 2677 O O . ASN A 1 330 ? -11.287 0.837 -9.260 1.00 86.88 330 ASN A O 1
ATOM 2681 N N . VAL A 1 331 ? -10.928 0.466 -7.073 1.00 90.56 331 VAL A N 1
ATOM 2682 C CA . VAL A 1 331 ? -11.607 -0.820 -6.967 1.00 90.56 331 VAL A CA 1
ATOM 2683 C C . VAL A 1 331 ? -12.725 -0.709 -5.938 1.00 90.56 331 VAL A C 1
ATOM 2685 O O . VAL A 1 331 ? -12.513 -0.340 -4.786 1.00 90.56 331 VAL A O 1
ATOM 2688 N N . GLN A 1 332 ? -13.938 -1.075 -6.338 1.00 90.12 332 GLN A N 1
ATOM 2689 C CA . GLN A 1 332 ? -15.049 -1.198 -5.400 1.00 90.12 332 GLN A CA 1
ATOM 2690 C C . GLN A 1 332 ? -14.922 -2.521 -4.644 1.00 90.12 332 GLN A C 1
ATOM 2692 O O . GLN A 1 332 ? -14.988 -3.591 -5.251 1.00 90.12 332 GLN A O 1
ATOM 2697 N N . LEU A 1 333 ? -14.731 -2.455 -3.324 1.00 92.94 333 LEU A N 1
ATOM 2698 C CA . LEU A 1 333 ? -14.626 -3.656 -2.497 1.00 92.94 333 LEU A CA 1
ATOM 2699 C C . LEU A 1 333 ? -15.990 -4.367 -2.416 1.00 92.94 333 LEU A C 1
ATOM 2701 O O . LEU A 1 333 ? -16.983 -3.744 -2.027 1.00 92.94 333 LEU A O 1
ATOM 2705 N N . PRO A 1 334 ? -16.073 -5.655 -2.790 1.00 91.75 334 PRO A N 1
ATOM 2706 C CA . PRO A 1 334 ? -17.358 -6.334 -2.923 1.00 91.75 334 PRO A CA 1
ATOM 2707 C C . PRO A 1 334 ? -17.983 -6.767 -1.594 1.00 91.75 334 PRO A C 1
ATOM 2709 O O . PRO A 1 334 ? -19.212 -6.786 -1.493 1.00 91.75 334 PRO A O 1
ATOM 2712 N N . HIS A 1 335 ? -17.167 -7.127 -0.598 1.00 92.38 335 HIS A N 1
ATOM 2713 C CA . HIS A 1 335 ? -17.635 -7.792 0.622 1.00 92.38 335 HIS A CA 1
ATOM 2714 C C . HIS A 1 335 ? -17.604 -6.889 1.859 1.00 92.38 335 HIS A C 1
ATOM 2716 O O . HIS A 1 335 ? -18.488 -7.012 2.701 1.00 92.38 335 HIS A O 1
ATOM 2722 N N . PHE A 1 336 ? -16.632 -5.977 1.960 1.00 94.25 336 PHE A N 1
ATOM 2723 C CA . PHE A 1 336 ? -16.590 -4.953 3.008 1.00 94.25 336 PHE A CA 1
ATOM 2724 C C . PHE A 1 336 ? -16.704 -3.569 2.368 1.00 94.25 336 PHE A C 1
ATOM 2726 O O . PHE A 1 336 ? -15.773 -3.099 1.718 1.00 94.25 336 PHE A O 1
ATOM 2733 N N . LYS A 1 337 ? -17.875 -2.948 2.482 1.00 94.44 337 LYS A N 1
ATOM 2734 C CA . LYS A 1 337 ? -18.230 -1.694 1.811 1.00 94.44 337 LYS A CA 1
ATOM 2735 C C . LYS A 1 337 ? -18.036 -0.495 2.736 1.00 94.44 337 LYS A C 1
ATOM 2737 O O . LYS A 1 337 ? -17.932 -0.614 3.954 1.00 94.44 337 LYS A O 1
ATOM 2742 N N . ILE A 1 338 ? -18.105 0.702 2.153 1.00 93.69 338 ILE A N 1
ATOM 2743 C CA . ILE A 1 338 ? -18.069 1.966 2.905 1.00 93.69 338 ILE A CA 1
ATOM 2744 C C . ILE A 1 338 ? -19.199 2.053 3.946 1.00 93.69 338 ILE A C 1
ATOM 2746 O O . ILE A 1 338 ? -19.022 2.668 4.994 1.00 93.69 338 ILE A O 1
ATOM 2750 N N . ASP A 1 339 ? -20.356 1.439 3.695 1.00 95.25 339 ASP A N 1
ATOM 2751 C CA . ASP A 1 339 ? -21.441 1.414 4.682 1.00 95.25 339 ASP A CA 1
ATOM 2752 C C . ASP A 1 339 ? -21.108 0.528 5.893 1.00 95.25 339 ASP A C 1
ATOM 2754 O O . ASP A 1 339 ? -21.426 0.912 7.016 1.00 95.25 339 ASP A O 1
ATOM 2758 N N . ASP A 1 340 ? -20.361 -0.565 5.704 1.00 96.88 340 ASP A N 1
ATOM 2759 C CA . ASP A 1 340 ? -19.854 -1.398 6.804 1.00 96.88 340 ASP A CA 1
ATOM 2760 C C . ASP A 1 340 ? -18.805 -0.638 7.643 1.00 96.88 340 ASP A C 1
ATOM 2762 O O . ASP A 1 340 ? -18.764 -0.752 8.869 1.00 96.88 340 ASP A O 1
ATOM 2766 N N . LEU A 1 341 ? -17.987 0.215 7.008 1.00 95.94 341 LEU A N 1
ATOM 2767 C CA . LEU A 1 341 ? -17.097 1.145 7.719 1.00 95.94 341 LEU A CA 1
ATOM 2768 C C . LEU A 1 341 ? -17.877 2.145 8.582 1.00 95.94 341 LEU A C 1
ATOM 2770 O O . LEU A 1 341 ? -17.479 2.422 9.717 1.00 95.94 341 LEU A O 1
ATOM 2774 N N . LYS A 1 342 ? -18.979 2.699 8.059 1.00 96.50 342 LYS A N 1
ATOM 2775 C CA . LYS A 1 342 ? -19.844 3.613 8.821 1.00 96.50 342 LYS A CA 1
ATOM 2776 C C . LYS A 1 342 ? -20.489 2.896 10.000 1.00 96.50 342 LYS A C 1
ATOM 2778 O O . LYS A 1 342 ? -20.531 3.466 11.085 1.00 96.50 342 LYS A O 1
ATOM 2783 N N . GLU A 1 343 ? -20.951 1.664 9.806 1.00 97.19 343 GLU A N 1
ATOM 2784 C CA . GLU A 1 343 ? -21.488 0.824 10.879 1.00 97.19 343 GLU A CA 1
ATOM 2785 C C . GLU A 1 343 ? -20.447 0.624 11.989 1.00 97.19 343 GLU A C 1
ATOM 2787 O O . GLU A 1 343 ? -20.717 0.918 13.153 1.00 97.19 343 GLU A O 1
ATOM 2792 N N . LEU A 1 344 ? -19.214 0.255 11.627 1.00 97.19 344 LEU A N 1
ATOM 2793 C CA . LEU A 1 344 ? -18.114 0.082 12.578 1.00 97.19 344 LEU A CA 1
ATOM 2794 C C . LEU A 1 344 ? -17.768 1.382 13.331 1.00 97.19 344 LEU A C 1
ATOM 2796 O O . LEU A 1 344 ? -17.477 1.359 14.529 1.00 97.19 344 LEU A O 1
ATOM 2800 N N . ALA A 1 345 ? -17.823 2.532 12.650 1.00 96.06 345 ALA A N 1
ATOM 2801 C CA . ALA A 1 345 ? -17.626 3.840 13.274 1.00 96.06 345 ALA A CA 1
ATOM 2802 C C . ALA A 1 345 ? -18.745 4.185 14.270 1.00 96.06 345 ALA A C 1
ATOM 2804 O O . ALA A 1 345 ? -18.460 4.701 15.355 1.00 96.06 345 ALA A O 1
ATOM 2805 N N . THR A 1 346 ? -19.999 3.884 13.920 1.00 96.50 346 THR A N 1
ATOM 2806 C CA . THR A 1 346 ? -21.158 4.069 14.802 1.00 96.50 346 THR A CA 1
ATOM 2807 C C . THR A 1 346 ? -21.008 3.218 16.055 1.00 96.50 346 THR A C 1
ATOM 2809 O O . THR A 1 346 ? -21.066 3.773 17.153 1.00 96.50 346 THR A O 1
ATOM 2812 N N . ILE A 1 347 ? -20.679 1.928 15.899 1.00 96.75 347 ILE A N 1
ATOM 2813 C CA . ILE A 1 347 ? -20.398 1.008 17.009 1.00 96.75 347 ILE A CA 1
ATOM 2814 C C . ILE A 1 347 ? -19.347 1.601 17.956 1.00 96.75 347 ILE A C 1
ATOM 2816 O O . ILE A 1 347 ? -19.580 1.688 19.159 1.00 96.75 347 ILE A O 1
ATOM 2820 N N . ALA A 1 348 ? -18.209 2.078 17.434 1.00 96.50 348 ALA A N 1
ATOM 2821 C CA . ALA A 1 348 ? -17.169 2.686 18.268 1.00 96.50 348 ALA A CA 1
ATOM 2822 C C . ALA A 1 348 ? -17.679 3.904 19.060 1.00 96.50 348 ALA A C 1
ATOM 2824 O O . ALA A 1 348 ? -17.284 4.108 20.212 1.00 96.50 348 ALA A O 1
ATOM 2825 N N . SER A 1 349 ? -18.543 4.721 18.448 1.00 94.19 349 SER A N 1
ATOM 2826 C CA . SER A 1 349 ? -19.088 5.933 19.069 1.00 94.19 349 SER A CA 1
ATOM 2827 C C . SER A 1 349 ? -20.137 5.646 20.146 1.00 94.19 349 SER A C 1
ATOM 2829 O O . SER A 1 349 ? -20.241 6.416 21.103 1.00 94.19 349 SER A O 1
ATOM 2831 N N . GLU A 1 350 ? -20.862 4.533 20.019 1.00 92.94 350 GLU A N 1
ATOM 2832 C CA . GLU A 1 350 ? -22.024 4.185 20.846 1.00 92.94 350 GLU A CA 1
ATOM 2833 C C . GLU A 1 350 ? -21.752 3.070 21.859 1.00 92.94 350 GLU A C 1
ATOM 2835 O O . GLU A 1 350 ? -22.602 2.794 22.697 1.00 92.94 350 GLU A O 1
ATOM 2840 N N . ILE A 1 351 ? -20.551 2.486 21.855 1.00 94.38 351 ILE A N 1
ATOM 2841 C CA . ILE A 1 351 ? -20.173 1.348 22.709 1.00 94.38 351 ILE A CA 1
ATOM 2842 C C . ILE A 1 351 ? -20.398 1.560 24.218 1.00 94.38 351 ILE A C 1
ATOM 2844 O O . ILE A 1 351 ? -20.523 0.596 24.962 1.00 94.38 351 ILE A O 1
ATOM 2848 N N . PHE A 1 352 ? -20.440 2.810 24.687 1.00 92.00 352 PHE A N 1
ATOM 2849 C CA . PHE A 1 352 ? -20.677 3.152 26.094 1.00 92.00 352 PHE A CA 1
ATOM 2850 C C . PHE A 1 352 ? -22.133 3.528 26.411 1.00 92.00 352 PHE A C 1
ATOM 2852 O O . PHE A 1 352 ? -22.427 3.839 27.563 1.00 92.00 352 PHE A O 1
ATOM 2859 N N . ASN A 1 353 ? -23.029 3.547 25.420 1.00 87.31 353 ASN A N 1
ATOM 2860 C CA . ASN A 1 353 ? -24.415 3.980 25.609 1.00 87.31 353 ASN A CA 1
ATOM 2861 C C . ASN A 1 353 ? -25.223 2.969 26.429 1.00 87.31 353 ASN A C 1
ATOM 2863 O O . ASN A 1 353 ? -26.034 3.374 27.257 1.00 87.31 353 ASN A O 1
ATOM 2867 N N . ASP A 1 354 ? -24.997 1.675 26.196 1.00 86.56 354 ASP A N 1
ATOM 2868 C CA . ASP A 1 354 ? -25.681 0.582 26.881 1.00 86.56 354 ASP A CA 1
ATOM 2869 C C . ASP A 1 354 ? -24.702 -0.573 27.136 1.00 86.56 354 ASP A C 1
ATOM 2871 O O . ASP A 1 354 ? -24.223 -1.221 26.204 1.00 86.56 354 ASP A O 1
ATOM 2875 N N . LEU A 1 355 ? -24.409 -0.810 28.417 1.00 90.00 355 LEU A N 1
ATOM 2876 C CA . LEU A 1 355 ? -23.476 -1.832 28.900 1.00 90.00 355 LEU A CA 1
ATOM 2877 C C . LEU A 1 355 ? -24.186 -3.023 29.566 1.00 90.00 355 LEU A C 1
ATOM 2879 O O . LEU A 1 355 ? -23.576 -3.744 30.364 1.00 90.00 355 LEU A O 1
ATOM 2883 N N . THR A 1 356 ? -25.475 -3.217 29.281 1.00 89.19 356 THR A N 1
ATOM 2884 C CA . THR A 1 356 ? -26.221 -4.405 29.708 1.00 89.19 356 THR A CA 1
ATOM 2885 C C . THR A 1 356 ? -25.720 -5.656 28.987 1.00 89.19 356 THR A C 1
ATOM 2887 O O . THR A 1 356 ? -25.237 -5.591 27.856 1.00 89.19 356 THR A O 1
ATOM 2890 N N . SER A 1 357 ? -25.850 -6.824 29.625 1.00 87.81 357 SER A N 1
ATOM 2891 C CA . SER A 1 357 ? -25.379 -8.084 29.033 1.00 87.81 357 SER A CA 1
ATOM 2892 C C . SER A 1 357 ? -26.035 -8.376 27.679 1.00 87.81 357 SER A C 1
ATOM 2894 O O . SER A 1 357 ? -25.332 -8.755 26.751 1.00 87.81 357 SER A O 1
ATOM 2896 N N . ASN A 1 358 ? -27.340 -8.113 27.532 1.00 92.25 358 ASN A N 1
ATOM 2897 C CA . ASN A 1 358 ? -28.062 -8.329 26.272 1.00 92.25 358 ASN A CA 1
ATOM 2898 C C . ASN A 1 358 ? -27.522 -7.437 25.141 1.00 92.25 358 ASN A C 1
ATOM 2900 O O . ASN A 1 358 ? -27.203 -7.941 24.069 1.00 92.25 358 ASN A O 1
ATOM 2904 N N . SER A 1 359 ? -27.354 -6.133 25.401 1.00 92.75 359 SER A N 1
ATOM 2905 C CA . SER A 1 359 ? -26.774 -5.185 24.435 1.00 92.75 359 SER A CA 1
ATOM 2906 C C . SER A 1 359 ? -25.370 -5.615 23.995 1.00 92.75 359 SER A C 1
ATOM 2908 O O . SER A 1 359 ? -25.025 -5.587 22.814 1.00 92.75 359 SER A O 1
ATOM 2910 N N . LEU A 1 360 ? -24.549 -6.081 24.940 1.00 94.31 360 LEU A N 1
ATOM 2911 C CA . LEU A 1 360 ? -23.187 -6.520 24.646 1.00 94.31 360 LEU A CA 1
ATOM 2912 C C . LEU A 1 360 ? -23.135 -7.847 23.879 1.00 94.31 360 LEU A C 1
ATOM 2914 O O . LEU A 1 360 ? -22.266 -8.012 23.023 1.00 94.31 360 LEU A O 1
ATOM 2918 N N . GLU A 1 361 ? -24.052 -8.778 24.135 1.00 95.25 361 GLU A N 1
ATOM 2919 C CA . GLU A 1 361 ? -24.192 -9.992 23.326 1.00 95.25 361 GLU A CA 1
ATOM 2920 C C . GLU A 1 361 ? -24.616 -9.659 21.886 1.00 95.25 361 GLU A C 1
ATOM 2922 O O . GLU A 1 361 ? -24.017 -10.171 20.937 1.00 95.25 361 GLU A O 1
ATOM 2927 N N . GLU A 1 362 ? -25.564 -8.735 21.696 1.00 96.06 362 GLU A N 1
ATOM 2928 C CA . GLU A 1 362 ? -25.950 -8.224 20.371 1.00 96.06 362 GLU A CA 1
ATOM 2929 C C . GLU A 1 362 ? -24.786 -7.516 19.656 1.00 96.06 362 GLU A C 1
ATOM 2931 O O . GLU A 1 362 ? -24.568 -7.700 18.451 1.00 96.06 362 GLU A O 1
ATOM 2936 N N . LEU A 1 363 ? -23.978 -6.753 20.396 1.00 96.75 363 LEU A N 1
ATOM 2937 C CA . LEU A 1 363 ? -22.764 -6.129 19.878 1.00 96.75 363 LEU A CA 1
ATOM 2938 C C . LEU A 1 363 ? -21.746 -7.178 19.405 1.00 96.75 363 LEU A C 1
ATOM 2940 O O . LEU A 1 363 ? -21.158 -7.022 18.333 1.00 96.75 363 LEU A O 1
ATOM 2944 N N . ILE A 1 364 ? -21.550 -8.264 20.160 1.00 97.62 364 ILE A N 1
ATOM 2945 C CA . ILE A 1 364 ? -20.674 -9.373 19.752 1.00 97.62 364 ILE A CA 1
ATOM 2946 C C . ILE A 1 364 ? -21.180 -10.009 18.452 1.00 97.62 364 ILE A C 1
ATOM 2948 O O . ILE A 1 364 ? -20.372 -10.313 17.570 1.00 97.62 364 ILE A O 1
ATOM 2952 N N . VAL A 1 365 ? -22.494 -10.196 18.298 1.00 96.75 365 VAL A N 1
ATOM 2953 C CA . VAL A 1 365 ? -23.086 -10.715 17.054 1.00 96.75 365 VAL A CA 1
ATOM 2954 C C . VAL A 1 365 ? -22.789 -9.777 15.880 1.00 96.75 365 VAL A C 1
ATOM 2956 O O . VAL A 1 365 ? -22.298 -10.235 14.845 1.00 96.75 365 VAL A O 1
ATOM 2959 N N . SER A 1 366 ? -22.996 -8.470 16.056 1.00 96.75 366 SER A N 1
ATOM 2960 C CA . SER A 1 366 ? -22.714 -7.455 15.030 1.00 96.75 366 SER A CA 1
ATOM 2961 C C . SER A 1 366 ? -21.229 -7.419 14.635 1.00 96.75 366 SER A C 1
ATOM 2963 O O . SER A 1 366 ? -20.888 -7.451 13.451 1.00 96.75 366 SER A O 1
ATOM 2965 N N . LEU A 1 367 ? -20.315 -7.446 15.612 1.00 97.44 367 LEU A N 1
ATOM 2966 C CA . LEU A 1 367 ? -18.870 -7.483 15.354 1.00 97.44 367 LEU A CA 1
ATOM 2967 C C . LEU A 1 367 ? -18.441 -8.767 14.637 1.00 97.44 367 LEU A C 1
ATOM 2969 O O . LEU A 1 367 ? -17.612 -8.707 13.729 1.00 97.44 367 LEU A O 1
ATOM 2973 N N . ASN A 1 368 ? -19.017 -9.920 14.986 1.00 96.00 368 ASN A N 1
ATOM 2974 C CA . ASN A 1 368 ? -18.756 -11.176 14.280 1.00 96.00 368 ASN A CA 1
ATOM 2975 C C . ASN A 1 368 ? -19.262 -11.148 12.832 1.00 96.00 368 ASN A C 1
ATOM 2977 O O . ASN A 1 368 ? -18.590 -11.680 11.946 1.00 96.00 368 ASN A O 1
ATOM 2981 N N . ALA A 1 369 ? -20.401 -10.502 12.567 1.00 95.25 369 ALA A N 1
ATOM 2982 C CA . ALA A 1 369 ? -20.913 -10.325 11.210 1.00 95.25 369 ALA A CA 1
ATOM 2983 C C . ALA A 1 369 ? -19.970 -9.458 10.356 1.00 95.25 369 ALA A C 1
ATOM 2985 O O . ALA A 1 369 ? -19.603 -9.851 9.246 1.00 95.25 369 ALA A O 1
ATOM 2986 N N . LEU A 1 370 ? -19.504 -8.322 10.891 1.00 96.69 370 LEU A N 1
ATOM 2987 C CA . LEU A 1 370 ? -18.510 -7.470 10.224 1.00 96.69 370 LEU A CA 1
ATOM 2988 C C . LEU A 1 370 ? -17.182 -8.208 10.017 1.00 96.69 370 LEU A C 1
ATOM 2990 O O . LEU A 1 370 ? -16.609 -8.172 8.929 1.00 96.69 370 LEU A O 1
ATOM 2994 N N . ARG A 1 371 ? -16.722 -8.956 11.022 1.00 96.06 371 ARG A N 1
ATOM 2995 C CA . ARG A 1 371 ? -15.531 -9.802 10.919 1.00 96.06 371 ARG A CA 1
ATOM 2996 C C . ARG A 1 371 ? -15.668 -10.852 9.811 1.00 96.06 371 ARG A C 1
ATOM 2998 O O . ARG A 1 371 ? -14.726 -11.046 9.048 1.00 96.06 371 ARG A O 1
ATOM 3005 N N . ALA A 1 372 ? -16.819 -11.511 9.680 1.00 92.56 372 ALA A N 1
ATOM 3006 C CA . ALA A 1 372 ? -17.063 -12.501 8.627 1.00 92.56 372 ALA A CA 1
ATOM 3007 C C . ALA A 1 372 ? -17.018 -11.883 7.215 1.00 92.56 372 ALA A C 1
ATOM 3009 O O . ALA A 1 372 ? -16.429 -12.470 6.299 1.00 92.56 372 ALA A O 1
ATOM 3010 N N . LYS A 1 373 ? -17.559 -10.667 7.046 1.00 94.12 373 LYS A N 1
ATOM 3011 C CA . LYS A 1 373 ? -17.408 -9.884 5.806 1.00 94.12 373 LYS A CA 1
ATOM 3012 C C . LYS A 1 373 ? -15.935 -9.600 5.508 1.00 94.12 373 LYS A C 1
ATOM 3014 O O . LYS A 1 373 ? -15.481 -9.842 4.392 1.00 94.12 373 LYS A O 1
ATOM 3019 N N . THR A 1 374 ? -15.163 -9.187 6.515 1.00 95.19 374 THR A N 1
ATOM 3020 C CA . THR A 1 374 ? -13.716 -8.935 6.400 1.00 95.19 374 THR A CA 1
ATOM 3021 C C . THR A 1 374 ? -12.930 -10.189 6.003 1.00 95.19 374 THR A C 1
ATOM 3023 O O . THR A 1 374 ? -12.055 -10.122 5.143 1.00 95.19 374 THR A O 1
ATOM 3026 N N . VAL A 1 375 ? -13.266 -11.362 6.553 1.00 92.75 375 VAL A N 1
ATOM 3027 C CA . VAL A 1 375 ? -12.658 -12.645 6.147 1.00 92.75 375 VAL A CA 1
ATOM 3028 C C . VAL A 1 375 ? -12.963 -12.969 4.683 1.00 92.75 375 VAL A C 1
ATOM 3030 O O . VAL A 1 375 ? -12.088 -13.416 3.942 1.00 92.75 375 VAL A O 1
ATOM 3033 N N . THR A 1 376 ? -14.194 -12.729 4.240 1.00 90.81 376 THR A N 1
ATOM 3034 C CA . THR A 1 376 ? -14.585 -12.959 2.842 1.00 90.81 376 THR A CA 1
ATOM 3035 C C . THR A 1 376 ? -13.868 -11.984 1.903 1.00 90.81 376 THR A C 1
ATOM 3037 O O . THR A 1 376 ? -13.352 -12.389 0.861 1.00 90.81 376 THR A O 1
ATOM 3040 N N . GLN A 1 377 ? -13.727 -10.721 2.316 1.00 94.12 377 GLN A N 1
ATOM 3041 C CA . GLN A 1 377 ? -12.933 -9.713 1.616 1.00 94.12 377 GLN A CA 1
ATOM 3042 C C . GLN A 1 377 ? -11.453 -10.120 1.511 1.00 94.12 377 GLN A C 1
ATOM 3044 O O . GLN A 1 377 ? -10.861 -9.965 0.445 1.00 94.12 377 GLN A O 1
ATOM 3049 N N . HIS A 1 378 ? -10.872 -10.699 2.569 1.00 93.56 378 HIS A N 1
ATOM 3050 C CA . HIS A 1 378 ? -9.500 -11.220 2.568 1.00 93.56 378 HIS A CA 1
ATOM 3051 C C . HIS A 1 378 ? -9.293 -12.271 1.472 1.00 93.56 378 HIS A C 1
ATOM 3053 O O . HIS A 1 378 ? -8.376 -12.162 0.660 1.00 93.56 378 HIS A O 1
ATOM 3059 N N . LYS A 1 379 ? -10.184 -13.269 1.412 1.00 90.38 379 LYS A N 1
ATOM 3060 C CA . LYS A 1 379 ? -10.130 -14.334 0.401 1.00 90.38 379 LYS A CA 1
ATOM 3061 C C . LYS A 1 379 ? -10.197 -13.778 -1.013 1.00 90.38 379 LYS A C 1
ATOM 3063 O O . LYS A 1 379 ? -9.453 -14.213 -1.885 1.00 90.38 379 LYS A O 1
ATOM 3068 N N . TRP A 1 380 ? -11.074 -12.803 -1.229 1.00 92.94 380 TRP A N 1
ATOM 3069 C CA . TRP A 1 380 ? -11.189 -12.144 -2.520 1.00 92.94 380 TRP A CA 1
ATOM 3070 C C . TRP A 1 380 ? -9.901 -11.396 -2.894 1.00 92.94 380 TRP A C 1
ATOM 3072 O O . TRP A 1 380 ? -9.427 -11.542 -4.015 1.00 92.94 380 TRP A O 1
ATOM 3082 N N . ILE A 1 381 ? -9.269 -10.679 -1.956 1.00 91.94 381 ILE A N 1
ATOM 3083 C CA . ILE A 1 381 ? -7.972 -10.020 -2.193 1.00 91.94 381 ILE A CA 1
ATOM 3084 C C . ILE A 1 381 ? -6.882 -11.027 -2.576 1.00 91.94 381 ILE A C 1
ATOM 3086 O O . ILE A 1 381 ? -6.173 -10.813 -3.563 1.00 91.94 381 ILE A O 1
ATOM 3090 N N . LYS A 1 382 ? -6.785 -12.150 -1.854 1.00 89.44 382 LYS A N 1
ATOM 3091 C CA . LYS A 1 382 ? -5.847 -13.237 -2.174 1.00 89.44 382 LYS A CA 1
ATOM 3092 C C . LYS A 1 382 ? -6.080 -13.809 -3.570 1.00 89.44 382 LYS A C 1
ATOM 3094 O O . LYS A 1 382 ? -5.116 -14.062 -4.290 1.00 89.44 382 LYS A O 1
ATOM 3099 N N . GLU A 1 383 ? -7.335 -13.995 -3.966 1.00 89.38 383 GLU A N 1
ATOM 3100 C CA . GLU A 1 383 ? -7.688 -14.501 -5.294 1.00 89.38 383 GLU A CA 1
ATOM 3101 C C . GLU A 1 383 ? -7.241 -13.534 -6.403 1.00 89.38 383 GLU A C 1
ATOM 3103 O O . GLU A 1 383 ? -6.629 -13.964 -7.382 1.00 89.38 383 GLU A O 1
ATOM 3108 N N . VAL A 1 384 ? -7.457 -12.222 -6.242 1.00 90.69 384 VAL A N 1
ATOM 3109 C CA . VAL A 1 384 ? -6.992 -11.221 -7.221 1.00 90.69 384 VAL A CA 1
ATOM 3110 C C . VAL A 1 384 ? -5.462 -11.192 -7.312 1.00 90.69 384 VAL A C 1
ATOM 3112 O O . VAL A 1 384 ? -4.907 -11.211 -8.417 1.00 90.69 384 VAL A O 1
ATOM 3115 N N . LEU A 1 385 ? -4.779 -11.200 -6.162 1.00 88.75 385 LEU A N 1
ATOM 3116 C CA . LEU A 1 385 ? -3.317 -11.244 -6.080 1.00 88.75 385 LEU A CA 1
ATOM 3117 C C . LEU A 1 385 ? -2.743 -12.461 -6.813 1.00 88.75 385 LEU A C 1
ATOM 3119 O O . LEU A 1 385 ? -1.841 -12.324 -7.642 1.00 88.75 385 LEU A O 1
ATOM 3123 N N . ASN A 1 386 ? -3.276 -13.647 -6.522 1.00 85.81 386 ASN A N 1
ATOM 3124 C CA . ASN A 1 386 ? -2.717 -14.905 -7.004 1.00 85.81 386 ASN A CA 1
ATOM 3125 C C . ASN A 1 386 ? -3.116 -15.231 -8.445 1.00 85.81 386 ASN A C 1
ATOM 3127 O O . ASN A 1 386 ? -2.307 -15.817 -9.164 1.00 85.81 386 ASN A O 1
ATOM 3131 N N . ARG A 1 387 ? -4.332 -14.871 -8.879 1.00 85.75 387 ARG A N 1
ATOM 3132 C CA . ARG A 1 387 ? -4.838 -15.250 -10.206 1.00 85.75 387 ARG A CA 1
ATOM 3133 C C . ARG A 1 387 ? -4.530 -14.236 -11.300 1.00 85.75 387 ARG A C 1
ATOM 3135 O O . ARG A 1 387 ? -4.326 -14.646 -12.440 1.00 85.75 387 ARG A O 1
ATOM 3142 N N . ILE A 1 388 ? -4.515 -12.941 -10.983 1.00 87.12 388 ILE A N 1
ATOM 3143 C CA . ILE A 1 388 ? -4.273 -11.889 -11.981 1.00 87.12 388 ILE A CA 1
ATOM 3144 C C . ILE A 1 388 ? -2.891 -11.286 -11.796 1.00 87.12 388 ILE A C 1
ATOM 3146 O O . ILE A 1 388 ? -2.029 -11.454 -12.653 1.00 87.12 388 ILE A O 1
ATOM 3150 N N . ILE A 1 389 ? -2.658 -10.624 -10.662 1.00 87.00 389 ILE A N 1
ATOM 3151 C CA . ILE A 1 389 ? -1.476 -9.768 -10.494 1.00 87.00 389 ILE A CA 1
ATOM 3152 C C . ILE A 1 389 ? -0.185 -10.582 -10.612 1.00 87.00 389 ILE A C 1
ATOM 3154 O O . ILE A 1 389 ? 0.751 -10.160 -11.286 1.00 87.00 389 ILE A O 1
ATOM 3158 N N . LYS A 1 390 ? -0.133 -11.770 -9.998 1.00 85.50 390 LYS A N 1
ATOM 3159 C CA . LYS A 1 390 ? 1.030 -12.660 -10.090 1.00 85.50 390 LYS A CA 1
ATOM 3160 C C . LYS A 1 390 ? 1.344 -13.070 -11.532 1.00 85.50 390 LYS A C 1
ATOM 3162 O O . LYS A 1 390 ? 2.513 -13.071 -11.904 1.00 85.50 390 LYS A O 1
ATOM 3167 N N . ASN A 1 391 ? 0.329 -13.403 -12.326 1.00 86.44 391 ASN A N 1
ATOM 3168 C CA . ASN A 1 391 ? 0.514 -13.868 -13.700 1.00 86.44 391 ASN A CA 1
ATOM 3169 C C . ASN A 1 391 ? 0.950 -12.722 -14.623 1.00 86.44 391 ASN A C 1
ATOM 3171 O O . ASN A 1 391 ? 1.951 -12.861 -15.323 1.00 86.44 391 ASN A O 1
ATOM 3175 N N . ASP A 1 392 ? 0.279 -11.569 -14.542 1.00 87.00 392 ASP A N 1
ATOM 3176 C CA . ASP A 1 392 ? 0.619 -10.378 -15.333 1.00 87.00 392 ASP A CA 1
ATOM 3177 C C . ASP A 1 392 ? 2.045 -9.884 -15.022 1.00 87.00 392 ASP A C 1
ATOM 3179 O O . ASP A 1 392 ? 2.776 -9.464 -15.922 1.00 87.00 392 ASP A O 1
ATOM 3183 N N . LEU A 1 393 ? 2.486 -9.991 -13.760 1.00 86.81 393 LEU A N 1
ATOM 3184 C CA . LEU A 1 393 ? 3.861 -9.674 -13.361 1.00 86.81 393 LEU A CA 1
ATOM 3185 C C . LEU A 1 393 ? 4.906 -10.605 -13.966 1.00 86.81 393 LEU A C 1
ATOM 3187 O O . LEU A 1 393 ? 5.977 -10.141 -14.353 1.00 86.81 393 LEU A O 1
ATOM 3191 N N . VAL A 1 394 ? 4.636 -11.911 -13.991 1.00 87.12 394 VAL A N 1
ATOM 3192 C CA . VAL A 1 394 ? 5.556 -12.881 -14.599 1.00 87.12 394 VAL A CA 1
ATOM 3193 C C . VAL A 1 394 ? 5.671 -12.593 -16.093 1.00 87.12 394 VAL A C 1
ATOM 3195 O O . VAL A 1 394 ? 6.780 -12.453 -16.601 1.00 87.12 394 VAL A O 1
ATOM 3198 N N . GLU A 1 395 ? 4.540 -12.380 -16.769 1.00 90.00 395 GLU A N 1
ATOM 3199 C CA . GLU A 1 395 ? 4.521 -12.084 -18.201 1.00 90.00 395 GLU A CA 1
ATOM 3200 C C . GLU A 1 395 ? 5.305 -10.806 -18.544 1.00 90.00 395 GLU A C 1
ATOM 3202 O O . GLU A 1 395 ? 6.142 -10.819 -19.452 1.00 90.00 395 GLU A O 1
ATOM 3207 N N . ILE A 1 396 ? 5.071 -9.695 -17.830 1.00 88.56 396 ILE A N 1
ATOM 3208 C CA . ILE A 1 396 ? 5.781 -8.442 -18.122 1.00 88.56 396 ILE A CA 1
ATOM 3209 C C . ILE A 1 396 ? 7.269 -8.539 -17.771 1.00 88.56 396 ILE A C 1
ATOM 3211 O O . ILE A 1 396 ? 8.106 -8.024 -18.510 1.00 88.56 396 ILE A O 1
ATOM 3215 N N . ARG A 1 397 ? 7.625 -9.248 -16.690 1.00 88.12 397 ARG A N 1
ATOM 3216 C CA . ARG A 1 397 ? 9.022 -9.457 -16.291 1.00 88.12 397 ARG A CA 1
ATOM 3217 C C . ARG A 1 397 ? 9.784 -10.229 -17.359 1.00 88.12 397 ARG A C 1
ATOM 3219 O O . ARG A 1 397 ? 10.894 -9.827 -17.702 1.00 88.12 397 ARG A O 1
ATOM 3226 N N . ASP A 1 398 ? 9.184 -11.277 -17.912 1.00 89.38 398 ASP A N 1
ATOM 3227 C CA . ASP A 1 398 ? 9.799 -12.062 -18.980 1.00 89.38 398 ASP A CA 1
ATOM 3228 C C . ASP A 1 398 ? 9.978 -11.226 -20.252 1.00 89.38 398 ASP A C 1
ATOM 3230 O O . ASP A 1 398 ? 11.031 -11.285 -20.893 1.00 89.38 398 ASP A O 1
ATOM 3234 N N . LYS A 1 399 ? 9.000 -10.378 -20.602 1.00 91.25 399 LYS A N 1
ATOM 3235 C CA . LYS A 1 399 ? 9.131 -9.431 -21.724 1.00 91.25 399 LYS A CA 1
ATOM 3236 C C . LYS A 1 399 ? 10.269 -8.431 -21.499 1.00 91.25 399 LYS A C 1
ATOM 3238 O O . LYS A 1 399 ? 11.112 -8.292 -22.388 1.00 91.25 399 LYS A O 1
ATOM 3243 N N . CYS A 1 400 ? 10.333 -7.791 -20.327 1.00 87.50 400 CYS A N 1
ATOM 3244 C CA . CYS A 1 400 ? 11.411 -6.861 -19.976 1.00 87.50 400 CYS A CA 1
ATOM 3245 C C . CYS A 1 400 ? 12.776 -7.551 -20.009 1.00 87.50 400 CYS A C 1
ATOM 3247 O O . CYS A 1 400 ? 13.693 -7.041 -20.643 1.00 87.50 400 CYS A O 1
ATOM 3249 N N . ARG A 1 401 ? 12.905 -8.734 -19.394 1.00 88.62 401 ARG A N 1
ATOM 3250 C CA . ARG A 1 401 ? 14.157 -9.505 -19.370 1.00 88.62 401 ARG A CA 1
ATOM 3251 C C . ARG A 1 401 ? 14.630 -9.835 -20.782 1.00 88.62 401 ARG A C 1
ATOM 3253 O O . ARG A 1 401 ? 15.784 -9.595 -21.119 1.00 88.62 401 ARG A O 1
ATOM 3260 N N . ASN A 1 402 ? 13.730 -10.327 -21.630 1.00 91.62 402 ASN A N 1
ATOM 3261 C CA . ASN A 1 402 ? 14.056 -10.677 -23.009 1.00 91.62 402 ASN A CA 1
ATOM 3262 C C . ASN A 1 402 ? 14.488 -9.463 -23.844 1.00 91.62 402 ASN A C 1
ATOM 3264 O O . ASN A 1 402 ? 15.364 -9.592 -24.699 1.00 91.62 402 ASN A O 1
ATOM 3268 N N . LYS A 1 403 ? 13.870 -8.292 -23.644 1.00 89.69 403 LYS A N 1
ATOM 3269 C CA . LYS A 1 403 ? 14.242 -7.062 -24.364 1.00 89.69 403 LYS A CA 1
ATOM 3270 C C . LYS A 1 403 ? 15.526 -6.437 -23.825 1.00 89.69 403 LYS A C 1
ATOM 3272 O O . LYS A 1 403 ? 16.379 -6.077 -24.628 1.00 89.69 403 LYS A O 1
ATOM 3277 N N . SER A 1 404 ? 15.700 -6.416 -22.506 1.00 86.81 404 SER A N 1
ATOM 3278 C CA . SER A 1 404 ? 16.931 -5.989 -21.833 1.00 86.81 404 SER A CA 1
ATOM 3279 C C . SER A 1 404 ? 18.132 -6.818 -22.293 1.00 86.81 404 SER A C 1
ATOM 3281 O O . SER A 1 404 ? 19.126 -6.245 -22.730 1.00 86.81 404 SER A O 1
ATOM 3283 N N . GLN A 1 405 ? 18.004 -8.151 -22.350 1.00 91.12 405 GLN A N 1
ATOM 3284 C CA . GLN A 1 405 ? 19.076 -9.013 -22.856 1.00 91.12 405 GLN A CA 1
ATOM 3285 C C . GLN A 1 405 ? 19.420 -8.706 -24.319 1.00 91.12 405 GLN A C 1
ATOM 3287 O O . GLN A 1 405 ? 20.587 -8.548 -24.653 1.00 91.12 405 GLN A O 1
ATOM 3292 N N . LYS A 1 406 ? 18.414 -8.549 -25.191 1.00 92.94 406 LYS A N 1
ATOM 3293 C CA . LYS A 1 406 ? 18.643 -8.209 -26.606 1.00 92.94 406 LYS A CA 1
ATOM 3294 C C . LYS A 1 406 ? 19.337 -6.859 -26.785 1.00 92.94 406 LYS A C 1
ATOM 3296 O O . LYS A 1 406 ? 20.155 -6.728 -27.691 1.00 92.94 406 LYS A O 1
ATOM 3301 N N . LEU A 1 407 ? 18.987 -5.864 -25.966 1.00 85.00 407 LEU A N 1
ATOM 3302 C CA . LEU A 1 407 ? 19.629 -4.549 -25.980 1.00 85.00 407 LEU A CA 1
ATOM 3303 C C . LEU A 1 407 ? 21.078 -4.640 -25.488 1.00 85.00 407 LEU A C 1
ATOM 3305 O O . LEU A 1 407 ? 21.964 -4.050 -26.098 1.00 85.00 407 LEU A O 1
ATOM 3309 N N . CYS A 1 408 ? 21.318 -5.411 -24.426 1.00 88.19 408 CYS A N 1
ATOM 3310 C CA . CYS A 1 408 ? 22.653 -5.680 -23.901 1.00 88.19 408 CYS A CA 1
ATOM 3311 C C . CYS A 1 408 ? 23.543 -6.361 -24.954 1.00 88.19 408 CYS A C 1
ATOM 3313 O O . CYS A 1 408 ? 24.635 -5.873 -25.238 1.00 88.19 408 CYS A O 1
ATOM 3315 N N . ASP A 1 409 ? 23.044 -7.415 -25.607 1.00 92.25 409 ASP A N 1
ATOM 3316 C CA . ASP A 1 409 ? 23.763 -8.131 -26.666 1.00 92.25 409 ASP A CA 1
ATOM 3317 C C . ASP A 1 409 ? 24.115 -7.199 -27.843 1.00 92.25 409 ASP A C 1
ATOM 3319 O O . ASP A 1 409 ? 25.261 -7.177 -28.294 1.00 92.25 409 ASP A O 1
ATOM 3323 N N . GLU A 1 410 ? 23.159 -6.379 -28.306 1.00 90.88 410 GLU A N 1
ATOM 3324 C CA . GLU A 1 410 ? 23.393 -5.387 -29.369 1.00 90.88 410 GLU A CA 1
ATOM 3325 C C . GLU A 1 410 ? 24.468 -4.372 -28.958 1.00 90.88 410 GLU A C 1
ATOM 3327 O O . GLU A 1 410 ? 25.403 -4.123 -29.718 1.00 90.88 410 GLU A O 1
ATOM 3332 N N . ARG A 1 411 ? 24.383 -3.820 -27.741 1.00 88.31 411 ARG A N 1
ATOM 3333 C CA . ARG A 1 411 ? 25.371 -2.864 -27.220 1.00 88.31 411 ARG A CA 1
ATOM 3334 C C . ARG A 1 411 ? 26.759 -3.485 -27.137 1.00 88.31 411 ARG A C 1
ATOM 3336 O O . ARG A 1 411 ? 27.719 -2.867 -27.588 1.00 88.31 411 ARG A O 1
ATOM 3343 N N . ILE A 1 412 ? 26.882 -4.712 -26.636 1.00 91.06 412 ILE A N 1
ATOM 3344 C CA . ILE A 1 412 ? 28.160 -5.434 -26.579 1.00 91.06 412 ILE A CA 1
ATOM 3345 C C . ILE A 1 412 ? 28.740 -5.626 -27.986 1.00 91.06 412 ILE A C 1
ATOM 3347 O O . ILE A 1 412 ? 29.941 -5.429 -28.189 1.00 91.06 412 ILE A O 1
ATOM 3351 N N . ASP A 1 413 ? 27.916 -5.987 -28.968 1.00 92.00 413 ASP A N 1
ATOM 3352 C CA . ASP A 1 413 ? 28.375 -6.166 -30.344 1.00 92.00 413 ASP A CA 1
ATOM 3353 C C . ASP A 1 413 ? 28.832 -4.844 -30.981 1.00 92.00 413 ASP A C 1
ATOM 3355 O O . ASP A 1 413 ? 29.887 -4.813 -31.624 1.00 92.00 413 ASP A O 1
ATOM 3359 N N . LEU A 1 414 ? 28.129 -3.735 -30.732 1.00 89.00 414 LEU A N 1
ATOM 3360 C CA . LEU A 1 414 ? 28.561 -2.392 -31.140 1.00 89.00 414 LEU A CA 1
ATOM 3361 C C . LEU A 1 414 ? 29.874 -1.986 -30.454 1.00 89.00 414 LEU A C 1
ATOM 3363 O O . LEU A 1 414 ? 30.797 -1.493 -31.108 1.00 89.00 414 LEU A O 1
ATOM 3367 N N . MET A 1 415 ? 30.022 -2.271 -29.157 1.00 88.69 415 MET A N 1
ATOM 3368 C CA . MET A 1 415 ? 31.260 -2.010 -28.417 1.00 88.69 415 MET A CA 1
ATOM 3369 C C . MET A 1 415 ? 32.449 -2.795 -28.984 1.00 88.69 415 MET A C 1
ATOM 3371 O O . MET A 1 415 ? 33.530 -2.225 -29.151 1.00 88.69 415 MET A O 1
ATOM 3375 N N . LYS A 1 416 ? 32.267 -4.078 -29.334 1.00 90.75 416 LYS A N 1
ATOM 3376 C CA . LYS A 1 416 ? 33.307 -4.892 -29.993 1.00 90.75 416 LYS A CA 1
ATOM 3377 C C . LYS A 1 416 ? 33.716 -4.283 -31.334 1.00 90.75 416 LYS A C 1
ATOM 3379 O O . LYS A 1 416 ? 34.911 -4.136 -31.600 1.00 90.75 416 LYS A O 1
ATOM 3384 N N . GLN A 1 417 ? 32.745 -3.870 -32.153 1.00 89.75 417 GLN A N 1
ATOM 3385 C CA . GLN A 1 417 ? 33.012 -3.208 -33.433 1.00 89.75 417 GLN A CA 1
ATOM 3386 C C . GLN A 1 417 ? 33.802 -1.906 -33.238 1.00 89.75 417 GLN A C 1
ATOM 3388 O O . GLN A 1 417 ? 34.779 -1.664 -33.952 1.00 89.75 417 GLN A O 1
ATOM 3393 N N . LYS A 1 418 ? 33.445 -1.093 -32.237 1.00 86.56 418 LYS A N 1
ATOM 3394 C CA . LYS A 1 418 ? 34.154 0.152 -31.909 1.00 86.56 418 LYS A CA 1
ATOM 3395 C C . LYS A 1 418 ? 35.586 -0.102 -31.434 1.00 86.56 418 LYS A C 1
ATOM 3397 O O . LYS A 1 418 ? 36.520 0.561 -31.890 1.00 86.56 418 LYS A O 1
ATOM 3402 N N . GLN A 1 419 ? 35.792 -1.113 -30.587 1.00 88.06 419 GLN A N 1
ATOM 3403 C CA . GLN A 1 419 ? 37.127 -1.530 -30.152 1.00 88.06 419 GLN A CA 1
ATOM 3404 C C . GLN A 1 419 ? 37.999 -1.990 -31.327 1.00 88.06 419 GLN A C 1
ATOM 3406 O O . GLN A 1 419 ? 39.181 -1.644 -31.387 1.00 88.06 419 GLN A O 1
ATOM 3411 N N . GLU A 1 420 ? 37.444 -2.737 -32.283 1.00 86.56 420 GLU A N 1
ATOM 3412 C CA . GLU A 1 420 ? 38.160 -3.105 -33.508 1.00 86.56 420 GLU A CA 1
ATOM 3413 C C . GLU A 1 420 ? 38.523 -1.886 -34.362 1.00 86.56 420 GLU A C 1
ATOM 3415 O O . GLU A 1 420 ? 39.648 -1.803 -34.857 1.00 86.56 420 GLU A O 1
ATOM 3420 N N . GLN A 1 421 ? 37.614 -0.921 -34.519 1.00 84.94 421 GLN A N 1
ATOM 3421 C CA . GLN A 1 421 ? 37.893 0.323 -35.244 1.00 84.94 421 GLN A CA 1
ATOM 3422 C C . GLN A 1 421 ? 39.042 1.106 -34.599 1.00 84.94 421 GLN A C 1
ATOM 3424 O O . GLN A 1 421 ? 39.919 1.605 -35.309 1.00 84.94 421 GLN A O 1
ATOM 3429 N N . TRP A 1 422 ? 39.099 1.165 -33.267 1.00 83.50 422 TRP A N 1
ATOM 3430 C CA . TRP A 1 422 ? 40.225 1.772 -32.557 1.00 83.50 422 TRP A CA 1
ATOM 3431 C C . TRP A 1 422 ? 41.529 1.017 -32.784 1.00 83.50 422 TRP A C 1
ATOM 3433 O O . TRP A 1 422 ? 42.534 1.652 -33.093 1.00 83.50 422 TRP A O 1
ATOM 3443 N N . LYS A 1 423 ? 41.512 -0.321 -32.725 1.00 82.12 423 LYS A N 1
ATOM 3444 C CA . LYS A 1 423 ? 42.691 -1.153 -33.026 1.00 82.12 423 LYS A CA 1
ATOM 3445 C C . LYS A 1 423 ? 43.196 -0.945 -34.456 1.00 82.12 423 LYS A C 1
ATOM 3447 O O . LYS A 1 423 ? 44.398 -0.926 -34.668 1.00 82.12 423 LYS A O 1
ATOM 3452 N N . ARG A 1 424 ? 42.297 -0.761 -35.428 1.00 79.00 424 ARG A N 1
ATOM 3453 C CA . ARG A 1 424 ? 42.652 -0.479 -36.832 1.00 79.00 424 ARG A CA 1
ATOM 3454 C C . ARG A 1 424 ? 43.158 0.952 -37.049 1.00 79.00 424 ARG A C 1
ATOM 3456 O O . ARG A 1 424 ? 43.958 1.173 -37.948 1.00 79.00 424 ARG A O 1
ATOM 3463 N N . SER A 1 425 ? 42.690 1.912 -36.249 1.00 71.44 425 SER A N 1
ATOM 3464 C CA . SER A 1 425 ? 43.087 3.329 -36.339 1.00 71.44 425 SER A CA 1
ATOM 3465 C C . SER A 1 425 ? 44.396 3.625 -35.598 1.00 71.44 425 SER A C 1
ATOM 3467 O O . SER A 1 425 ? 45.113 4.562 -35.939 1.00 71.44 425 SER A O 1
ATOM 3469 N N . SER A 1 426 ? 44.724 2.828 -34.582 1.00 60.19 426 SER A N 1
ATOM 3470 C CA . SER A 1 426 ? 46.028 2.823 -33.927 1.00 60.19 426 SER A CA 1
ATOM 3471 C C . SER A 1 426 ? 46.960 1.879 -34.688 1.00 60.19 426 SER A C 1
ATOM 3473 O O . SER A 1 426 ? 46.982 0.690 -34.401 1.00 60.19 426 SER A O 1
ATOM 3475 N N . SER A 1 427 ? 47.718 2.385 -35.669 1.00 46.78 427 SER A N 1
ATOM 3476 C CA . SER A 1 427 ? 48.758 1.613 -36.371 1.00 46.78 427 SER A CA 1
ATOM 3477 C C . SER A 1 427 ? 49.805 1.058 -35.398 1.00 46.78 427 SER A C 1
ATOM 3479 O O . SER A 1 427 ? 50.830 1.687 -35.151 1.00 46.78 427 SER A O 1
ATOM 3481 N N . VAL A 1 428 ? 49.558 -0.132 -34.861 1.00 45.69 428 VAL A N 1
ATOM 3482 C CA . VAL A 1 428 ? 50.556 -1.014 -34.262 1.00 45.69 428 VAL A CA 1
ATOM 3483 C C . VAL A 1 428 ? 50.217 -2.424 -34.731 1.00 45.69 428 VAL A C 1
ATOM 3485 O O . VAL A 1 428 ? 49.074 -2.866 -34.623 1.00 45.69 428 VAL A O 1
ATOM 3488 N N . GLU A 1 429 ? 51.207 -3.090 -35.322 1.00 37.47 429 GLU A N 1
ATOM 3489 C CA . GLU A 1 429 ? 51.092 -4.433 -35.886 1.00 37.47 429 GLU A CA 1
ATOM 3490 C C . GLU A 1 429 ? 50.494 -5.453 -34.898 1.00 37.47 429 GLU A C 1
ATOM 3492 O O . GLU A 1 429 ? 50.715 -5.358 -33.686 1.00 37.47 429 GLU A O 1
ATOM 3497 N N . PRO A 1 430 ? 49.758 -6.464 -35.395 1.00 42.16 430 PRO A N 1
ATOM 3498 C CA . PRO A 1 430 ? 49.151 -7.469 -34.542 1.00 42.16 430 PRO A CA 1
ATOM 3499 C C . PRO A 1 430 ? 50.225 -8.427 -34.015 1.00 42.16 430 PRO A C 1
ATOM 3501 O O . PRO A 1 430 ? 50.713 -9.294 -34.740 1.00 42.16 430 PRO A O 1
ATOM 3504 N N . VAL A 1 431 ? 50.547 -8.336 -32.723 1.00 39.84 431 VAL A N 1
ATOM 3505 C CA . VAL A 1 431 ? 51.125 -9.480 -32.009 1.00 39.84 431 VAL A CA 1
ATOM 3506 C C . VAL A 1 431 ? 50.019 -10.524 -31.887 1.00 39.84 431 VAL A C 1
ATOM 3508 O O . VAL A 1 431 ? 49.001 -10.298 -31.231 1.00 39.84 431 VAL A O 1
ATOM 3511 N N . LYS A 1 432 ? 50.205 -11.655 -32.571 1.00 45.56 432 LYS A N 1
ATOM 3512 C CA . LYS A 1 432 ? 49.372 -12.848 -32.422 1.00 45.56 432 LYS A CA 1
ATOM 3513 C C . LYS A 1 432 ? 49.466 -13.333 -30.976 1.00 45.56 432 LYS A C 1
ATOM 3515 O O . LYS A 1 432 ? 50.456 -13.953 -30.605 1.00 45.56 432 LYS A O 1
ATOM 3520 N N . ASN A 1 433 ? 48.438 -13.060 -30.182 1.00 35.69 433 ASN A N 1
ATOM 3521 C CA . ASN A 1 433 ? 48.166 -13.840 -28.985 1.00 35.69 433 ASN A CA 1
ATOM 3522 C C . ASN A 1 433 ? 47.115 -14.880 -29.358 1.00 35.69 433 ASN A C 1
ATOM 3524 O O . ASN A 1 433 ? 45.919 -14.593 -29.375 1.00 35.69 433 ASN A O 1
ATOM 3528 N N . ASP A 1 434 ? 47.595 -16.077 -29.682 1.00 39.03 434 ASP A N 1
ATOM 3529 C CA . ASP A 1 434 ? 46.783 -17.284 -29.721 1.00 39.03 434 ASP A CA 1
ATOM 3530 C C . ASP A 1 434 ? 46.353 -17.596 -28.279 1.00 39.03 434 ASP A C 1
ATOM 3532 O O . ASP A 1 434 ? 47.093 -18.192 -27.500 1.00 39.03 434 ASP A O 1
ATOM 3536 N N . SER A 1 435 ? 45.160 -17.143 -27.900 1.00 37.94 435 SER A N 1
ATOM 3537 C CA . SER A 1 435 ? 44.439 -17.671 -26.745 1.00 37.94 435 SER A CA 1
ATOM 3538 C C . SER A 1 435 ? 43.009 -17.969 -27.186 1.00 37.94 435 SER A C 1
ATOM 3540 O O . SER A 1 435 ? 42.270 -17.034 -27.511 1.00 37.94 435 SER A O 1
ATOM 3542 N N . PRO A 1 436 ? 42.607 -19.249 -27.253 1.00 40.97 436 PRO A N 1
ATOM 3543 C CA . PRO A 1 436 ? 41.225 -19.615 -27.490 1.00 40.97 436 PRO A CA 1
ATOM 3544 C C . PRO A 1 436 ? 40.443 -19.348 -26.201 1.00 40.97 436 PRO A C 1
ATOM 3546 O O . PRO A 1 436 ? 40.344 -20.204 -25.327 1.00 40.97 436 PRO A O 1
ATOM 3549 N N . PHE A 1 437 ? 39.920 -18.131 -26.059 1.00 36.50 437 PHE A N 1
ATOM 3550 C CA . PHE A 1 437 ? 38.964 -17.810 -25.005 1.00 36.50 437 PHE A CA 1
ATOM 3551 C C . PHE A 1 437 ? 37.555 -18.121 -25.523 1.00 36.50 437 PHE A C 1
ATOM 3553 O O . PHE A 1 437 ? 36.828 -17.244 -25.991 1.00 36.50 437 PHE A O 1
ATOM 3560 N N . ASP A 1 438 ? 37.208 -19.408 -25.495 1.00 40.25 438 ASP A N 1
ATOM 3561 C CA . ASP A 1 438 ? 35.827 -19.876 -25.599 1.00 40.25 438 ASP A CA 1
ATOM 3562 C C . ASP A 1 438 ? 35.059 -19.377 -24.363 1.00 40.25 438 ASP A C 1
ATOM 3564 O O . ASP A 1 438 ? 35.072 -19.995 -23.302 1.00 40.25 438 ASP A O 1
ATOM 3568 N N . LEU A 1 439 ? 34.385 -18.232 -24.488 1.00 43.66 439 LEU A N 1
ATOM 3569 C CA . LEU A 1 439 ? 33.319 -17.826 -23.569 1.00 43.66 439 LEU A CA 1
ATOM 3570 C C . LEU A 1 439 ? 32.003 -18.391 -24.087 1.00 43.66 439 LEU A C 1
ATOM 3572 O O . LEU A 1 439 ? 31.164 -17.698 -24.665 1.00 43.66 439 LEU A O 1
ATOM 3576 N N . ARG A 1 440 ? 31.847 -19.693 -23.873 1.00 45.97 440 ARG A N 1
ATOM 3577 C CA . ARG A 1 440 ? 30.557 -20.364 -23.917 1.00 45.97 440 ARG A CA 1
ATOM 3578 C C . ARG A 1 440 ? 30.424 -21.212 -22.659 1.00 45.97 440 ARG A C 1
ATOM 3580 O O . ARG A 1 440 ? 30.641 -22.412 -22.692 1.00 45.97 440 ARG A O 1
ATOM 3587 N N . ASP A 1 441 ? 30.091 -20.544 -21.561 1.00 32.59 441 ASP A N 1
ATOM 3588 C CA . ASP A 1 441 ? 29.411 -21.154 -20.419 1.00 32.59 441 ASP A CA 1
ATOM 3589 C C . ASP A 1 441 ? 28.628 -20.040 -19.696 1.00 32.59 441 ASP A C 1
ATOM 3591 O O . ASP A 1 441 ? 29.208 -19.179 -19.043 1.00 32.59 441 ASP A O 1
ATOM 3595 N N . SER A 1 442 ? 27.382 -19.742 -20.074 1.00 47.62 442 SER A N 1
ATOM 3596 C CA . SER A 1 442 ? 26.158 -20.384 -19.561 1.00 47.62 442 SER A CA 1
ATOM 3597 C C . SER A 1 442 ? 26.138 -20.658 -18.054 1.00 47.62 442 SER A C 1
ATOM 3599 O O . SER A 1 442 ? 25.827 -21.753 -17.616 1.00 47.62 442 SER A O 1
ATOM 3601 N N . GLY A 1 443 ? 26.368 -19.617 -17.254 1.00 34.88 443 GLY A N 1
ATOM 3602 C CA . GLY A 1 443 ? 25.999 -19.583 -15.836 1.00 34.88 443 GLY A CA 1
ATOM 3603 C C . GLY A 1 443 ? 24.788 -18.688 -15.557 1.00 34.88 443 GLY A C 1
ATOM 3604 O O . GLY A 1 443 ? 24.869 -17.829 -14.691 1.00 34.88 443 GLY A O 1
ATOM 3605 N N . VAL A 1 444 ? 23.690 -18.818 -16.310 1.00 39.16 444 VAL A N 1
ATOM 3606 C CA . VAL A 1 444 ? 22.415 -18.137 -15.989 1.00 39.16 444 VAL A CA 1
ATOM 3607 C C . VAL A 1 444 ? 21.291 -19.164 -15.971 1.00 39.16 444 VAL A C 1
ATOM 3609 O O . VAL A 1 444 ? 20.330 -19.072 -16.721 1.00 39.16 444 VAL A O 1
ATOM 3612 N N . ASP A 1 445 ? 21.434 -20.157 -15.104 1.00 39.66 445 ASP A N 1
ATOM 3613 C CA . ASP A 1 445 ? 20.355 -21.056 -14.715 1.00 39.66 445 ASP A CA 1
ATOM 3614 C C . ASP A 1 445 ? 20.499 -21.299 -13.218 1.00 39.66 445 ASP A C 1
ATOM 3616 O O . ASP A 1 445 ? 21.284 -22.149 -12.812 1.00 39.66 445 ASP A O 1
ATOM 3620 N N . SER A 1 446 ? 19.809 -20.483 -12.414 1.00 41.88 446 SER A N 1
ATOM 3621 C CA . SER A 1 446 ? 19.304 -20.756 -11.053 1.00 41.88 446 SER A CA 1
ATOM 3622 C C . SER A 1 446 ? 19.093 -19.433 -10.321 1.00 41.88 446 SER A C 1
ATOM 3624 O O . SER A 1 446 ? 19.972 -19.009 -9.594 1.00 41.88 446 SER A O 1
ATOM 3626 N N . GLU A 1 447 ? 17.952 -18.765 -10.499 1.00 39.06 447 GLU A N 1
ATOM 3627 C CA . GLU A 1 447 ? 17.478 -17.765 -9.519 1.00 39.06 447 GLU A CA 1
ATOM 3628 C C . GLU A 1 447 ? 15.997 -17.433 -9.777 1.00 39.06 447 GLU A C 1
ATOM 3630 O O . GLU A 1 447 ? 15.572 -16.297 -9.976 1.00 39.06 447 GLU A O 1
ATOM 3635 N N . ILE A 1 448 ? 15.175 -18.485 -9.814 1.00 39.56 448 ILE A N 1
ATOM 3636 C CA . ILE A 1 448 ? 13.714 -18.360 -9.691 1.00 39.56 448 ILE A CA 1
ATOM 3637 C C . ILE A 1 448 ? 13.316 -18.110 -8.215 1.00 39.56 448 ILE A C 1
ATOM 3639 O O . ILE A 1 448 ? 12.166 -17.772 -7.947 1.00 39.56 448 ILE A O 1
ATOM 3643 N N . ASP A 1 449 ? 14.261 -18.175 -7.266 1.00 42.00 449 ASP A N 1
ATOM 3644 C CA . ASP A 1 449 ? 13.969 -18.212 -5.823 1.00 42.00 449 ASP A CA 1
ATOM 3645 C C . ASP A 1 449 ? 14.331 -16.925 -5.037 1.00 42.00 449 ASP A C 1
ATOM 3647 O O . ASP A 1 449 ? 13.712 -16.620 -4.019 1.00 42.00 449 ASP A O 1
ATOM 3651 N N . ASP A 1 450 ? 15.225 -16.062 -5.538 1.00 40.19 450 ASP A N 1
ATOM 3652 C CA . ASP A 1 450 ? 15.690 -14.880 -4.776 1.00 40.19 450 ASP A CA 1
ATOM 3653 C C . ASP A 1 450 ? 14.719 -13.688 -4.765 1.00 40.19 450 ASP A C 1
ATOM 3655 O O . ASP A 1 450 ? 14.852 -12.758 -3.963 1.00 40.19 450 ASP A O 1
ATOM 3659 N N . SER A 1 451 ? 13.669 -13.724 -5.595 1.00 44.12 451 SER A N 1
ATOM 3660 C CA . SER A 1 451 ? 12.582 -12.738 -5.513 1.00 44.12 451 SER A CA 1
ATOM 3661 C C . SER A 1 451 ? 11.842 -12.821 -4.176 1.00 44.12 451 SER A C 1
ATOM 3663 O O . SER A 1 451 ? 11.257 -11.816 -3.785 1.00 44.12 451 SER A O 1
ATOM 3665 N N . LEU A 1 452 ? 11.853 -13.972 -3.490 1.00 42.38 452 LEU A N 1
ATOM 3666 C CA . LEU A 1 452 ? 11.189 -14.155 -2.195 1.00 42.38 452 LEU A CA 1
ATOM 3667 C C . LEU A 1 452 ? 11.964 -13.488 -1.050 1.00 42.38 452 LEU A C 1
ATOM 3669 O O . LEU A 1 452 ? 11.352 -12.936 -0.142 1.00 42.38 452 LEU A O 1
ATOM 3673 N N . VAL A 1 453 ? 13.298 -13.456 -1.122 1.00 40.91 453 VAL A N 1
ATOM 3674 C CA . VAL A 1 453 ? 14.163 -12.885 -0.072 1.00 40.91 453 VAL A CA 1
ATOM 3675 C C . VAL A 1 453 ? 14.086 -11.350 -0.046 1.00 40.91 453 VAL A C 1
ATOM 3677 O O . VAL A 1 453 ? 14.020 -10.744 1.026 1.00 40.91 453 VAL A O 1
ATOM 3680 N N . ALA A 1 454 ? 14.007 -10.705 -1.215 1.00 42.38 454 ALA A N 1
ATOM 3681 C CA . ALA A 1 454 ? 13.784 -9.256 -1.320 1.00 42.38 454 ALA A CA 1
ATOM 3682 C C . ALA A 1 454 ? 12.333 -8.845 -0.975 1.00 42.38 454 ALA A C 1
ATOM 3684 O O . ALA A 1 454 ? 12.093 -7.740 -0.477 1.00 42.38 454 ALA A O 1
ATOM 3685 N N . GLU A 1 455 ? 11.362 -9.736 -1.209 1.00 48.44 455 GLU A N 1
ATOM 3686 C CA . GLU A 1 455 ? 9.969 -9.582 -0.759 1.00 48.44 455 GLU A CA 1
ATOM 3687 C C . GLU A 1 455 ? 9.892 -9.635 0.782 1.00 48.44 455 GLU A C 1
ATOM 3689 O O . GLU A 1 455 ? 9.168 -8.846 1.390 1.00 48.44 455 GLU A O 1
ATOM 3694 N N . ASP A 1 456 ? 10.707 -10.479 1.425 1.00 43.38 456 ASP A N 1
ATOM 3695 C CA . ASP A 1 456 ? 10.766 -10.655 2.882 1.00 43.38 456 ASP A CA 1
ATOM 3696 C C . ASP A 1 456 ? 11.401 -9.453 3.614 1.00 43.38 456 ASP A C 1
ATOM 3698 O O . ASP A 1 456 ? 10.930 -9.049 4.676 1.00 43.38 456 ASP A O 1
ATOM 3702 N N . GLN A 1 457 ? 12.409 -8.792 3.027 1.00 42.25 457 GLN A N 1
ATOM 3703 C CA . GLN A 1 457 ? 12.984 -7.557 3.592 1.00 42.25 457 GLN A CA 1
ATOM 3704 C C . GLN A 1 457 ? 12.020 -6.362 3.534 1.00 42.25 457 GLN A C 1
ATOM 3706 O O . GLN A 1 457 ? 11.985 -5.555 4.457 1.00 42.25 457 GLN A O 1
ATOM 3711 N N . PHE A 1 458 ? 11.194 -6.248 2.492 1.00 44.78 458 PHE A N 1
ATOM 3712 C CA . PHE A 1 458 ? 10.179 -5.191 2.420 1.00 44.78 458 PHE A CA 1
ATOM 3713 C C . PHE A 1 458 ? 8.939 -5.502 3.250 1.00 44.78 458 PHE A C 1
ATOM 3715 O O . PHE A 1 458 ? 8.387 -4.601 3.874 1.00 44.78 458 PHE A O 1
ATOM 3722 N N . THR A 1 459 ? 8.547 -6.777 3.323 1.00 48.81 459 THR A N 1
ATOM 3723 C CA . THR A 1 459 ? 7.568 -7.230 4.316 1.00 48.81 459 THR A CA 1
ATOM 3724 C C . THR A 1 459 ? 8.065 -6.866 5.707 1.00 48.81 459 THR A C 1
ATOM 3726 O O . THR A 1 459 ? 7.284 -6.362 6.494 1.00 48.81 459 THR A O 1
ATOM 3729 N N . ARG A 1 460 ? 9.372 -6.984 5.981 1.00 44.66 460 ARG A N 1
ATOM 3730 C CA . ARG A 1 460 ? 9.983 -6.477 7.213 1.00 44.66 460 ARG A CA 1
ATOM 3731 C C . ARG A 1 460 ? 10.016 -4.958 7.335 1.00 44.66 460 ARG A C 1
ATOM 3733 O O . ARG A 1 460 ? 9.871 -4.525 8.453 1.00 44.66 460 ARG A O 1
ATOM 3740 N N . ILE A 1 461 ? 10.166 -4.149 6.287 1.00 41.97 461 ILE A N 1
ATOM 3741 C CA . ILE A 1 461 ? 10.106 -2.670 6.403 1.00 41.97 461 ILE A CA 1
ATOM 3742 C C . ILE A 1 461 ? 8.662 -2.179 6.616 1.00 41.97 461 ILE A C 1
ATOM 3744 O O . ILE A 1 461 ? 8.424 -1.245 7.371 1.00 41.97 461 ILE A O 1
ATOM 3748 N N . LEU A 1 462 ? 7.674 -2.841 6.009 1.00 44.72 462 LEU A N 1
ATOM 3749 C CA . LEU A 1 462 ? 6.256 -2.583 6.280 1.00 44.72 462 LEU A CA 1
ATOM 3750 C C . LEU A 1 462 ? 5.791 -3.186 7.618 1.00 44.72 462 LEU A C 1
ATOM 3752 O O . LEU A 1 462 ? 4.871 -2.662 8.240 1.00 44.72 462 LEU A O 1
ATOM 3756 N N . ALA A 1 463 ? 6.417 -4.277 8.072 1.00 41.38 463 ALA A N 1
ATOM 3757 C CA . ALA A 1 463 ? 6.117 -4.953 9.335 1.00 41.38 463 ALA A CA 1
ATOM 3758 C C . ALA A 1 463 ? 7.060 -4.574 10.492 1.00 41.38 463 ALA A C 1
ATOM 3760 O O . ALA A 1 463 ? 6.805 -4.998 11.618 1.00 41.38 463 ALA A O 1
ATOM 3761 N N . SER A 1 464 ? 8.108 -3.765 10.287 1.00 32.56 464 SER A N 1
ATOM 3762 C CA . SER A 1 464 ? 9.119 -3.423 11.315 1.00 32.56 464 SER A CA 1
ATOM 3763 C C . SER A 1 464 ? 8.554 -2.559 12.438 1.00 32.56 464 SER A C 1
ATOM 3765 O O . SER A 1 464 ? 9.235 -2.318 13.430 1.00 32.56 464 SER A O 1
ATOM 3767 N N . GLY A 1 465 ? 7.280 -2.175 12.356 1.00 39.28 465 GLY A N 1
ATOM 3768 C CA . GLY A 1 465 ? 6.527 -1.638 13.482 1.00 39.28 465 GLY A CA 1
ATOM 3769 C C . GLY A 1 465 ? 5.927 -2.678 14.444 1.00 39.28 465 GLY A C 1
ATOM 3770 O O . GLY A 1 465 ? 5.384 -2.261 15.472 1.00 39.28 465 GLY A O 1
ATOM 3771 N N . LYS A 1 466 ? 5.950 -3.992 14.155 1.00 35.47 466 LYS A N 1
ATOM 3772 C CA . LYS A 1 466 ? 5.341 -5.030 15.014 1.00 35.47 466 LYS A CA 1
ATOM 3773 C C . LYS A 1 466 ? 6.096 -6.369 14.961 1.00 35.47 466 LYS A C 1
ATOM 3775 O O . LYS A 1 466 ? 6.010 -7.121 13.995 1.00 35.47 466 LYS A O 1
ATOM 3780 N N . GLU A 1 467 ? 6.745 -6.724 16.071 1.00 30.06 467 GLU A N 1
ATOM 3781 C CA . GLU A 1 467 ? 7.064 -8.118 16.397 1.00 30.06 467 GLU A CA 1
ATOM 3782 C C . GLU A 1 467 ? 5.772 -8.957 16.387 1.00 30.06 467 GLU A C 1
ATOM 3784 O O . GLU A 1 467 ? 4.873 -8.717 17.192 1.00 30.06 467 GLU A O 1
ATOM 3789 N N . SER A 1 468 ? 5.665 -9.915 15.460 1.00 29.75 468 SER A N 1
ATOM 3790 C CA . SER A 1 468 ? 5.094 -11.262 15.652 1.00 29.75 468 SER A CA 1
ATOM 3791 C C . SER A 1 468 ? 4.731 -11.884 14.297 1.00 29.75 468 SER A C 1
ATOM 3793 O O . SER A 1 468 ? 3.684 -11.605 13.706 1.00 29.75 468 SER A O 1
ATOM 3795 N N . LEU A 1 469 ? 5.605 -12.779 13.829 1.00 30.89 469 LEU A N 1
ATOM 3796 C CA . LEU A 1 469 ? 5.295 -13.809 12.842 1.00 30.89 469 LEU A CA 1
ATOM 3797 C C . LEU A 1 469 ? 4.328 -14.821 13.476 1.00 30.89 469 LEU A C 1
ATOM 3799 O O . LEU A 1 469 ? 4.729 -15.885 13.940 1.00 30.89 469 LEU A O 1
ATOM 3803 N N . ILE A 1 470 ? 3.037 -14.498 13.483 1.00 31.30 470 ILE A N 1
ATOM 3804 C CA . ILE A 1 470 ? 1.991 -15.519 13.441 1.00 31.30 470 ILE A CA 1
ATOM 3805 C C . ILE A 1 470 ? 1.365 -15.410 12.058 1.00 31.30 470 ILE A C 1
ATOM 3807 O O . ILE A 1 470 ? 0.634 -14.470 11.752 1.00 31.30 470 ILE A O 1
ATOM 3811 N N . SER A 1 471 ? 1.698 -16.387 11.218 1.00 35.16 471 SER A N 1
ATOM 3812 C CA . SER A 1 471 ? 1.020 -16.672 9.960 1.00 35.16 471 SER A CA 1
ATOM 3813 C C . SER A 1 471 ? -0.381 -17.211 10.284 1.00 35.16 471 SER A C 1
ATOM 3815 O O . SER A 1 471 ? -0.627 -18.414 10.264 1.00 35.16 471 SER A O 1
ATOM 3817 N N . THR A 1 472 ? -1.302 -16.339 10.701 1.00 44.03 472 THR A N 1
ATOM 3818 C CA . THR A 1 472 ? -2.720 -16.693 10.823 1.00 44.03 472 THR A CA 1
ATOM 3819 C C . THR A 1 472 ? -3.366 -16.499 9.462 1.00 44.03 472 THR A C 1
ATOM 3821 O O . THR A 1 472 ? -3.868 -15.428 9.125 1.00 44.03 472 THR A O 1
ATOM 3824 N N . ASP A 1 473 ? -3.320 -17.548 8.646 1.00 50.44 473 ASP A N 1
ATOM 3825 C CA . ASP A 1 473 ? -3.957 -17.558 7.336 1.00 50.44 473 ASP A CA 1
ATOM 3826 C C . ASP A 1 473 ? -5.481 -17.722 7.498 1.00 50.44 473 ASP A C 1
ATOM 3828 O O . ASP A 1 473 ? -6.053 -18.809 7.381 1.00 50.44 473 ASP A O 1
ATOM 3832 N N . PHE A 1 474 ? -6.162 -16.617 7.829 1.00 56.31 474 PHE A N 1
ATOM 3833 C CA . PHE A 1 474 ? -7.619 -16.571 8.026 1.00 56.31 474 PHE A CA 1
ATOM 3834 C C . PHE A 1 474 ? -8.405 -16.995 6.771 1.00 56.31 474 PHE A C 1
ATOM 3836 O O . PHE A 1 474 ? -9.572 -17.380 6.875 1.00 56.31 474 PHE A O 1
ATOM 3843 N N . SER A 1 475 ? -7.758 -16.954 5.599 1.00 55.56 475 SER A N 1
ATOM 3844 C CA . SER A 1 475 ? -8.289 -17.408 4.311 1.00 55.56 475 SER A CA 1
ATOM 3845 C C . SER A 1 475 ? -8.675 -18.890 4.329 1.00 55.56 475 SER A C 1
ATOM 3847 O O . SER A 1 475 ? -9.733 -19.257 3.820 1.00 55.56 475 SER A O 1
ATOM 3849 N N . ASN A 1 476 ? -7.869 -19.750 4.955 1.00 50.84 476 ASN A N 1
ATOM 3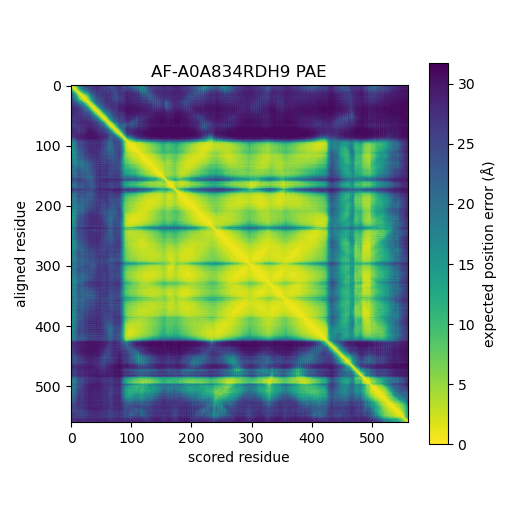850 C CA . ASN A 1 476 ? -8.074 -21.200 4.873 1.00 50.84 476 ASN A CA 1
ATOM 3851 C C . ASN A 1 476 ? -8.933 -21.747 6.024 1.00 50.84 476 ASN A C 1
ATOM 3853 O O . ASN A 1 476 ? -9.542 -22.805 5.887 1.00 50.84 476 ASN A O 1
ATOM 3857 N N . ALA A 1 477 ? -9.006 -21.028 7.150 1.00 45.00 477 ALA A N 1
ATOM 3858 C CA . ALA A 1 477 ? -9.600 -21.533 8.390 1.00 45.00 477 ALA A CA 1
ATOM 3859 C C . ALA A 1 477 ? -11.114 -21.291 8.541 1.00 45.00 477 ALA A C 1
ATOM 3861 O O . ALA A 1 477 ? -11.755 -21.964 9.344 1.00 45.00 477 ALA A O 1
ATOM 3862 N N . THR A 1 478 ? -11.710 -20.353 7.797 1.00 52.88 478 THR A N 1
ATOM 3863 C CA . THR A 1 478 ? -13.137 -20.008 7.961 1.00 52.88 478 THR A CA 1
ATOM 3864 C C . THR A 1 478 ? -13.893 -20.305 6.666 1.00 52.88 478 THR A C 1
ATOM 3866 O O . THR A 1 478 ? -13.513 -19.749 5.637 1.00 52.88 478 THR A O 1
ATOM 3869 N N . PRO A 1 479 ? -14.941 -21.149 6.647 1.00 53.94 479 PRO A N 1
ATOM 3870 C CA . PRO A 1 479 ? -15.788 -21.358 5.468 1.00 53.94 479 PRO A CA 1
ATOM 3871 C C . PRO A 1 479 ? -16.400 -20.040 4.965 1.00 53.94 479 PRO A C 1
ATOM 3873 O O . PRO A 1 479 ? -16.600 -19.112 5.744 1.00 53.94 479 PRO A O 1
ATOM 3876 N N . LEU A 1 480 ? -16.663 -19.929 3.657 1.00 58.84 480 LEU A N 1
ATOM 3877 C CA . LEU A 1 480 ? -17.476 -18.821 3.130 1.00 58.84 480 LEU A CA 1
ATOM 3878 C C . LEU A 1 480 ? -18.880 -18.870 3.755 1.00 58.84 480 LEU A C 1
ATOM 3880 O O . LEU A 1 480 ? -19.339 -19.945 4.154 1.00 58.84 480 LEU A O 1
ATOM 3884 N N . LEU A 1 481 ? -19.560 -17.723 3.823 1.00 57.41 481 LEU A N 1
ATOM 3885 C CA . LEU A 1 481 ? -20.969 -17.684 4.213 1.00 57.41 481 LEU A CA 1
ATOM 3886 C C . LEU A 1 481 ? -21.783 -18.623 3.292 1.00 57.41 481 LEU A C 1
ATOM 3888 O O . LEU A 1 481 ? -21.532 -18.652 2.081 1.00 57.41 481 LEU A O 1
ATOM 3892 N N . PRO A 1 482 ? -22.727 -19.425 3.823 1.00 42.94 482 PRO A N 1
ATOM 3893 C CA . PRO A 1 482 ? -23.480 -20.382 3.015 1.00 42.94 482 PRO A CA 1
ATOM 3894 C C . PRO A 1 482 ? -24.211 -19.694 1.851 1.00 42.94 482 PRO A C 1
ATOM 3896 O O . PRO A 1 482 ? -25.071 -18.848 2.075 1.00 42.94 482 PRO A O 1
ATOM 3899 N N . GLY A 1 483 ? -23.889 -20.079 0.611 1.00 51.00 483 GLY A N 1
ATOM 3900 C CA . GLY A 1 483 ? -24.544 -19.578 -0.606 1.00 51.00 483 GLY A CA 1
ATOM 3901 C C . GLY A 1 483 ? -23.862 -18.393 -1.304 1.00 51.00 483 GLY A C 1
ATOM 3902 O O . GLY A 1 483 ? -24.255 -18.071 -2.424 1.00 51.00 483 GLY A O 1
ATOM 3903 N N . GLU A 1 484 ? -22.822 -17.789 -0.721 1.00 57.31 484 GLU A N 1
ATOM 3904 C CA . GLU A 1 484 ? -22.051 -16.718 -1.369 1.00 57.31 484 GLU A CA 1
ATOM 3905 C C . GLU A 1 484 ? -20.772 -17.273 -2.015 1.00 57.31 484 GLU A C 1
ATOM 3907 O O . GLU A 1 484 ? -19.812 -17.654 -1.344 1.00 57.31 484 GLU A O 1
ATOM 3912 N N . GLY A 1 485 ? -20.751 -17.320 -3.350 1.00 64.25 485 GLY A N 1
ATOM 3913 C CA . GLY A 1 485 ? -19.496 -17.431 -4.094 1.00 64.25 485 GLY A CA 1
ATOM 3914 C C . GLY A 1 485 ? -18.671 -16.148 -3.948 1.00 64.25 485 GLY A C 1
ATOM 3915 O O . GLY A 1 485 ? -19.223 -15.076 -3.697 1.00 64.25 485 GLY A O 1
ATOM 3916 N N . LEU A 1 486 ? -17.348 -16.240 -4.124 1.00 79.00 486 LEU A N 1
ATOM 3917 C CA . LEU A 1 486 ? -16.510 -15.041 -4.215 1.00 79.00 486 LEU A CA 1
ATOM 3918 C C . LEU A 1 486 ? -17.020 -14.139 -5.346 1.00 79.00 486 LEU A C 1
ATOM 3920 O O . LEU A 1 486 ? -17.381 -14.619 -6.424 1.00 79.00 486 LEU A O 1
ATOM 3924 N N . ALA A 1 487 ? -17.043 -12.832 -5.088 1.00 86.00 487 ALA A N 1
ATOM 3925 C CA . ALA A 1 487 ? -17.428 -11.840 -6.081 1.00 86.00 487 ALA A CA 1
ATOM 3926 C C . ALA A 1 487 ? -16.537 -11.924 -7.339 1.00 86.00 487 ALA A C 1
ATOM 3928 O O . ALA A 1 487 ? -15.393 -12.389 -7.257 1.00 86.00 487 ALA A O 1
ATOM 3929 N N . PRO A 1 488 ? -17.026 -11.464 -8.508 1.00 87.12 488 PRO A N 1
ATOM 3930 C CA . PRO A 1 488 ? -16.214 -11.428 -9.716 1.00 87.12 488 PRO A CA 1
ATOM 3931 C C . PRO A 1 488 ? -14.927 -10.628 -9.493 1.00 87.12 488 PRO A C 1
ATOM 3933 O O . PRO A 1 488 ? -14.874 -9.683 -8.701 1.00 87.12 488 PRO A O 1
ATOM 3936 N N . ILE A 1 489 ? -13.876 -11.032 -10.201 1.00 86.88 489 ILE A N 1
ATOM 3937 C CA . ILE A 1 489 ? -12.589 -10.348 -10.138 1.00 86.88 489 ILE A CA 1
ATOM 3938 C C . ILE A 1 489 ? -12.697 -8.990 -10.853 1.00 86.88 489 ILE A C 1
ATOM 3940 O O . ILE A 1 489 ? -13.321 -8.940 -11.920 1.00 86.88 489 ILE A O 1
ATOM 3944 N N . PRO A 1 490 ? -12.105 -7.905 -10.309 1.00 88.38 490 PRO A N 1
ATOM 3945 C CA . PRO A 1 490 ? -12.087 -6.611 -10.976 1.00 88.38 490 PRO A CA 1
ATOM 3946 C C . PRO A 1 490 ? -11.404 -6.681 -12.337 1.00 88.38 490 PRO A C 1
ATOM 3948 O O . PRO A 1 490 ? -10.564 -7.537 -12.614 1.00 88.38 490 PRO A O 1
ATOM 3951 N N . THR A 1 491 ? -11.738 -5.735 -13.198 1.00 88.25 491 THR A N 1
ATOM 3952 C CA . THR A 1 491 ? -11.097 -5.600 -14.503 1.00 88.25 491 THR A CA 1
ATOM 3953 C C . THR A 1 491 ? -9.640 -5.154 -14.364 1.00 88.25 491 THR A C 1
ATOM 3955 O O . THR A 1 491 ? -9.279 -4.429 -13.438 1.00 88.25 491 THR A O 1
ATOM 3958 N N . ASN A 1 492 ? -8.797 -5.474 -15.352 1.00 83.25 492 ASN A N 1
ATOM 3959 C CA . ASN A 1 492 ? -7.403 -5.000 -15.381 1.00 83.25 492 ASN A CA 1
ATOM 3960 C C . ASN A 1 492 ? -7.295 -3.465 -15.314 1.00 83.25 492 ASN A C 1
ATOM 3962 O O . ASN A 1 492 ? -6.325 -2.934 -14.782 1.00 83.25 492 ASN A O 1
ATOM 3966 N N . LYS A 1 493 ? -8.303 -2.735 -15.813 1.00 84.75 493 LYS A N 1
ATOM 3967 C CA . LYS A 1 493 ? -8.368 -1.273 -15.692 1.00 84.75 493 LYS A CA 1
ATOM 3968 C C . LYS A 1 493 ? -8.578 -0.823 -14.243 1.00 84.75 493 LYS A C 1
ATOM 3970 O O . LYS A 1 493 ? -8.012 0.185 -13.846 1.00 84.75 493 LYS A O 1
ATOM 3975 N N . GLU A 1 494 ? -9.382 -1.537 -13.466 1.00 86.00 494 GLU A N 1
ATOM 3976 C CA . GLU A 1 494 ? -9.606 -1.228 -12.048 1.00 86.00 494 GLU A CA 1
ATOM 3977 C C . GLU A 1 494 ? -8.381 -1.605 -11.205 1.00 86.00 494 GLU A C 1
ATOM 3979 O O . GLU A 1 494 ? -7.976 -0.838 -10.337 1.00 86.00 494 GLU A O 1
ATOM 3984 N N . ILE A 1 495 ? -7.734 -2.735 -11.515 1.00 84.44 495 ILE A N 1
ATOM 3985 C CA . ILE A 1 495 ? -6.550 -3.225 -10.789 1.00 84.44 495 ILE A CA 1
ATOM 3986 C C . ILE A 1 495 ? -5.324 -2.336 -11.046 1.00 84.44 495 ILE A C 1
ATOM 3988 O O . ILE A 1 495 ? -4.640 -1.946 -10.102 1.00 84.44 495 ILE A O 1
ATOM 3992 N N . PHE A 1 496 ? -5.047 -2.011 -12.313 1.00 82.88 496 PHE A N 1
ATOM 3993 C CA . PHE A 1 496 ? -3.808 -1.341 -12.738 1.00 82.88 496 PHE A CA 1
ATOM 3994 C C . PHE A 1 496 ? -4.006 0.122 -13.173 1.00 82.88 496 PHE A C 1
ATOM 3996 O O . PHE A 1 496 ? -3.049 0.815 -13.523 1.00 82.88 496 PHE A O 1
ATOM 4003 N N . GLY A 1 497 ? -5.243 0.623 -13.201 1.00 79.00 497 GLY A N 1
ATOM 4004 C CA . GLY A 1 497 ? -5.548 2.005 -13.567 1.00 79.00 497 GLY A CA 1
ATOM 4005 C C . GLY A 1 497 ? -5.220 2.338 -15.028 1.00 79.00 497 GLY A C 1
ATOM 4006 O O . GLY A 1 497 ? -5.812 1.809 -15.973 1.00 79.00 497 GLY A O 1
ATOM 4007 N N . LYS A 1 498 ? -4.287 3.279 -15.227 1.00 69.94 498 LYS A N 1
ATOM 4008 C CA . LYS A 1 498 ? -3.959 3.876 -16.537 1.00 69.94 498 LYS A CA 1
ATOM 4009 C C . LYS A 1 498 ? -3.059 3.008 -17.428 1.00 69.94 498 LYS A C 1
ATOM 4011 O O . LYS A 1 498 ? -2.697 3.454 -18.512 1.00 69.94 498 LYS A O 1
ATOM 4016 N N . ILE A 1 499 ? -2.756 1.766 -17.050 1.00 69.19 499 ILE A N 1
ATOM 4017 C CA . ILE A 1 499 ? -1.844 0.894 -17.810 1.00 69.19 499 ILE A CA 1
ATOM 4018 C C . ILE A 1 499 ? -2.262 0.688 -19.277 1.00 69.19 499 ILE A C 1
ATOM 4020 O O . ILE A 1 499 ? -1.434 0.661 -20.182 1.00 69.19 499 ILE A O 1
ATOM 4024 N N . ILE A 1 500 ? -3.572 0.639 -19.543 1.00 66.94 500 ILE A N 1
ATOM 4025 C CA . ILE A 1 500 ? -4.116 0.502 -20.903 1.00 66.94 500 ILE A CA 1
ATOM 4026 C C . ILE A 1 500 ? -3.824 1.758 -21.741 1.00 66.94 500 ILE A C 1
ATOM 4028 O O . ILE A 1 500 ? -3.596 1.662 -22.945 1.00 66.94 500 ILE A O 1
ATOM 4032 N N . GLN A 1 501 ? -3.807 2.942 -21.122 1.00 71.50 501 GLN A N 1
ATOM 4033 C CA . GLN A 1 501 ? -3.476 4.192 -21.812 1.00 71.50 501 GLN A CA 1
ATOM 4034 C C . GLN A 1 501 ? -1.999 4.223 -22.212 1.00 71.50 501 GLN A C 1
ATOM 4036 O O . GLN A 1 501 ? -1.690 4.679 -23.308 1.00 71.50 501 GLN A O 1
ATOM 4041 N N . ILE A 1 502 ? -1.121 3.684 -21.365 1.00 66.50 502 ILE A N 1
ATOM 4042 C CA . ILE A 1 502 ? 0.323 3.591 -21.617 1.00 66.50 502 ILE A CA 1
ATOM 4043 C C . ILE A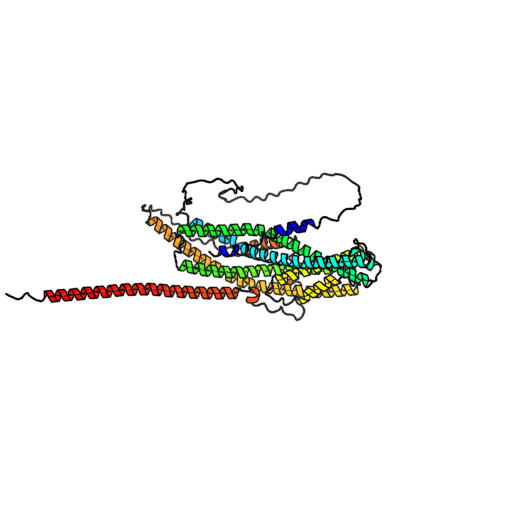 1 502 ? 0.598 2.627 -22.770 1.00 66.50 502 ILE A C 1
ATOM 4045 O O . ILE A 1 502 ? 1.211 3.027 -23.755 1.00 66.50 502 ILE A O 1
ATOM 4049 N N . ARG A 1 503 ? 0.018 1.418 -22.733 1.00 71.62 503 ARG A N 1
ATOM 4050 C CA . ARG A 1 503 ? 0.096 0.455 -23.849 1.00 71.62 503 ARG A CA 1
ATOM 4051 C C . ARG A 1 503 ? -0.361 1.070 -25.174 1.00 71.62 503 ARG A C 1
ATOM 4053 O O . ARG A 1 503 ? 0.292 0.918 -26.202 1.00 71.62 503 ARG A O 1
ATOM 4060 N N . ASN A 1 504 ? -1.479 1.798 -25.158 1.00 75.00 504 ASN A N 1
ATOM 4061 C CA . ASN A 1 504 ? -2.013 2.445 -26.358 1.00 75.00 504 ASN A CA 1
ATOM 4062 C C . ASN A 1 504 ? -1.135 3.601 -26.857 1.00 75.00 504 ASN A C 1
ATOM 4064 O O . ASN A 1 504 ? -1.036 3.799 -28.068 1.00 75.00 504 ASN A O 1
ATOM 4068 N N . LYS A 1 505 ? -0.525 4.367 -25.945 1.00 72.69 505 LYS A N 1
ATOM 4069 C CA . LYS A 1 505 ? 0.418 5.440 -26.277 1.00 72.69 505 LYS A CA 1
ATOM 4070 C C . LYS A 1 505 ? 1.667 4.861 -26.945 1.00 72.69 505 LYS A C 1
ATOM 4072 O O . LYS A 1 505 ? 1.987 5.281 -28.050 1.00 72.69 505 LYS A O 1
ATOM 4077 N N . HIS A 1 506 ? 2.281 3.841 -26.349 1.00 71.44 506 HIS A N 1
ATOM 4078 C CA . HIS A 1 506 ? 3.461 3.192 -26.916 1.00 71.44 506 HIS A CA 1
ATOM 4079 C C . HIS A 1 506 ? 3.193 2.570 -28.290 1.00 71.44 506 HIS A C 1
ATOM 4081 O O . HIS A 1 506 ? 3.944 2.802 -29.232 1.00 71.44 506 HIS A O 1
ATOM 4087 N N . ASN A 1 507 ? 2.075 1.852 -28.452 1.00 73.38 507 ASN A N 1
ATOM 4088 C CA . ASN A 1 507 ? 1.704 1.281 -29.751 1.00 73.38 507 ASN A CA 1
ATOM 4089 C C . ASN A 1 507 ? 1.600 2.350 -30.850 1.00 73.38 507 ASN A C 1
ATOM 4091 O O . ASN A 1 507 ? 1.921 2.079 -32.006 1.00 73.38 507 ASN A O 1
ATOM 4095 N N . ARG A 1 508 ? 1.157 3.564 -30.503 1.00 79.94 508 ARG A N 1
ATOM 4096 C CA . ARG A 1 508 ? 1.113 4.692 -31.435 1.00 79.94 508 ARG A CA 1
ATOM 4097 C C . ARG A 1 508 ? 2.514 5.217 -31.745 1.00 79.94 508 ARG A C 1
ATOM 4099 O O . ARG A 1 508 ? 2.834 5.385 -32.914 1.00 79.94 508 ARG A O 1
ATOM 4106 N N . GLU A 1 509 ? 3.338 5.434 -30.725 1.00 69.88 509 GLU A N 1
ATOM 4107 C CA . GLU A 1 509 ? 4.715 5.922 -30.884 1.00 69.88 509 GLU A CA 1
ATOM 4108 C C . GLU A 1 509 ? 5.562 4.964 -31.736 1.00 69.88 509 GLU A C 1
ATOM 4110 O O . GLU A 1 509 ? 6.276 5.410 -32.631 1.00 69.88 509 GLU A O 1
ATOM 4115 N N . MET A 1 510 ? 5.403 3.649 -31.555 1.00 70.44 510 MET A N 1
ATOM 4116 C CA . MET A 1 510 ? 6.063 2.635 -32.385 1.00 70.44 510 MET A CA 1
ATOM 4117 C C . MET A 1 510 ? 5.613 2.688 -33.845 1.00 70.44 510 MET A C 1
ATOM 4119 O O . MET A 1 510 ? 6.443 2.643 -34.751 1.00 70.44 510 MET A O 1
ATOM 4123 N N . GLN A 1 511 ? 4.311 2.843 -34.099 1.00 76.81 511 GLN A N 1
ATOM 4124 C CA . GLN A 1 511 ? 3.800 3.001 -35.465 1.00 76.81 511 GLN A CA 1
ATOM 4125 C C . GLN A 1 511 ? 4.320 4.284 -36.124 1.00 76.81 511 GLN A C 1
ATOM 4127 O O . GLN A 1 511 ? 4.676 4.275 -37.302 1.00 76.81 511 GLN A O 1
ATOM 4132 N N . GLU A 1 512 ? 4.383 5.389 -35.380 1.00 75.94 512 GLU A N 1
ATOM 4133 C CA . GLU A 1 512 ? 4.927 6.663 -35.860 1.00 75.94 512 GLU A CA 1
ATOM 4134 C C . GLU A 1 512 ? 6.434 6.569 -36.138 1.00 75.94 512 GLU A C 1
ATOM 4136 O O . GLU A 1 512 ? 6.912 7.107 -37.144 1.00 75.94 512 GLU A O 1
ATOM 4141 N N . PHE A 1 513 ? 7.177 5.841 -35.302 1.00 67.69 513 PHE A N 1
ATOM 4142 C CA . PHE A 1 513 ? 8.591 5.555 -35.512 1.00 67.69 513 PHE A CA 1
ATOM 4143 C C . PHE A 1 513 ? 8.805 4.718 -36.777 1.00 67.69 513 PHE A C 1
ATOM 4145 O O . PHE A 1 513 ? 9.547 5.139 -37.664 1.00 67.69 513 PHE A O 1
ATOM 4152 N N . GLU A 1 514 ? 8.097 3.595 -36.932 1.00 72.62 514 GLU A N 1
ATOM 4153 C CA . GLU A 1 514 ? 8.169 2.746 -38.129 1.00 72.62 514 GLU A CA 1
ATOM 4154 C C . GLU A 1 514 ? 7.831 3.527 -39.409 1.00 72.62 514 GLU A C 1
ATOM 4156 O O . GLU A 1 514 ? 8.535 3.427 -40.420 1.00 72.62 514 GLU A O 1
ATOM 4161 N N . GLN A 1 515 ? 6.790 4.365 -39.369 1.00 74.69 515 GLN A N 1
ATOM 4162 C CA . GLN A 1 515 ? 6.423 5.231 -40.490 1.00 74.69 515 GLN A CA 1
ATOM 4163 C C . GLN A 1 515 ? 7.508 6.267 -40.796 1.00 74.69 515 GLN A C 1
ATOM 4165 O O . GLN A 1 515 ? 7.858 6.471 -41.962 1.00 74.69 515 GLN A O 1
ATOM 4170 N N . SER A 1 516 ? 8.081 6.896 -39.770 1.00 70.06 516 SER A N 1
ATOM 4171 C CA . SER A 1 516 ? 9.169 7.865 -39.927 1.00 70.06 516 SER A CA 1
ATOM 4172 C C . SER A 1 516 ? 10.413 7.216 -40.532 1.00 70.06 516 SER A C 1
ATOM 4174 O O . SER A 1 516 ? 11.032 7.791 -41.432 1.00 70.06 516 SER A O 1
ATOM 4176 N N . GLN A 1 517 ? 10.733 5.984 -40.127 1.00 69.38 517 GLN A N 1
ATOM 4177 C CA . GLN A 1 517 ? 11.829 5.207 -40.705 1.00 69.38 517 GLN A CA 1
ATOM 4178 C C . GLN A 1 517 ? 11.573 4.861 -42.172 1.00 69.38 517 GLN A C 1
ATOM 4180 O O . GLN A 1 517 ? 12.444 5.057 -43.024 1.00 69.38 517 GLN A O 1
ATOM 4185 N N . LEU A 1 518 ? 10.357 4.428 -42.513 1.00 72.88 518 LEU A N 1
ATOM 4186 C CA . LEU A 1 518 ? 9.972 4.177 -43.903 1.00 72.88 518 LEU A CA 1
ATOM 4187 C C . LEU A 1 518 ? 10.098 5.438 -44.766 1.00 72.88 518 LEU A C 1
ATOM 4189 O O . LEU A 1 518 ? 10.637 5.369 -45.874 1.00 72.88 518 LEU A O 1
ATOM 4193 N N . ILE A 1 519 ? 9.662 6.594 -44.260 1.00 73.12 519 ILE A N 1
ATOM 4194 C CA . ILE A 1 519 ? 9.763 7.882 -44.960 1.00 73.12 519 ILE A CA 1
ATOM 4195 C C . ILE A 1 519 ? 11.229 8.297 -45.130 1.00 73.12 519 ILE A C 1
ATOM 4197 O O . ILE A 1 519 ? 11.619 8.717 -46.222 1.00 73.12 519 ILE A O 1
ATOM 4201 N N . ASN A 1 520 ? 12.063 8.153 -44.101 1.00 69.25 520 ASN A N 1
ATOM 4202 C CA . ASN A 1 520 ? 13.486 8.491 -44.170 1.00 69.25 520 ASN A CA 1
ATOM 4203 C C . ASN A 1 520 ? 14.242 7.577 -45.141 1.00 69.25 520 ASN A C 1
ATOM 4205 O O . ASN A 1 520 ? 14.977 8.062 -46.007 1.00 69.25 520 ASN A O 1
ATOM 4209 N N . LYS A 1 521 ? 13.98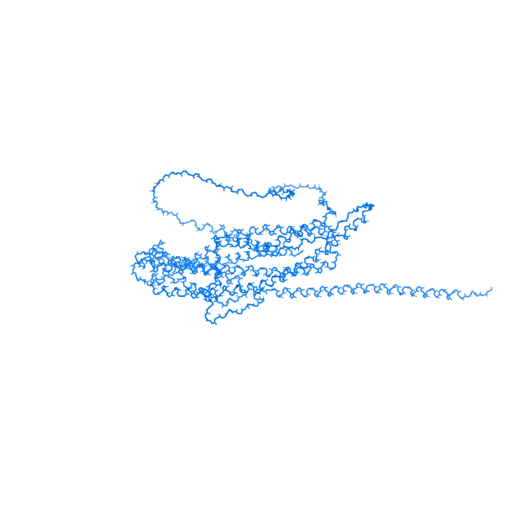0 6.267 -45.097 1.00 70.44 521 LYS A N 1
ATOM 4210 C CA . LYS A 1 521 ? 14.518 5.294 -46.054 1.00 70.44 521 LYS A CA 1
ATOM 4211 C C . LYS A 1 521 ? 14.050 5.587 -47.480 1.00 70.44 521 LYS A C 1
ATOM 4213 O O . LYS A 1 521 ? 14.846 5.524 -48.418 1.00 70.44 521 LYS A O 1
ATOM 4218 N N . ALA A 1 522 ? 12.784 5.968 -47.663 1.00 70.38 522 ALA A N 1
ATOM 4219 C CA . ALA A 1 522 ? 12.249 6.389 -48.955 1.00 70.38 522 ALA A CA 1
ATOM 4220 C C . ALA A 1 522 ? 12.922 7.673 -49.469 1.00 70.38 522 ALA A C 1
ATOM 4222 O O . ALA A 1 522 ? 13.318 7.717 -50.634 1.00 70.38 522 ALA A O 1
ATOM 4223 N N . ARG A 1 523 ? 13.137 8.680 -48.611 1.00 68.56 523 ARG A N 1
ATOM 4224 C CA . ARG A 1 523 ? 13.870 9.915 -48.947 1.00 68.56 523 ARG A CA 1
ATOM 4225 C C . ARG A 1 523 ? 15.316 9.628 -49.346 1.00 68.56 523 ARG A C 1
ATOM 4227 O O . ARG A 1 523 ? 15.780 10.151 -50.359 1.00 68.56 523 ARG A O 1
ATOM 4234 N N . MET A 1 524 ? 16.012 8.762 -48.610 1.00 61.22 524 MET A N 1
ATOM 4235 C CA . MET A 1 524 ? 17.387 8.370 -48.931 1.00 61.22 524 MET A CA 1
ATOM 4236 C C . MET A 1 524 ? 17.463 7.636 -50.279 1.00 61.22 524 MET A C 1
ATOM 4238 O O . MET A 1 524 ? 18.299 7.961 -51.126 1.00 61.22 524 MET A O 1
ATOM 4242 N N . ASN A 1 525 ? 16.541 6.701 -50.520 1.00 66.06 525 ASN A N 1
ATOM 4243 C CA . ASN A 1 525 ? 16.441 5.969 -51.783 1.00 66.06 525 ASN A CA 1
ATOM 4244 C C . ASN A 1 525 ? 16.076 6.878 -52.963 1.00 66.06 525 ASN A C 1
ATOM 4246 O O . ASN A 1 525 ? 16.616 6.707 -54.057 1.00 66.06 525 ASN A O 1
ATOM 4250 N N . GLN A 1 526 ? 15.198 7.858 -52.750 1.00 68.50 526 GLN A N 1
ATOM 4251 C CA . GLN A 1 526 ? 14.852 8.859 -53.754 1.00 68.50 526 GLN A CA 1
ATOM 4252 C C . GLN A 1 526 ? 16.067 9.730 -54.097 1.00 68.50 526 GLN A C 1
ATOM 4254 O O . GLN A 1 526 ? 16.424 9.844 -55.267 1.00 68.50 526 GLN A O 1
ATOM 4259 N N . GLY A 1 527 ? 16.795 10.223 -53.090 1.00 57.75 527 GLY A N 1
ATOM 4260 C CA . GLY A 1 527 ? 18.038 10.967 -53.301 1.00 57.75 527 GLY A CA 1
ATOM 4261 C C . GLY A 1 527 ? 19.106 10.158 -54.050 1.00 57.75 527 GLY A C 1
ATOM 4262 O O . GLY A 1 527 ? 19.832 10.703 -54.886 1.00 57.75 527 GLY A O 1
ATOM 4263 N N . LEU A 1 528 ? 19.191 8.844 -53.810 1.00 53.53 528 LEU A N 1
ATOM 4264 C CA . LEU A 1 528 ? 20.072 7.949 -54.562 1.00 53.53 528 LEU A CA 1
ATOM 4265 C C . LEU A 1 528 ? 19.613 7.778 -56.021 1.00 53.53 528 LEU A C 1
ATOM 4267 O O . LEU A 1 528 ? 20.441 7.857 -56.932 1.00 53.53 528 LEU A O 1
ATOM 4271 N N . ARG A 1 529 ? 18.307 7.592 -56.262 1.00 59.91 529 ARG A N 1
ATOM 4272 C CA . ARG A 1 529 ? 17.719 7.506 -57.612 1.00 59.91 529 ARG A CA 1
ATOM 4273 C C . ARG A 1 529 ? 17.939 8.787 -58.413 1.00 59.91 529 ARG A C 1
ATOM 4275 O O . ARG A 1 529 ? 18.348 8.706 -59.570 1.00 59.91 529 ARG A O 1
ATOM 4282 N N . ASP A 1 530 ? 17.774 9.950 -57.795 1.00 59.88 530 ASP A N 1
ATOM 4283 C CA . ASP A 1 530 ? 17.978 11.246 -58.446 1.00 59.88 530 ASP A CA 1
ATOM 4284 C C . ASP A 1 530 ? 19.457 11.471 -58.797 1.00 59.88 530 ASP A C 1
ATOM 4286 O O . ASP A 1 530 ? 19.782 11.837 -59.931 1.00 59.88 530 ASP A O 1
ATOM 4290 N N . LYS A 1 531 ? 20.385 11.126 -57.890 1.00 56.62 531 LYS A N 1
ATOM 4291 C CA . LYS A 1 531 ? 21.834 11.133 -58.176 1.00 56.62 531 LYS A CA 1
ATOM 4292 C C . LYS A 1 531 ? 22.204 10.178 -59.320 1.00 56.62 531 LYS A C 1
ATOM 4294 O O . LYS A 1 531 ? 23.048 10.517 -60.155 1.00 56.62 531 LYS A O 1
ATOM 4299 N N . LEU A 1 532 ? 21.586 8.996 -59.392 1.00 49.81 532 LEU A N 1
ATOM 4300 C CA . LEU A 1 532 ? 21.792 8.040 -60.487 1.00 49.81 532 LEU A CA 1
ATOM 4301 C C . LEU A 1 532 ? 21.216 8.545 -61.819 1.00 49.81 532 LEU A C 1
ATOM 4303 O O . LEU A 1 532 ? 21.872 8.398 -62.853 1.00 49.81 532 LEU A O 1
ATOM 4307 N N . ASN A 1 533 ? 20.051 9.194 -61.805 1.00 54.69 533 ASN A N 1
ATOM 4308 C CA . ASN A 1 533 ? 19.445 9.798 -62.992 1.00 54.69 533 ASN A CA 1
ATOM 4309 C C . ASN A 1 533 ? 20.299 10.944 -63.544 1.00 54.69 533 ASN A C 1
ATOM 4311 O O . ASN A 1 533 ? 20.600 10.950 -64.734 1.00 54.69 533 ASN A O 1
ATOM 4315 N N . VAL A 1 534 ? 20.805 11.844 -62.694 1.00 59.59 534 VAL A N 1
ATOM 4316 C CA . VAL A 1 534 ? 21.741 12.905 -63.115 1.00 59.59 534 VAL A CA 1
ATOM 4317 C C . VAL A 1 534 ? 22.995 12.315 -63.772 1.00 59.59 534 VAL A C 1
ATOM 4319 O O . VAL A 1 534 ? 23.443 12.804 -64.813 1.00 59.59 534 VAL A O 1
ATOM 4322 N N . ARG A 1 535 ? 23.542 11.220 -63.221 1.00 50.62 535 ARG A N 1
ATOM 4323 C CA . ARG A 1 535 ? 24.686 10.506 -63.818 1.00 50.62 535 ARG A CA 1
ATOM 4324 C C . ARG A 1 535 ? 24.348 9.911 -65.191 1.00 50.62 535 ARG A C 1
ATOM 4326 O O . ARG A 1 535 ? 25.171 10.020 -66.100 1.00 50.62 535 ARG A O 1
ATOM 4333 N N . ARG A 1 536 ? 23.158 9.324 -65.371 1.00 51.19 536 ARG A N 1
ATOM 4334 C CA . ARG A 1 536 ? 22.687 8.793 -66.668 1.00 51.19 536 ARG A CA 1
ATOM 4335 C C . ARG A 1 536 ? 22.502 9.901 -67.707 1.00 51.19 536 ARG A C 1
ATOM 4337 O O . ARG A 1 536 ? 23.010 9.782 -68.822 1.00 51.19 536 ARG A O 1
ATOM 4344 N N . THR A 1 537 ? 21.875 11.011 -67.329 1.00 55.53 537 THR A N 1
ATOM 4345 C CA . THR A 1 537 ? 21.677 12.169 -68.212 1.00 55.53 537 THR A CA 1
ATOM 4346 C C . THR A 1 537 ? 23.012 12.788 -68.626 1.00 55.53 537 THR A C 1
ATOM 4348 O O . THR A 1 537 ? 23.204 13.117 -69.795 1.00 55.53 537 THR A O 1
ATOM 4351 N N . ARG A 1 538 ? 23.982 12.882 -67.704 1.00 50.38 538 ARG A N 1
ATOM 4352 C CA . ARG A 1 538 ? 25.337 13.369 -68.012 1.00 50.38 538 ARG A CA 1
ATOM 4353 C C . ARG A 1 538 ? 26.075 12.455 -68.994 1.00 50.38 538 ARG A C 1
ATOM 4355 O O . ARG A 1 538 ? 26.666 12.967 -69.938 1.00 50.38 538 ARG A O 1
ATOM 4362 N N . ARG A 1 539 ? 26.019 11.128 -68.812 1.00 49.03 539 ARG A N 1
ATOM 4363 C CA . ARG A 1 539 ? 26.610 10.163 -69.764 1.00 49.03 539 ARG A CA 1
ATOM 4364 C C . ARG A 1 539 ? 26.001 10.296 -71.157 1.00 49.03 539 ARG A C 1
ATOM 4366 O O . ARG A 1 539 ? 26.742 10.411 -72.122 1.00 49.03 539 ARG A O 1
ATOM 4373 N N . THR A 1 540 ? 24.676 10.391 -71.236 1.00 54.84 540 THR A N 1
ATOM 4374 C CA . THR A 1 540 ? 23.947 10.542 -72.508 1.00 54.84 540 THR A CA 1
ATOM 4375 C C . THR A 1 540 ? 24.350 11.824 -73.248 1.00 54.84 540 THR A C 1
ATOM 4377 O O . THR A 1 540 ? 24.541 11.807 -74.460 1.00 54.84 540 THR A O 1
ATOM 4380 N N . ARG A 1 541 ? 24.547 12.939 -72.526 1.00 58.44 541 ARG A N 1
ATOM 4381 C CA . ARG A 1 541 ? 25.033 14.200 -73.117 1.00 58.44 541 ARG A CA 1
ATOM 4382 C C . ARG A 1 541 ? 26.461 14.088 -73.649 1.00 58.44 541 ARG A C 1
ATOM 4384 O O . ARG A 1 541 ? 26.733 14.583 -74.735 1.00 58.44 541 ARG A O 1
ATOM 4391 N N . ILE A 1 542 ? 27.355 13.442 -72.899 1.00 59.81 542 ILE A N 1
ATOM 4392 C CA . ILE A 1 542 ? 28.744 13.214 -73.329 1.00 59.81 542 ILE A CA 1
ATOM 4393 C C . ILE A 1 542 ? 28.773 12.331 -74.580 1.00 59.81 542 ILE A C 1
ATOM 4395 O O . ILE A 1 542 ? 29.508 12.619 -75.518 1.00 59.81 542 ILE A O 1
ATOM 4399 N N . GLU A 1 543 ? 27.945 11.289 -74.620 1.00 57.53 543 GLU A N 1
ATOM 4400 C CA . GLU A 1 543 ? 27.858 10.378 -75.759 1.00 57.53 543 GLU A CA 1
ATOM 4401 C C . GLU A 1 543 ? 27.279 11.062 -77.007 1.00 57.53 543 GLU A C 1
ATOM 4403 O O . GLU A 1 543 ? 27.825 10.904 -78.095 1.00 57.53 543 GLU A O 1
ATOM 4408 N N . MET A 1 544 ? 26.243 11.898 -76.856 1.00 61.25 544 MET A N 1
ATOM 4409 C CA . MET A 1 544 ? 25.743 12.738 -77.952 1.00 61.25 544 MET A CA 1
ATOM 4410 C C . MET A 1 544 ? 26.802 13.714 -78.468 1.00 61.25 544 MET A C 1
ATOM 4412 O O . MET A 1 544 ? 26.982 13.828 -79.676 1.00 61.25 544 MET A O 1
ATOM 4416 N N . HIS A 1 545 ? 27.522 14.393 -77.572 1.00 62.78 545 HIS A N 1
ATOM 4417 C CA . HIS A 1 545 ? 28.586 15.320 -77.957 1.00 62.78 545 HIS A CA 1
ATOM 4418 C C . HIS A 1 545 ? 29.722 14.601 -78.697 1.00 62.78 545 HIS A C 1
ATOM 4420 O O . HIS A 1 545 ? 30.255 15.115 -79.676 1.00 62.78 545 HIS A O 1
ATOM 4426 N N . LYS A 1 546 ? 30.062 13.380 -78.271 1.00 60.69 546 LYS A N 1
ATOM 4427 C CA . LYS A 1 546 ? 31.049 12.540 -78.951 1.00 60.69 546 LYS A CA 1
ATOM 4428 C C . LYS A 1 546 ? 30.598 12.172 -80.370 1.00 60.69 546 LYS A C 1
ATOM 4430 O O . LYS A 1 546 ? 31.368 12.368 -81.300 1.00 60.69 546 LYS A O 1
ATOM 4435 N N . ARG A 1 547 ? 29.340 11.748 -80.547 1.00 67.69 547 ARG A N 1
ATOM 4436 C CA . ARG A 1 547 ? 28.769 11.457 -81.877 1.00 67.69 547 ARG A CA 1
ATOM 4437 C C . ARG A 1 547 ? 28.740 12.688 -82.787 1.00 67.69 547 ARG A C 1
ATOM 4439 O O . ARG A 1 547 ? 28.974 12.566 -83.981 1.00 67.69 547 ARG A O 1
ATOM 4446 N N . GLN A 1 548 ? 28.472 13.873 -82.236 1.00 66.75 548 GLN A N 1
ATOM 4447 C CA . GLN A 1 548 ? 28.515 15.129 -82.995 1.00 66.75 548 GLN A CA 1
ATOM 4448 C C . GLN A 1 548 ? 29.937 15.488 -83.445 1.00 66.75 548 GLN A C 1
ATOM 4450 O O . GLN A 1 548 ? 30.118 15.933 -84.573 1.00 66.75 548 GLN A O 1
ATOM 4455 N N . LEU A 1 549 ? 30.947 15.271 -82.597 1.00 59.25 549 LEU A N 1
ATOM 4456 C CA . LEU A 1 549 ? 32.353 15.474 -82.962 1.00 59.25 549 LEU A CA 1
ATOM 4457 C C . LEU A 1 549 ? 32.840 14.465 -84.009 1.00 59.25 549 LEU A C 1
ATOM 4459 O O . LEU A 1 549 ? 33.550 14.854 -84.931 1.00 59.25 549 LEU A O 1
ATOM 4463 N N . GLU A 1 550 ? 32.436 13.199 -83.891 1.00 67.75 550 GLU A N 1
ATOM 4464 C CA . GLU A 1 550 ? 32.729 12.152 -84.880 1.00 67.75 550 GLU A CA 1
ATOM 4465 C C . GLU A 1 550 ? 32.104 12.507 -86.247 1.00 67.75 550 GLU A C 1
ATOM 4467 O O . GLU A 1 550 ? 32.794 12.478 -87.262 1.00 67.75 550 GLU A O 1
ATOM 4472 N N . ALA A 1 551 ? 30.855 12.990 -86.271 1.00 65.75 551 ALA A N 1
ATOM 4473 C CA . ALA A 1 551 ? 30.192 13.453 -87.496 1.00 65.75 551 ALA A CA 1
ATOM 4474 C C . ALA A 1 551 ? 30.835 14.709 -88.125 1.00 65.75 551 ALA A C 1
ATOM 4476 O O . ALA A 1 551 ? 30.745 14.912 -89.334 1.00 65.75 551 ALA A O 1
ATOM 4477 N N . LEU A 1 552 ? 31.484 15.563 -87.324 1.00 57.62 552 LEU A N 1
ATOM 4478 C CA . LEU A 1 552 ? 32.223 16.736 -87.814 1.00 57.62 552 LEU A CA 1
ATOM 4479 C C . LEU A 1 552 ? 33.613 16.376 -88.364 1.00 57.62 552 LEU A C 1
ATOM 4481 O O . LEU A 1 552 ? 34.128 17.104 -89.207 1.00 57.62 552 LEU A O 1
ATOM 4485 N N . GLN A 1 553 ? 34.214 15.268 -87.918 1.00 59.06 553 GLN A N 1
ATOM 4486 C CA . GLN A 1 553 ? 35.476 14.747 -88.464 1.00 59.06 553 GLN A CA 1
ATOM 4487 C C . GLN A 1 553 ? 35.294 13.978 -89.781 1.00 59.06 553 GLN A C 1
ATOM 4489 O O . GLN A 1 553 ? 36.242 13.886 -90.557 1.00 59.06 553 GLN A O 1
ATOM 4494 N N . GLU A 1 554 ? 34.094 13.464 -90.065 1.00 57.06 554 GLU A N 1
ATOM 4495 C CA . GLU A 1 554 ? 33.771 12.789 -91.333 1.00 57.06 554 GLU A CA 1
ATOM 4496 C C . GLU A 1 554 ? 33.503 13.747 -92.511 1.00 57.06 554 GLU A C 1
ATOM 4498 O O . GLU A 1 554 ? 33.318 13.285 -93.637 1.00 57.06 554 GLU A O 1
ATOM 4503 N N . TYR A 1 555 ? 33.529 15.070 -92.304 1.00 54.62 555 TYR A N 1
ATOM 4504 C CA . TYR A 1 555 ? 33.504 16.041 -93.403 1.00 54.62 555 TYR A CA 1
ATOM 4505 C C . TYR A 1 555 ? 34.935 16.365 -93.866 1.00 54.62 555 TYR A C 1
ATOM 4507 O O . TYR A 1 555 ? 35.660 17.069 -93.158 1.00 54.62 555 TYR A O 1
ATOM 4515 N N . PRO A 1 556 ? 35.375 15.883 -95.045 1.00 54.31 556 PRO A N 1
ATOM 4516 C CA . PRO A 1 556 ? 36.696 16.217 -95.559 1.00 54.31 556 PRO A CA 1
ATOM 4517 C C . PRO A 1 556 ? 36.764 17.712 -95.922 1.00 54.31 556 PRO A C 1
ATOM 4519 O O . PRO A 1 556 ? 35.762 18.284 -96.365 1.00 54.31 556 PRO A O 1
ATOM 4522 N N . PRO A 1 557 ? 37.929 18.366 -95.755 1.00 54.53 557 PRO A N 1
ATOM 4523 C CA . PRO A 1 557 ? 38.082 19.766 -96.124 1.00 54.53 557 PRO A CA 1
ATOM 4524 C C . PRO A 1 557 ? 37.857 19.948 -97.635 1.00 54.53 557 PRO A C 1
ATOM 4526 O O . PRO A 1 557 ? 38.194 19.051 -98.416 1.00 54.53 557 PRO A O 1
ATOM 4529 N N . PRO A 1 558 ? 37.295 21.092 -98.068 1.00 54.50 558 PRO A N 1
ATOM 4530 C CA . PRO A 1 558 ? 37.076 21.360 -99.480 1.00 54.50 558 PRO A CA 1
ATOM 4531 C C . PRO A 1 558 ? 38.423 21.374 -100.204 1.00 54.50 558 PRO A C 1
ATOM 4533 O O . PRO A 1 558 ? 39.322 22.146 -99.867 1.00 54.50 558 PRO A O 1
ATOM 4536 N N . VAL A 1 559 ? 38.548 20.491 -101.194 1.00 53.34 559 VAL A N 1
ATOM 4537 C CA . VAL A 1 559 ? 39.697 20.429 -102.097 1.00 53.34 559 VAL A CA 1
ATOM 4538 C C . VAL A 1 559 ? 39.790 21.775 -102.813 1.00 53.34 559 VAL A C 1
ATOM 4540 O O . VAL A 1 559 ? 38.869 22.146 -103.540 1.00 53.34 559 VAL A O 1
ATOM 4543 N N . SER A 1 560 ? 40.869 22.512 -102.547 1.00 48.38 560 SER A N 1
ATOM 4544 C CA . SER A 1 560 ? 41.247 23.738 -103.260 1.00 48.38 560 SER A CA 1
ATOM 4545 C C . SER A 1 560 ? 42.556 23.493 -103.984 1.00 48.38 560 SER A C 1
ATOM 4547 O O . SER A 1 560 ? 43.505 23.058 -103.289 1.00 48.38 560 SER A O 1
#

Solvent-accessible surface area (backbone atoms only — not comparable to full-atom values): 33383 Å² total; per-residue (Å²): 134,66,76,64,60,76,66,66,76,77,80,81,69,81,77,69,58,68,64,57,57,66,68,62,66,76,77,74,84,83,84,89,82,86,88,84,89,88,86,82,88,85,84,88,77,92,75,90,79,83,84,83,77,84,83,81,86,80,86,88,84,84,83,83,83,81,88,77,86,89,80,90,82,86,89,84,93,80,92,81,85,89,79,95,70,85,85,66,73,80,76,60,76,88,52,48,69,59,54,50,53,52,44,53,52,52,46,56,58,51,56,68,64,42,36,63,53,51,42,51,52,52,52,54,50,43,56,54,50,53,54,49,44,51,58,48,50,56,51,45,53,51,43,51,53,53,50,52,52,54,32,61,77,64,78,46,66,92,80,71,48,66,64,58,56,51,39,50,32,66,72,66,75,58,77,55,76,73,51,52,54,49,49,43,51,49,44,46,47,49,52,48,52,51,53,44,55,53,49,54,52,50,43,53,54,45,59,54,51,44,58,58,32,47,55,54,37,52,54,51,49,50,46,53,51,51,47,52,50,53,52,29,72,72,45,78,72,48,86,92,43,74,67,50,55,52,34,48,57,55,30,52,52,40,48,55,50,42,49,44,52,50,42,34,48,52,38,53,52,53,34,52,51,29,46,56,56,21,50,53,20,48,54,51,19,48,51,24,49,54,48,34,74,72,48,60,87,86,42,40,67,60,41,50,49,22,52,55,50,18,38,52,23,44,49,52,21,47,50,30,53,51,51,32,50,61,62,39,65,67,49,84,59,87,56,56,42,74,66,57,52,51,50,50,52,49,49,50,50,47,61,80,78,56,84,47,70,68,54,47,53,53,47,46,53,52,52,52,53,53,46,52,29,47,45,53,35,45,41,49,52,53,49,47,45,62,68,46,52,50,49,56,50,51,54,43,49,53,52,36,52,56,34,49,50,54,38,51,53,51,49,53,53,52,49,51,52,50,49,51,52,49,54,68,70,47,90,64,82,85,77,85,75,90,68,92,76,80,88,80,76,91,84,84,84,86,74,91,63,61,68,56,60,54,49,49,54,49,50,40,66,76,36,69,87,56,97,70,94,70,89,74,62,60,61,79,77,53,82,70,64,91,91,59,74,81,73,83,79,78,51,71,54,38,64,42,48,64,53,66,58,52,56,52,48,48,58,48,53,52,51,52,48,55,50,50,49,51,51,51,54,48,51,54,51,48,54,52,51,53,55,51,48,54,52,51,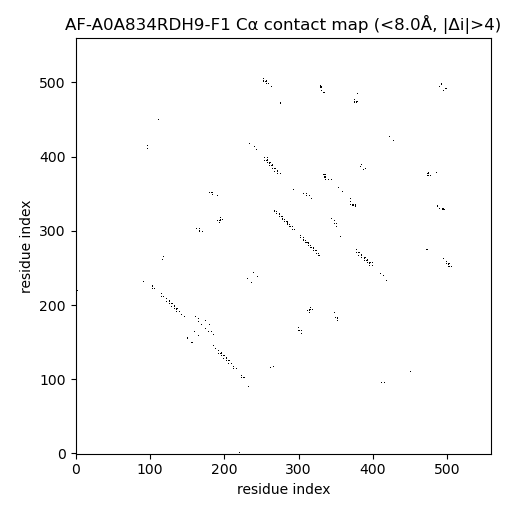55,52,50,52,51,53,50,52,52,49,53,53,52,52,60,58,67,72,58,77,79,82,90,125

Mean predicted aligned error: 16.22 Å

Nearest PDB structures (foldseek):
  7sqc-assembly1_1J  TM=1.785E-01  e=1.235E-01  Chlamydomonas reinhardtii

Foldseek 3Di:
DPLVVLPVPPPDDPPPPVVVVVVVVVPPPDDDDDDDDDDDDDDDDDDDDDDDDDDDDDDDDDDDDDDDDDDDDDDDDDDDDDDDDDPPPPLPLVCLLVVLVVLLVVLVVLVLLVLSLLLVVLVVLLVVLVVVLVVLVVVLVVLVVVLVVLCVVVVHDPPDALLNLLLVCLVVVDDDPSSLVNNLSRLVSVLSVLLNVVSVVSSVLSVVVSVVSVVSSVVSVVSVVVSQVSLCVLPVNDDPDPVLVVLVLQLVLLVVLLSLLVSLLVLLVLLLVLLVLLLVLLVQLLVLLVVLVVDDSVPSSSNSVSLVSSLSSLSSSLSSVVSSCVSLVLDQQDQCHVVLSVVSVVCSSCSSVDSDPVVSVVVSVSSVSSSLSSLLSSLLSVCLSVPPSVVVNVVSVVVSVVSSVVSSVVSSVVSVVSSVVVVVVPPDDDDDDPDPPPPDDDPPPDDPPCSVVSVVVVVCSSCVVDDDPDPPVSNVPDDRDPPDDRDDHDDPCSSSPCSVVSVVVSVVVVVVVVVVVVVVVVVVVVVVVVVVVVVVVVVVVVVVVVVVVVVVVPDDPDDD

Radius of gyration: 36.89 Å; Cα contacts (8 Å, |Δi|>4): 311; chains: 1; bounding box: 81×56×153 Å

Organism: Sarcoptes scabiei (NCBI:txid52283)

Secondary structure (DSSP, 8-state):
--THHHHTTS-SSTTSHHHHHHHHTTSS----------------------------------------------------------------TTTHHHHHHHHHHHHHHHHTT-HHHHHHHHHHHHHHHHHHHHHHHHHHHHHHHHHHHHHHHTT--TT--HHHHHHHHHHHS---HHHHHHHHHHHHHHHHHHHHHHHHHHHHHHHHHHHHHHHHHHHHHHHHHHHHHHHHHHHTTS-S-HHHHHHHHHHHHHHHHHHHHHHHHHHHHHHHHHHHHHHHHHHHHHHHHHHHHHS-TT-HHHHHHHHHHHHHHHHHHHHHHHHHHHHTTTS--SSS-HHHHHHHHHHHHHTTT--SHHHHHHHHHHHHHHHHHHHHHHHHHHHHIIIIIHHHHHHHHHHHHHHHHHHHHHHHHHHHHHHHHHHHHS---------------------SSTHHHHHHHHHHHHHTT--------HHHHSPPPTT-PPPPPPPHHHHHTTHHHHHHHHHHHHHHHHHHHHHHHHHHHHHHHHHHHHHHHHHHHHHHHHHHHHHHHTSPPP--

Sequence (560 aa):
MIYSFALMGCGASSTNILEQRRQSSLLNSGSMMIGNSIQNNYDHQQRSSSKNRMILSMDGSLTNEMLIESGSGDNILNQNGNGTNTDTTLFDKRNVIQLFNNLENSIQTMEKTKCFEKYRIVSEDIEQLKEQIQILNDKSNEYNTRVINALQTKDLSSAISLCDIIVDNLSRRDLNPSDVFLVKLFNNQKINQLKINLIEKDISNFEEGIKELQIVCDQLHDLYQQRDTLLNQMFDGNYDSEKEIQLEQELDSLMEERHYIEIAKIRWINSDHLIIDSLKCFDQAIQMIHKFLNTSENEFLERYTCIKESRNNIIEAHYKLMSLHNNLQNVQLPHFKIDDLKELATIASEIFNDLTSNSLEELIVSLNALRAKTVTQHKWIKEVLNRIIKNDLVEIRDKCRNKSQKLCDERIDLMKQKQEQWKRSSSVEPVKNDSPFDLRDSGVDSEIDDSLVAEDQFTRILASGKESLISTDFSNATPLLPGEGLAPIPTNKEIFGKIIQIRNKHNREMQEFEQSQLINKARMNQGLRDKLNVRRTRRTRIEMHKRQLEALQEYPPPVS